Protein AF-0000000068765414 (afdb_homodimer)

pLDDT: mean 88.22, std 16.2, range [23.97, 98.94]

InterPro domains:
  IPR001034 DeoR-type HTH domain [PF08220] (6-59)
  IPR001034 DeoR-type HTH domain [PR00037] (24-38)
  IPR001034 DeoR-type HTH domain [PR00037] (38-56)
  IPR001034 DeoR-type HTH domain [PS51000] (3-58)
  IPR001034 DeoR-type HTH domain [SM00420] (6-58)
  IPR014036 DeoR-like transcriptional repressor, C-terminal sensor domain [PF00455] (89-245)
  IPR018356 Transcription regulator, HTH DeoR-type, conserved site [PS00894] (6-40)
  IPR036388 Winged helix-like DNA-binding domain superfamily [G3DSA:1.10.10.10] (4-58)
  IPR036390 Winged helix DNA-binding domain superfamily [SSF46785] (5-59)
  IPR037171 NagB/RpiA transferase-like [SSF100950] (89-246)
  IPR050313 Carbohydrate Metabolism HTH-type Transcriptional Regulators [PTHR30363] (1-257)

Structure (mmCIF, N/CA/C/O backbone):
data_AF-0000000068765414-model_v1
#
loop_
_entity.id
_entity.type
_entity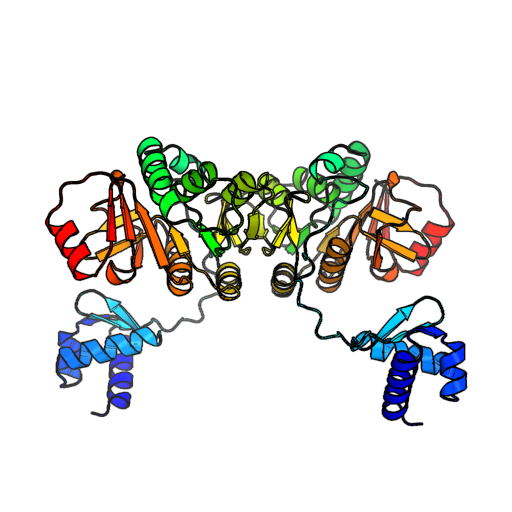.pdbx_description
1 polymer 'L-fucose operon activator'
#
loop_
_atom_site.group_PDB
_atom_site.id
_atom_site.type_symbol
_atom_site.label_atom_id
_atom_site.label_alt_id
_atom_site.label_comp_id
_atom_site.label_asym_id
_atom_site.label_entity_id
_atom_site.label_seq_id
_atom_site.pdbx_PDB_ins_code
_atom_site.Cartn_x
_atom_site.Cartn_y
_atom_site.Cartn_z
_atom_site.occupancy
_atom_site.B_iso_or_equiv
_atom_site.auth_seq_id
_atom_site.auth_comp_id
_atom_site.auth_asym_id
_atom_site.auth_atom_id
_atom_site.pdbx_PDB_model_num
ATOM 1 N N . MET A 1 1 ? -10.656 10.297 49.75 1 66.81 1 MET A N 1
ATOM 2 C CA . MET A 1 1 ? -10.914 9.195 48.812 1 66.81 1 MET A CA 1
ATOM 3 C C . MET A 1 1 ? -9.656 8.836 48.031 1 66.81 1 MET A C 1
ATOM 5 O O . MET A 1 1 ? -8.891 9.719 47.625 1 66.81 1 MET A O 1
ATOM 9 N N . LEU A 1 2 ? -9.227 7.719 48.094 1 75.06 2 LEU A N 1
ATOM 10 C CA . LEU A 1 2 ? -8.055 7.258 47.344 1 75.06 2 LEU A CA 1
ATOM 11 C C . LEU A 1 2 ? -8.281 7.383 45.844 1 75.06 2 LEU A C 1
ATOM 13 O O . LEU A 1 2 ? -9.398 7.211 45.375 1 75.06 2 LEU A O 1
ATOM 17 N N . PRO A 1 3 ? -7.145 7.645 45.062 1 79.62 3 PRO A N 1
ATOM 18 C CA . PRO A 1 3 ? -7.289 7.859 43.625 1 79.62 3 PRO A CA 1
ATOM 19 C C . PRO A 1 3 ? -7.988 6.695 42.938 1 79.62 3 PRO A C 1
ATOM 21 O O . PRO A 1 3 ? -8.836 6.914 42.062 1 79.62 3 PRO A O 1
ATOM 24 N N . LEU A 1 4 ? -7.695 5.609 43.375 1 80.44 4 LEU A N 1
ATOM 25 C CA . LEU A 1 4 ? -8.273 4.441 42.719 1 80.44 4 LEU A CA 1
ATOM 26 C C . LEU A 1 4 ? -9.773 4.355 43 1 80.44 4 LEU A C 1
ATOM 28 O O . LEU A 1 4 ? -10.555 3.996 42.094 1 80.44 4 LEU A O 1
ATOM 32 N N . GLU A 1 5 ? -10.141 4.574 44.156 1 80.81 5 GLU A N 1
ATOM 33 C CA . GLU A 1 5 ? -11.555 4.586 44.531 1 80.81 5 GLU A CA 1
ATOM 34 C C . GLU A 1 5 ? -12.305 5.695 43.781 1 80.81 5 GLU A C 1
ATOM 36 O O . GLU A 1 5 ? -13.438 5.496 43.344 1 80.81 5 GLU A O 1
ATOM 41 N N . ARG A 1 6 ? -11.633 6.809 43.688 1 84.5 6 ARG A N 1
ATOM 42 C CA . ARG A 1 6 ? -12.211 7.957 43 1 84.5 6 ARG A CA 1
ATOM 43 C C . ARG A 1 6 ? -12.422 7.652 41.5 1 84.5 6 ARG A C 1
ATOM 45 O O . ARG A 1 6 ? -13.461 7.988 40.938 1 84.5 6 ARG A O 1
ATOM 52 N N . HIS A 1 7 ? -11.531 6.992 40.906 1 84.88 7 HIS A N 1
ATOM 53 C CA . HIS A 1 7 ? -11.633 6.602 39.5 1 84.88 7 HIS A CA 1
ATOM 54 C C . HIS A 1 7 ? -12.836 5.691 39.281 1 84.88 7 HIS A C 1
ATOM 56 O O . HIS A 1 7 ? -13.57 5.859 38.312 1 84.88 7 HIS A O 1
ATOM 62 N N . ARG A 1 8 ? -12.961 4.801 40.125 1 81.62 8 ARG A N 1
ATOM 63 C CA . ARG A 1 8 ? -14.102 3.893 40.031 1 81.62 8 ARG A CA 1
ATOM 64 C C . ARG A 1 8 ? -15.422 4.652 40.156 1 81.62 8 ARG A C 1
ATOM 66 O O . ARG A 1 8 ? -16.359 4.379 39.406 1 81.62 8 ARG A O 1
ATOM 73 N N . LEU A 1 9 ? -15.461 5.52 41.031 1 83.56 9 LEU A N 1
ATOM 74 C CA . LEU A 1 9 ? -16.656 6.32 41.25 1 83.56 9 LEU A CA 1
ATOM 75 C C . LEU A 1 9 ? -16.938 7.191 40.031 1 83.56 9 LEU A C 1
ATOM 77 O O . LEU A 1 9 ? -18.094 7.324 39.594 1 83.56 9 LEU A O 1
ATOM 81 N N . ILE A 1 10 ? -15.922 7.809 39.469 1 84.12 10 ILE A N 1
ATOM 82 C CA . ILE A 1 10 ? -16.062 8.641 38.281 1 84.12 10 ILE A CA 1
ATOM 83 C C . ILE A 1 10 ? -16.656 7.809 37.125 1 84.12 10 ILE A C 1
ATOM 85 O O . ILE A 1 10 ? -17.594 8.25 36.469 1 84.12 10 ILE A O 1
ATOM 89 N N . VAL A 1 11 ? -16.156 6.641 37 1 81.31 11 VAL A N 1
ATOM 90 C CA . VAL A 1 11 ? -16.609 5.754 35.938 1 81.31 11 VAL A CA 1
ATOM 91 C C . VAL A 1 11 ? -18.047 5.336 36.188 1 81.31 11 VAL A C 1
ATOM 93 O O . VAL A 1 11 ? -18.859 5.289 35.25 1 81.31 11 VAL A O 1
ATOM 96 N N . GLU A 1 12 ? -18.375 5.039 37.344 1 80.62 12 GLU A N 1
ATOM 97 C CA . GLU A 1 12 ? -19.734 4.672 37.719 1 80.62 12 GLU A CA 1
ATOM 98 C C . GLU A 1 12 ? -20.703 5.82 37.438 1 80.62 12 GLU A C 1
ATOM 100 O O . GLU A 1 12 ? -21.797 5.617 36.906 1 80.62 12 GLU A O 1
ATOM 105 N N . LEU A 1 13 ? -20.328 6.992 37.812 1 80.12 13 LEU A N 1
ATOM 106 C CA . LEU A 1 13 ? -21.156 8.172 37.625 1 80.12 13 LEU A CA 1
ATOM 107 C C . LEU A 1 13 ? -21.375 8.453 36.156 1 80.12 13 LEU A C 1
ATOM 109 O O . LEU A 1 13 ? -22.5 8.75 35.719 1 80.12 13 LEU A O 1
ATOM 113 N N . LEU A 1 14 ? -20.359 8.305 35.406 1 79 14 LEU A N 1
ATOM 114 C CA . LEU A 1 14 ? -20.453 8.555 33.969 1 79 14 LEU A CA 1
ATOM 115 C C . LEU A 1 14 ? -21.266 7.469 33.281 1 79 14 LEU A C 1
ATOM 117 O O . LEU A 1 14 ? -21.969 7.742 32.312 1 79 14 LEU A O 1
ATOM 121 N N . GLY A 1 15 ? -21.125 6.371 33.719 1 75.31 15 GLY A N 1
ATOM 122 C CA . GLY A 1 15 ? -21.969 5.281 33.25 1 75.31 15 GLY A CA 1
ATOM 123 C C . GLY A 1 15 ? -23.438 5.516 33.5 1 75.31 15 GLY A C 1
ATOM 124 O O . GLY A 1 15 ? -24.281 5.141 32.688 1 75.31 15 GLY A O 1
ATOM 125 N N . GLN A 1 16 ? -23.75 6.086 34.531 1 74.88 16 GLN A N 1
ATOM 126 C CA . GLN A 1 16 ? -25.125 6.332 34.969 1 74.88 16 GLN A CA 1
ATOM 127 C C . GLN A 1 16 ? -25.703 7.566 34.25 1 74.88 16 GLN A C 1
ATOM 129 O O . GLN A 1 16 ? -26.875 7.59 33.875 1 74.88 16 GLN A O 1
ATOM 134 N N . HIS A 1 17 ? -24.844 8.539 34.094 1 75.25 17 HIS A N 1
ATOM 135 C CA . HIS A 1 17 ? -25.344 9.828 33.625 1 75.25 17 HIS A CA 1
ATOM 136 C C . HIS A 1 17 ? -24.969 10.078 32.156 1 75.25 17 HIS A C 1
ATOM 138 O O . HIS A 1 17 ? -25.469 11.016 31.531 1 75.25 17 HIS A O 1
ATOM 144 N N . GLY A 1 18 ? -24.078 9.195 31.672 1 70.38 18 GLY A N 1
ATOM 145 C CA . GLY A 1 18 ? -23.578 9.344 30.312 1 70.38 18 GLY A CA 1
ATOM 146 C C . GLY A 1 18 ? -22.531 10.422 30.172 1 70.38 18 GLY A C 1
ATOM 147 O O . GLY A 1 18 ? -21.422 10.156 29.688 1 70.38 18 GLY A O 1
ATOM 148 N N . VAL A 1 19 ? -22.906 11.734 30.562 1 74 19 VAL A N 1
ATOM 149 C CA . VAL A 1 19 ? -22.031 12.891 30.5 1 74 19 VAL A CA 1
ATOM 150 C C . VAL A 1 19 ? -22.141 13.703 31.781 1 74 19 VAL A C 1
ATOM 152 O O . VAL A 1 19 ? -23.234 13.867 32.312 1 74 19 VAL A O 1
ATOM 155 N N . MET A 1 20 ? -20.859 14.062 32.188 1 81.5 20 MET A N 1
ATOM 156 C CA . MET A 1 20 ? -20.875 14.914 33.375 1 81.5 20 MET A CA 1
ATOM 157 C C . MET A 1 20 ? -19.828 16.016 33.281 1 81.5 20 MET A C 1
ATOM 159 O O . MET A 1 20 ? -18.75 15.812 32.719 1 81.5 20 MET A O 1
ATOM 163 N N . ARG A 1 21 ? -20.172 17.156 33.812 1 81 21 ARG A N 1
ATOM 164 C CA . ARG A 1 21 ? -19.234 18.281 33.875 1 81 21 ARG A CA 1
ATOM 165 C C . ARG A 1 21 ? -18.25 18.109 35.031 1 81 21 ARG A C 1
ATOM 167 O O . ARG A 1 21 ? -18.578 17.484 36.031 1 81 21 ARG A O 1
ATOM 174 N N . VAL A 1 22 ? -17.109 18.766 34.844 1 84.19 22 VAL A N 1
ATOM 175 C CA . VAL A 1 22 ? -16.031 18.703 35.844 1 84.19 22 VAL A CA 1
ATOM 176 C C . VAL A 1 22 ? -16.547 19.188 37.188 1 84.19 22 VAL A C 1
ATOM 178 O O . VAL A 1 22 ? -16.266 18.578 38.219 1 84.19 22 VAL A O 1
ATOM 181 N N . ASN A 1 23 ? -17.344 20.188 37.125 1 82.62 23 ASN A N 1
ATOM 182 C CA . ASN A 1 23 ? -17.891 20.766 38.344 1 82.62 23 ASN A CA 1
ATOM 183 C C . ASN A 1 23 ? -18.828 19.797 39.062 1 82.62 23 ASN A C 1
ATOM 185 O O . ASN A 1 23 ? -18.812 19.703 40.281 1 82.62 23 ASN A O 1
ATOM 189 N N . GLU A 1 24 ? -19.562 19.047 38.312 1 85 24 GLU A N 1
ATOM 190 C CA . GLU A 1 24 ? -20.516 18.078 38.844 1 85 24 GLU A CA 1
ATOM 191 C C . GLU A 1 24 ? -19.797 16.875 39.469 1 85 24 GLU A C 1
ATOM 193 O O . GLU A 1 24 ? -20.172 16.406 40.531 1 85 24 GLU A O 1
ATOM 198 N N . ILE A 1 25 ? -18.75 16.5 38.844 1 87.25 25 ILE A N 1
ATOM 199 C CA . ILE A 1 25 ? -17.984 15.367 39.312 1 87.25 25 ILE A CA 1
ATOM 200 C C . ILE A 1 25 ? -17.234 15.758 40.594 1 87.25 25 ILE A C 1
ATOM 202 O O . ILE A 1 25 ? -17.172 14.977 41.531 1 87.25 25 ILE A O 1
ATOM 206 N N . ALA A 1 26 ? -16.812 16.906 40.594 1 87.56 26 ALA A N 1
ATOM 207 C CA . ALA A 1 26 ? -16.109 17.422 41.75 1 87.56 26 ALA A CA 1
ATOM 208 C C . ALA A 1 26 ? -17.031 17.484 42.969 1 87.56 26 ALA A C 1
ATOM 210 O O . ALA A 1 26 ? -16.625 17.109 44.062 1 87.56 26 ALA A O 1
ATOM 211 N N . GLN A 1 27 ? -18.234 17.922 42.719 1 86.06 27 GLN A N 1
ATOM 212 C CA . GLN A 1 27 ? -19.219 18 43.781 1 86.06 27 GLN A CA 1
ATOM 213 C C . GLN A 1 27 ? -19.594 16.609 44.281 1 86.06 27 GLN A C 1
ATOM 215 O O . GLN A 1 27 ? -19.734 16.406 45.5 1 86.06 27 GLN A O 1
ATOM 220 N N . ALA A 1 28 ? -19.641 15.695 43.344 1 83.56 28 ALA A N 1
ATOM 221 C CA . ALA A 1 28 ? -20.062 14.344 43.688 1 83.56 28 ALA A CA 1
ATOM 222 C C . ALA A 1 28 ? -18.969 13.586 44.438 1 83.56 28 ALA A C 1
ATOM 224 O O . ALA A 1 28 ? -19.25 12.727 45.281 1 83.56 28 ALA A O 1
ATOM 225 N N . THR A 1 29 ? -17.719 13.898 44.062 1 84.31 29 THR A N 1
ATOM 226 C CA . THR A 1 29 ? -16.594 13.156 44.625 1 84.31 29 THR A CA 1
ATOM 227 C C . THR A 1 29 ? -15.945 13.938 45.781 1 84.31 29 THR A C 1
ATOM 229 O O . THR A 1 29 ? -15.039 13.438 46.438 1 84.31 29 THR A O 1
ATOM 232 N N . ARG A 1 30 ? -16.344 15.242 46 1 87.12 30 ARG A N 1
ATOM 233 C CA . ARG A 1 30 ? -15.875 16.109 47.062 1 87.12 30 ARG A CA 1
ATOM 234 C C . ARG A 1 30 ? -14.367 16.344 46.969 1 87.12 30 ARG A C 1
ATOM 236 O O . ARG A 1 30 ? -13.664 16.297 47.969 1 87.12 30 ARG A O 1
ATOM 243 N N . VAL A 1 31 ? -13.922 16.438 45.75 1 86.12 31 VAL A N 1
ATOM 244 C CA . VAL A 1 31 ?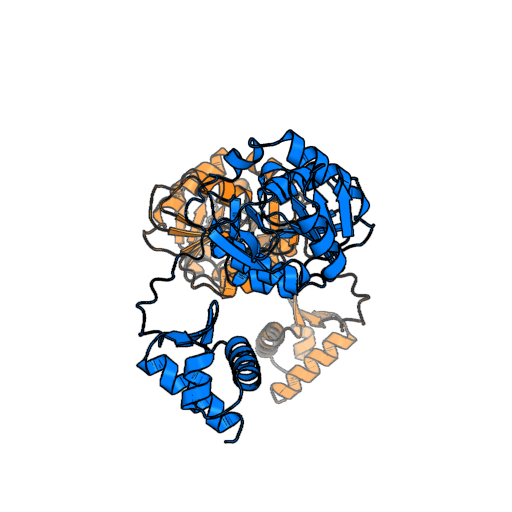 -12.539 16.828 45.531 1 86.12 31 VAL A CA 1
ATOM 245 C C . VAL A 1 31 ? -12.5 18.062 44.625 1 86.12 31 VAL A C 1
ATOM 247 O O . VAL A 1 31 ? -13.523 18.469 44.094 1 86.12 31 VAL A O 1
ATOM 250 N N . SER A 1 32 ? -11.367 18.703 44.594 1 82.44 32 SER A N 1
ATOM 251 C CA . SER A 1 32 ? -11.219 19.922 43.812 1 82.44 32 SER A CA 1
ATOM 252 C C . SER A 1 32 ? -11.406 19.656 42.312 1 82.44 32 SER A C 1
ATOM 254 O O . SER A 1 32 ? -11.211 18.516 41.844 1 82.44 32 SER A O 1
ATOM 256 N N . ARG A 1 33 ? -11.82 20.719 41.562 1 82.19 33 ARG A N 1
ATOM 257 C CA . ARG A 1 33 ? -11.914 20.625 40.094 1 82.19 33 ARG A CA 1
ATOM 258 C C . ARG A 1 33 ? -10.578 20.234 39.5 1 82.19 33 ARG A C 1
ATOM 260 O O . ARG A 1 33 ? -10.531 19.484 38.5 1 82.19 33 ARG A O 1
ATOM 267 N N . GLU A 1 34 ? -9.578 20.703 40.125 1 82.25 34 GLU A N 1
ATOM 268 C CA . GLU A 1 34 ? -8.234 20.406 39.625 1 82.25 34 GLU A CA 1
ATOM 269 C C . GLU A 1 34 ? -7.91 18.922 39.781 1 82.25 34 GLU A C 1
ATOM 271 O O . GLU A 1 34 ? -7.324 18.312 38.875 1 82.25 34 GLU A O 1
ATOM 276 N N . THR A 1 35 ? -8.281 18.312 40.781 1 83.94 35 THR A N 1
ATOM 277 C CA . THR A 1 35 ? -8.078 16.891 41.031 1 83.94 35 THR A CA 1
ATOM 278 C C . THR A 1 35 ? -8.891 16.047 40.062 1 83.94 35 THR A C 1
ATOM 280 O O . THR A 1 35 ? -8.391 15.055 39.5 1 83.94 35 THR A O 1
ATOM 283 N N . ILE A 1 36 ? -10.125 16.547 39.844 1 83.19 36 ILE A N 1
ATOM 284 C CA . ILE A 1 36 ? -10.977 15.82 38.906 1 83.19 36 ILE A CA 1
ATOM 285 C C . ILE A 1 36 ? -10.391 15.93 37.5 1 83.19 36 ILE A C 1
ATOM 287 O O . ILE A 1 36 ? -10.359 14.945 36.75 1 83.19 36 ILE A O 1
ATOM 291 N N . ARG A 1 37 ? -9.898 17.078 37.188 1 81.12 37 ARG A N 1
ATOM 292 C CA . ARG A 1 37 ? -9.289 17.25 35.875 1 81.12 37 ARG A CA 1
ATOM 293 C C . ARG A 1 37 ? -8.102 16.312 35.688 1 81.12 37 ARG A C 1
ATOM 295 O O . ARG A 1 37 ? -7.926 15.719 34.625 1 81.12 37 ARG A O 1
ATOM 302 N N . ARG A 1 38 ? -7.387 16.109 36.719 1 81.81 38 ARG A N 1
ATOM 303 C CA . ARG A 1 38 ? -6.25 15.195 36.688 1 81.81 38 ARG A CA 1
ATOM 304 C C . ARG A 1 38 ? -6.715 13.742 36.562 1 81.81 38 ARG A C 1
ATOM 306 O O . ARG A 1 38 ? -6.152 12.961 35.781 1 81.81 38 ARG A O 1
ATOM 313 N N . ASP A 1 39 ? -7.688 13.406 37.281 1 82.38 39 ASP A N 1
ATOM 314 C CA . ASP A 1 39 ? -8.234 12.055 37.25 1 82.38 39 ASP A CA 1
ATOM 315 C C . ASP A 1 39 ? -8.836 11.734 35.875 1 82.38 39 ASP A C 1
ATOM 317 O O . ASP A 1 39 ? -8.625 10.641 35.344 1 82.38 39 ASP A O 1
ATOM 321 N N . LEU A 1 40 ? -9.547 12.727 35.375 1 80.75 40 LEU A N 1
ATOM 322 C CA . LEU A 1 40 ? -10.172 12.523 34.062 1 80.75 40 LEU A CA 1
ATOM 323 C C . LEU A 1 40 ? -9.117 12.367 32.969 1 80.75 40 LEU A C 1
ATOM 325 O O . LEU A 1 40 ? -9.273 11.547 32.062 1 80.75 40 LEU A O 1
ATOM 329 N N . SER A 1 41 ? -8.07 13.07 33.188 1 78.75 41 SER A N 1
ATOM 330 C CA . SER A 1 41 ? -6.957 12.945 32.25 1 78.75 41 SER A CA 1
ATOM 331 C C . SER A 1 41 ? -6.316 11.562 32.344 1 78.75 41 SER A C 1
ATOM 333 O O . SER A 1 41 ? -5.98 10.961 31.312 1 78.75 41 SER A O 1
ATOM 335 N N . GLU A 1 42 ? -6.219 11.078 33.469 1 80.44 42 GLU A N 1
ATOM 336 C CA . GLU A 1 42 ? -5.648 9.75 33.688 1 80.44 42 GLU A CA 1
ATOM 337 C C . GLU A 1 42 ? -6.57 8.664 33.125 1 80.44 42 GLU A C 1
ATOM 339 O O . GLU A 1 42 ? -6.109 7.707 32.5 1 80.44 42 GLU A O 1
ATOM 344 N N . LEU A 1 43 ? -7.766 8.781 33.375 1 78.81 43 LEU A N 1
ATOM 345 C CA . LEU A 1 43 ? -8.75 7.805 32.938 1 78.81 43 LEU A CA 1
ATOM 346 C C . LEU A 1 43 ? -8.906 7.855 31.406 1 78.81 43 LEU A C 1
ATOM 348 O O . LEU A 1 43 ? -9.133 6.828 30.766 1 78.81 43 LEU A O 1
ATOM 352 N N . GLU A 1 44 ? -8.781 9.023 30.922 1 75.5 44 GLU A N 1
ATOM 353 C CA . GLU A 1 44 ? -8.797 9.172 29.469 1 75.5 44 GLU A CA 1
ATOM 354 C C . GLU A 1 44 ? -7.582 8.516 28.828 1 75.5 44 GLU A C 1
ATOM 356 O O . GLU A 1 44 ? -7.699 7.832 27.812 1 75.5 44 GLU A O 1
ATOM 361 N N . ARG A 1 45 ? -6.555 8.617 29.5 1 74.56 45 ARG A N 1
ATOM 362 C CA . ARG A 1 45 ? -5.312 7.988 29.062 1 74.56 45 ARG A CA 1
ATOM 363 C C . ARG A 1 45 ? -5.445 6.469 29.062 1 74.56 45 ARG A C 1
ATOM 365 O O . ARG A 1 45 ? -4.898 5.793 28.172 1 74.56 45 ARG A O 1
ATOM 372 N N . LYS A 1 46 ? -6.297 6.035 29.891 1 69.62 46 LYS A N 1
ATOM 373 C CA . LYS A 1 46 ? -6.52 4.598 30.016 1 69.62 46 LYS A CA 1
ATOM 374 C C . LYS A 1 46 ? -7.652 4.129 29.109 1 69.62 46 LYS A C 1
ATOM 376 O O . LYS A 1 46 ? -8.016 2.953 29.125 1 69.62 46 LYS A O 1
ATOM 381 N N . GLY A 1 47 ? -8.195 5.035 28.438 1 69.31 47 GLY A N 1
ATOM 382 C CA . GLY A 1 47 ? -9.258 4.727 27.5 1 69.31 47 GLY A CA 1
ATOM 383 C C . GLY A 1 47 ? -10.594 4.488 28.172 1 69.31 47 GLY A C 1
ATOM 384 O O . GLY A 1 47 ? -11.516 3.941 27.562 1 69.31 47 GLY A O 1
ATOM 385 N N . ILE A 1 48 ? -10.766 4.84 29.266 1 72 48 ILE A N 1
ATOM 386 C CA . ILE A 1 48 ? -11.945 4.516 30.062 1 72 48 ILE A CA 1
ATOM 387 C C . ILE A 1 48 ? -13.023 5.57 29.844 1 72 48 ILE A C 1
ATOM 389 O O . ILE A 1 48 ? -14.219 5.266 29.875 1 72 48 ILE A O 1
ATOM 393 N N . LEU A 1 49 ? -12.594 6.816 29.609 1 71.5 49 LEU A N 1
ATOM 394 C CA . LEU A 1 49 ? -13.555 7.883 29.375 1 71.5 49 LEU A CA 1
ATOM 395 C C . LEU A 1 49 ? -13 8.906 28.391 1 71.5 49 LEU A C 1
ATOM 397 O O . LEU A 1 49 ? -11.797 8.906 28.109 1 71.5 49 LEU A O 1
ATOM 401 N N . THR A 1 50 ? -13.906 9.594 27.75 1 72.62 50 THR A N 1
ATOM 402 C CA . THR A 1 50 ? -13.516 10.695 26.875 1 72.62 50 THR A CA 1
ATOM 403 C C . THR A 1 50 ? -13.883 12.039 27.484 1 72.62 50 THR A C 1
ATOM 405 O O . THR A 1 50 ? -14.992 12.211 28 1 72.62 50 THR A O 1
ATOM 408 N N . ARG A 1 51 ? -12.898 12.914 27.438 1 71 51 ARG A N 1
ATOM 409 C CA . ARG A 1 51 ? -13.125 14.234 28.016 1 71 51 ARG A CA 1
ATOM 410 C C . ARG A 1 51 ? -13.711 15.188 26.969 1 71 51 ARG A C 1
ATOM 412 O O . ARG A 1 51 ? -13.391 15.094 25.781 1 71 51 ARG A O 1
ATOM 419 N N . SER A 1 52 ? -14.75 15.945 27.312 1 59.34 52 SER A N 1
ATOM 420 C CA . SER A 1 52 ? -15.328 17.047 26.547 1 59.34 52 SER A CA 1
ATOM 421 C C . SER A 1 52 ? -15.156 18.375 27.266 1 59.34 52 SER A C 1
ATOM 423 O O . SER A 1 52 ? -14.766 18.406 28.438 1 59.34 52 SER A O 1
ATOM 425 N N . HIS A 1 53 ? -15.516 19.578 26.609 1 57.69 53 HIS A N 1
ATOM 426 C CA . HIS A 1 53 ? -15.453 20.891 27.219 1 57.69 53 HIS A CA 1
ATOM 427 C C . HIS A 1 53 ? -16.25 20.938 28.516 1 57.69 53 HIS A C 1
ATOM 429 O O . HIS A 1 53 ? -17.469 20.719 28.516 1 57.69 53 HIS A O 1
ATOM 435 N N . GLY A 1 54 ? -15.539 21 29.594 1 62.38 54 GLY A N 1
ATOM 436 C CA . GLY A 1 54 ? -16.062 21.266 30.922 1 62.38 54 GLY A CA 1
ATOM 437 C C . GLY A 1 54 ? -16.547 20.016 31.641 1 62.38 54 GLY A C 1
ATOM 438 O O . GLY A 1 54 ? -17.062 20.094 32.75 1 62.38 54 GLY A O 1
ATOM 439 N N . GLY A 1 55 ? -16.594 18.75 30.859 1 64.38 55 GLY A N 1
ATOM 440 C CA . GLY A 1 55 ? -17.078 17.562 31.531 1 64.38 55 GLY A CA 1
ATOM 441 C C . GLY A 1 55 ? -16.5 16.281 30.969 1 64.38 55 GLY A C 1
ATOM 442 O O . GLY A 1 55 ? -15.453 16.297 30.312 1 64.38 55 GLY A O 1
ATOM 443 N N . ALA A 1 56 ? -16.922 15 31.578 1 66.62 56 ALA A N 1
ATOM 444 C CA . ALA A 1 56 ? -16.484 13.68 31.125 1 66.62 56 ALA A CA 1
ATOM 445 C C . ALA A 1 56 ? -17.672 12.82 30.703 1 66.62 56 ALA A C 1
ATOM 447 O O . ALA A 1 56 ? -18.766 12.977 31.234 1 66.62 56 ALA A O 1
ATOM 448 N N . LEU A 1 57 ? -17.703 12.148 29.594 1 60.88 57 LEU A N 1
ATOM 449 C CA . LEU A 1 57 ? -18.672 11.164 29.125 1 60.88 57 LEU A CA 1
ATOM 450 C C . LEU A 1 57 ? -18.203 9.75 29.422 1 60.88 57 LEU A C 1
ATOM 452 O O . LEU A 1 57 ? -17.016 9.453 29.328 1 60.88 57 LEU A O 1
ATOM 456 N N . ALA A 1 58 ? -19.156 8.977 30 1 56.69 58 ALA A N 1
ATOM 457 C CA . ALA A 1 58 ? -18.844 7.559 30.203 1 56.69 58 ALA A CA 1
ATOM 458 C C . ALA A 1 58 ? -18.484 6.887 28.891 1 56.69 58 ALA A C 1
ATOM 460 O O . ALA A 1 58 ? -19.094 7.16 27.844 1 56.69 58 ALA A O 1
ATOM 461 N N . ALA A 1 59 ? -17.422 6.184 28.922 1 47.25 59 ALA A N 1
ATOM 462 C CA . ALA A 1 59 ? -17.172 5.387 27.719 1 47.25 59 ALA A CA 1
ATOM 463 C C . ALA A 1 59 ? -18.281 4.379 27.484 1 47.25 59 ALA A C 1
ATOM 465 O O . ALA A 1 59 ? -18.703 3.672 28.406 1 47.25 59 ALA A O 1
ATOM 466 N N . GLU A 1 60 ? -19.375 4.676 26.781 1 37.09 60 GLU A N 1
ATOM 467 C CA . GLU A 1 60 ? -20.438 3.707 26.531 1 37.09 60 GLU A CA 1
ATOM 468 C C . GLU A 1 60 ? -19.906 2.277 26.594 1 37.09 60 GLU A C 1
ATOM 470 O O . GLU A 1 60 ? -18.781 2.016 26.188 1 37.09 60 GLU A O 1
ATOM 475 N N . ASN A 1 61 ? -20.391 1.552 27.547 1 32.34 61 ASN A N 1
ATOM 476 C CA . ASN A 1 61 ? -20.219 0.104 27.453 1 32.34 61 ASN A CA 1
ATOM 477 C C . ASN A 1 61 ? -20.344 -0.39 26.016 1 32.34 61 ASN A C 1
ATOM 479 O O . ASN A 1 61 ? -21.344 -0.118 25.359 1 32.34 61 ASN A O 1
ATOM 483 N N . PRO A 1 62 ? -19.266 -0.834 25.406 1 30.02 62 PRO A N 1
ATOM 484 C CA . PRO A 1 62 ? -19.578 -1.332 24.078 1 30.02 62 PRO A CA 1
ATOM 485 C C . PRO A 1 62 ? -20.75 -2.299 24.062 1 30.02 62 PRO A C 1
ATOM 487 O O . PRO A 1 62 ? -20.75 -3.295 24.797 1 30.02 62 PRO A O 1
ATOM 490 N N . LEU A 1 63 ? -21.953 -1.936 24.375 1 27.8 63 LEU A N 1
ATOM 491 C CA . LEU A 1 63 ? -22.875 -2.979 23.953 1 27.8 63 LEU A CA 1
ATOM 492 C C . LEU A 1 63 ? -22.25 -3.867 22.891 1 27.8 63 LEU A C 1
ATOM 494 O O . LEU A 1 63 ? -21.359 -3.428 22.156 1 27.8 63 LEU A O 1
ATOM 498 N N . PRO A 1 64 ? -22.516 -5.324 23.062 1 27.05 64 PRO A N 1
ATOM 499 C CA . PRO A 1 64 ? -21.906 -6.188 22.062 1 27.05 64 PRO A CA 1
ATOM 500 C C . PRO A 1 64 ? -22.062 -5.656 20.641 1 27.05 64 PRO A C 1
ATOM 502 O O . PRO A 1 64 ? -23.172 -5.66 20.109 1 27.05 64 PRO A O 1
ATOM 505 N N . ALA A 1 65 ? -21.891 -4.578 20.438 1 27.59 65 ALA A N 1
ATOM 506 C CA . ALA A 1 65 ? -22.125 -3.936 19.156 1 27.59 65 ALA A CA 1
ATOM 507 C C . ALA A 1 65 ? -21.906 -4.914 18 1 27.59 65 ALA A C 1
ATOM 509 O O . ALA A 1 65 ? -20.922 -5.664 18.016 1 27.59 65 ALA A O 1
ATOM 510 N N . THR A 1 66 ? -22.922 -5.535 17.531 1 23.97 66 THR A N 1
ATOM 511 C CA . THR A 1 66 ? -22.719 -6.234 16.266 1 23.97 66 THR A CA 1
ATOM 512 C C . THR A 1 66 ? -21.578 -5.605 15.477 1 23.97 66 THR A C 1
ATOM 514 O O . THR A 1 66 ? -21.594 -4.398 15.227 1 23.97 66 THR A O 1
ATOM 517 N N . ARG A 1 67 ? -20.531 -6.082 15.773 1 29.08 67 ARG A N 1
ATOM 518 C CA . ARG A 1 67 ? -19.25 -5.715 15.156 1 29.08 67 ARG A CA 1
ATOM 519 C C . ARG A 1 67 ? -19.453 -5.219 13.734 1 29.08 67 ARG A C 1
ATOM 521 O O . ARG A 1 67 ? -19.406 -6 12.781 1 29.08 67 ARG A O 1
ATOM 528 N N . ALA A 1 68 ? -20.594 -4.531 13.625 1 27.73 68 ALA A N 1
ATOM 529 C CA . ALA A 1 68 ? -20.438 -3.99 12.281 1 27.73 68 ALA A CA 1
ATOM 530 C C . ALA A 1 68 ? -19.062 -3.346 12.094 1 27.73 68 ALA A C 1
ATOM 532 O O . ALA A 1 68 ? -18.688 -2.451 12.852 1 27.73 68 ALA A O 1
ATOM 533 N N . ALA A 1 69 ? -18.141 -3.963 11.898 1 33.16 69 ALA A N 1
ATOM 534 C CA . ALA A 1 69 ? -16.812 -3.457 11.539 1 33.16 69 ALA A CA 1
ATOM 535 C C . ALA A 1 69 ? -16.906 -2.035 10.992 1 33.16 69 ALA A C 1
ATOM 537 O O . ALA A 1 69 ? -17.5 -1.807 9.938 1 33.16 69 ALA A O 1
ATOM 538 N N . ALA A 1 70 ? -17.438 -0.937 11.734 1 36.88 70 ALA A N 1
ATOM 539 C CA . ALA A 1 70 ? -17.312 0.455 11.305 1 36.88 70 ALA A CA 1
ATOM 540 C C . ALA A 1 70 ? -16.234 0.61 10.234 1 36.88 70 ALA A C 1
ATOM 542 O O . ALA A 1 70 ? -15.086 0.232 10.445 1 36.88 70 ALA A O 1
ATOM 543 N N . SER A 1 71 ? -16.578 0.641 9.086 1 47.47 71 SER A N 1
ATOM 544 C CA . SER A 1 71 ? -15.656 0.718 7.957 1 47.47 71 SER A CA 1
ATOM 545 C C . SER A 1 71 ? -14.586 1.788 8.18 1 47.47 71 SER A C 1
ATOM 547 O O . SER A 1 71 ? -14.914 2.949 8.43 1 47.47 71 SER A O 1
ATOM 549 N N . ALA A 1 72 ? -13.523 1.424 8.883 1 60.22 72 ALA A N 1
ATOM 550 C CA . ALA A 1 72 ? -12.242 2.102 9.07 1 60.22 72 ALA A CA 1
ATOM 551 C C . ALA A 1 72 ? -11.938 3.027 7.895 1 60.22 72 ALA A C 1
ATOM 553 O O . ALA A 1 72 ? -10.93 3.738 7.902 1 60.22 72 ALA A O 1
ATOM 554 N N . LEU A 1 73 ? -12.727 2.959 7.043 1 68.94 73 LEU A N 1
ATOM 555 C CA . LEU A 1 73 ? -12.422 3.756 5.859 1 68.94 73 LEU A CA 1
ATOM 556 C C . LEU A 1 73 ? -13.164 5.086 5.895 1 68.94 73 LEU A C 1
ATOM 558 O O . LEU A 1 73 ? -14.273 5.168 6.426 1 68.94 73 LEU A O 1
ATOM 562 N N . PRO A 1 74 ? -12.508 6.168 5.488 1 74.56 74 PRO A N 1
ATOM 563 C CA . PRO A 1 74 ? -13.133 7.492 5.461 1 74.56 74 PRO A CA 1
ATOM 564 C C . PRO A 1 74 ? -14.375 7.539 4.57 1 74.56 74 PRO A C 1
ATOM 566 O O . PRO A 1 74 ? -14.406 6.906 3.514 1 74.56 74 PRO A O 1
ATOM 569 N N . VAL A 1 75 ? -15.477 7.98 5.176 1 59.41 75 VAL A N 1
ATOM 570 C CA . VAL A 1 75 ? -16.625 8.336 4.355 1 59.41 75 VAL A CA 1
ATOM 571 C C . VAL A 1 75 ? -16.359 9.641 3.609 1 59.41 75 VAL A C 1
ATOM 573 O O . VAL A 1 75 ? -15.477 10.414 4.008 1 59.41 75 VAL A O 1
ATOM 576 N N . GLU A 1 76 ? -16.922 9.859 2.418 1 58.81 76 GLU A N 1
ATOM 577 C CA . GLU A 1 76 ? -16.656 11.031 1.577 1 58.81 76 GLU A CA 1
ATOM 578 C C . GLU A 1 76 ? -16.578 12.305 2.412 1 58.81 76 GLU A C 1
ATOM 580 O O . GLU A 1 76 ? -17.438 12.562 3.256 1 58.81 76 GLU A O 1
ATOM 585 N N . ASP A 1 77 ? -15.367 12.875 2.475 1 57.81 77 ASP A N 1
ATOM 586 C CA . ASP A 1 77 ? -15.023 14.148 3.104 1 57.81 77 ASP A CA 1
ATOM 587 C C . ASP A 1 77 ? -15.719 15.312 2.398 1 57.81 77 ASP A C 1
ATOM 589 O O . ASP A 1 77 ? -16.031 15.219 1.21 1 57.81 77 ASP A O 1
ATOM 593 N N . SER A 1 78 ? -16.125 16.328 3.107 1 62.25 78 SER A N 1
ATOM 594 C CA . SER A 1 78 ? -16.734 17.547 2.561 1 62.25 78 SER A CA 1
ATOM 595 C C . SER A 1 78 ? -15.859 18.172 1.48 1 62.25 78 SER A C 1
ATOM 597 O O . SER A 1 78 ? -16.359 18.891 0.619 1 62.25 78 SER A O 1
ATOM 599 N N . GLN A 1 79 ? -14.594 17.844 1.542 1 70.38 79 GLN A N 1
ATOM 600 C CA . GLN A 1 79 ? -13.719 18.469 0.562 1 70.38 79 GLN A CA 1
ATOM 601 C C . GLN A 1 79 ? -13.523 17.562 -0.655 1 70.38 79 GLN A C 1
ATOM 603 O O . GLN A 1 79 ? -12.781 17.906 -1.576 1 70.38 79 GLN A O 1
ATOM 608 N N . GLY A 1 80 ? -14.156 16.516 -0.646 1 85.5 80 GLY A N 1
ATOM 609 C CA . GLY A 1 80 ? -14.133 15.664 -1.829 1 85.5 80 GLY A CA 1
ATOM 610 C C . GLY A 1 80 ? -13.031 14.625 -1.797 1 85.5 80 GLY A C 1
ATOM 611 O O . GLY A 1 80 ? -12.391 14.422 -0.762 1 85.5 80 GLY A O 1
ATOM 612 N N . SER A 1 81 ? -12.766 14.031 -2.943 1 92 81 SER A N 1
ATOM 613 C CA . SER A 1 81 ? -11.773 12.977 -3.1 1 92 81 SER A CA 1
ATOM 614 C C . SER A 1 81 ? -10.359 13.539 -3.111 1 92 81 SER A C 1
ATOM 616 O O . SER A 1 81 ? -10.172 14.758 -3.227 1 92 81 SER A O 1
ATOM 618 N N . PHE A 1 82 ? -9.438 12.695 -2.945 1 96.12 82 PHE A N 1
ATOM 619 C CA . PHE A 1 82 ? -8.039 13.094 -3.072 1 96.12 82 PHE A CA 1
ATOM 620 C C . PHE A 1 82 ? -7.809 13.828 -4.387 1 96.12 82 PHE A C 1
ATOM 622 O O . PHE A 1 82 ? -7.203 14.906 -4.402 1 96.12 82 PHE A O 1
ATOM 629 N N . GLN A 1 83 ? -8.297 13.289 -5.434 1 92.88 83 GLN A N 1
ATOM 630 C CA . GLN A 1 83 ? -8.102 13.867 -6.754 1 92.88 83 GLN A CA 1
ATOM 631 C C . GLN A 1 83 ? -8.664 15.289 -6.82 1 92.88 83 GLN A C 1
ATOM 633 O O . GLN A 1 83 ? -8.008 16.188 -7.344 1 92.88 83 GLN A O 1
ATOM 638 N N . HIS A 1 84 ? -9.797 15.461 -6.27 1 93.69 84 HIS A N 1
ATOM 639 C CA . HIS A 1 84 ? -10.414 16.781 -6.254 1 93.69 84 HIS A CA 1
ATOM 640 C C . HIS A 1 84 ? -9.578 17.766 -5.438 1 93.69 84 HIS A C 1
ATOM 642 O O . HIS A 1 84 ? -9.352 18.906 -5.863 1 93.69 84 HIS A O 1
ATOM 648 N N . ARG A 1 85 ? -9.055 17.297 -4.379 1 95.56 85 ARG A N 1
ATOM 649 C CA . ARG A 1 85 ? -8.305 18.172 -3.473 1 95.56 85 ARG A CA 1
ATOM 650 C C . ARG A 1 85 ? -6.965 18.562 -4.078 1 95.56 85 ARG A C 1
ATOM 652 O O . ARG A 1 85 ? -6.391 19.594 -3.719 1 95.56 85 ARG A O 1
ATOM 659 N N . THR A 1 86 ? -6.395 17.75 -4.949 1 95.19 86 THR A N 1
ATOM 660 C CA . THR A 1 86 ? -5.148 18.125 -5.609 1 95.19 86 THR A CA 1
ATOM 661 C C . THR A 1 86 ? -5.34 19.359 -6.477 1 95.19 86 THR A C 1
ATOM 663 O O . THR A 1 86 ? -4.383 20.094 -6.746 1 95.19 86 THR A O 1
ATOM 666 N N . LEU A 1 87 ? -6.574 19.625 -6.836 1 93.5 87 LEU A N 1
ATOM 667 C CA . LEU A 1 87 ? -6.879 20.734 -7.73 1 93.5 87 LEU A CA 1
ATOM 668 C C . LEU A 1 87 ? -7.258 21.984 -6.941 1 93.5 87 LEU A C 1
ATOM 670 O O . LEU A 1 87 ? -7.16 23.094 -7.457 1 93.5 87 LEU A O 1
ATOM 674 N N . LEU A 1 88 ? -7.633 21.812 -5.738 1 94.5 88 LEU A N 1
ATOM 675 C CA . LEU A 1 88 ? -8.047 22.922 -4.895 1 94.5 88 LEU A CA 1
ATOM 676 C C . LEU A 1 88 ? -6.832 23.609 -4.266 1 94.5 88 LEU A C 1
ATOM 678 O O . LEU A 1 88 ? -5.988 22.938 -3.662 1 94.5 88 LEU A O 1
ATOM 682 N N . HIS A 1 89 ? -6.723 24.922 -4.488 1 96.19 89 HIS A N 1
ATOM 683 C CA . HIS A 1 89 ? -5.684 25.734 -3.863 1 96.19 89 HIS A CA 1
ATOM 684 C C . HIS A 1 89 ? -4.297 25.188 -4.188 1 96.19 89 HIS A C 1
ATOM 686 O O . HIS A 1 89 ? -3.422 25.141 -3.316 1 96.19 89 HIS A O 1
ATOM 692 N N . SER A 1 90 ? -4.145 24.734 -5.402 1 97.19 90 SER A N 1
ATOM 693 C CA . SER A 1 90 ? -2.938 24.047 -5.828 1 97.19 90 SER A CA 1
ATOM 694 C C . SER A 1 90 ? -1.708 24.938 -5.699 1 97.19 90 SER A C 1
ATOM 696 O O . SER A 1 90 ? -0.641 24.469 -5.289 1 97.19 90 SER A O 1
ATOM 698 N N . GLU A 1 91 ? -1.859 26.234 -5.98 1 97.06 91 GLU A N 1
ATOM 699 C CA . GLU A 1 91 ? -0.724 27.141 -5.898 1 97.06 91 GLU A CA 1
ATOM 700 C C . GLU A 1 91 ? -0.25 27.297 -4.457 1 97.06 91 GLU A C 1
ATOM 702 O O . GLU A 1 91 ? 0.952 27.266 -4.184 1 97.06 91 GLU A O 1
ATOM 707 N N . GLY A 1 92 ? -1.209 27.469 -3.574 1 98.25 92 GLY A N 1
ATOM 708 C CA . GLY A 1 92 ? -0.864 27.562 -2.164 1 98.25 92 GLY A CA 1
ATOM 709 C C . GLY A 1 92 ? -0.19 26.312 -1.634 1 98.25 92 GLY A C 1
ATOM 710 O O . GLY A 1 92 ? 0.811 26.391 -0.919 1 98.25 92 GLY A O 1
ATOM 711 N N . LYS A 1 93 ? -0.734 25.156 -2.012 1 98.38 93 LYS A N 1
ATOM 712 C CA . LYS A 1 93 ? -0.146 23.875 -1.599 1 98.38 93 LYS A CA 1
ATOM 713 C C . LYS A 1 93 ? 1.273 23.734 -2.137 1 98.38 93 LYS A C 1
ATOM 715 O O . LYS A 1 93 ? 2.166 23.266 -1.427 1 98.38 93 LYS A O 1
ATOM 720 N N . MET A 1 94 ? 1.478 24.172 -3.34 1 98.19 94 MET A N 1
ATOM 721 C CA . MET A 1 94 ? 2.791 24.078 -3.969 1 98.19 94 MET A CA 1
ATOM 722 C C . MET A 1 94 ? 3.807 24.953 -3.24 1 98.19 94 MET A C 1
ATOM 724 O O . MET A 1 94 ? 4.945 24.531 -3.018 1 98.19 94 MET A O 1
ATOM 728 N N . ARG A 1 95 ? 3.41 26.156 -2.908 1 98.25 95 ARG A N 1
ATOM 729 C CA . ARG A 1 95 ? 4.293 27.094 -2.215 1 98.25 95 ARG A CA 1
ATOM 730 C C . ARG A 1 95 ? 4.68 26.562 -0.838 1 98.25 95 ARG A C 1
ATOM 732 O O . ARG A 1 95 ? 5.852 26.578 -0.463 1 98.25 95 ARG A O 1
ATOM 739 N N . VAL A 1 96 ? 3.67 26.094 -0.169 1 98.69 96 VAL A N 1
ATOM 740 C CA . VAL A 1 96 ? 3.887 25.562 1.172 1 98.69 96 VAL A CA 1
ATOM 741 C C . VAL A 1 96 ? 4.793 24.328 1.102 1 98.69 96 VAL A C 1
ATOM 743 O O . VAL A 1 96 ? 5.715 24.188 1.909 1 98.69 96 VAL A O 1
ATOM 746 N N . ALA A 1 97 ? 4.57 23.469 0.172 1 98.81 97 ALA A N 1
ATOM 747 C CA . ALA A 1 97 ? 5.387 22.281 -0.042 1 98.81 97 ALA A CA 1
ATOM 748 C C . ALA A 1 97 ? 6.836 22.656 -0.348 1 98.81 97 ALA A C 1
ATOM 750 O O . ALA A 1 97 ? 7.766 22.062 0.204 1 98.81 97 ALA A O 1
ATOM 751 N N . ARG A 1 98 ? 7.012 23.625 -1.207 1 98.44 98 ARG A N 1
ATOM 752 C CA . ARG A 1 98 ? 8.352 24.078 -1.579 1 98.44 98 ARG A CA 1
ATOM 753 C C . ARG A 1 98 ? 9.117 24.562 -0.36 1 98.44 98 ARG A C 1
ATOM 755 O O . ARG A 1 98 ? 10.297 24.234 -0.186 1 98.44 98 ARG A O 1
ATOM 762 N N . LYS A 1 99 ? 8.484 25.328 0.432 1 98.69 99 LYS A N 1
ATOM 763 C CA . LYS A 1 99 ? 9.109 25.875 1.635 1 98.69 99 LYS A CA 1
ATOM 764 C C . LYS A 1 99 ? 9.5 24.75 2.598 1 98.69 99 LYS A C 1
ATOM 766 O O . LYS A 1 99 ? 10.516 24.859 3.291 1 98.69 99 LYS A O 1
ATOM 771 N N . ALA A 1 100 ? 8.797 23.703 2.625 1 98.75 100 ALA A N 1
ATOM 772 C CA . ALA A 1 100 ? 9 22.594 3.557 1 98.75 100 ALA A CA 1
ATOM 773 C C . ALA A 1 100 ? 10.227 21.781 3.17 1 98.75 100 ALA A C 1
ATOM 775 O O . ALA A 1 100 ? 10.742 21 3.979 1 98.75 100 ALA A O 1
ATOM 776 N N . LEU A 1 101 ? 10.711 21.938 1.942 1 98.38 101 LEU A N 1
ATOM 777 C CA . LEU A 1 101 ? 11.852 21.156 1.461 1 98.38 101 LEU A CA 1
ATOM 778 C C . LEU A 1 101 ? 13.086 21.406 2.322 1 98.38 101 LEU A C 1
ATOM 780 O O . LEU A 1 101 ? 13.961 20.547 2.43 1 98.38 101 LEU A O 1
ATOM 784 N N . GLN A 1 102 ? 13.156 22.531 2.988 1 97.88 102 GLN A N 1
ATOM 785 C CA . GLN A 1 102 ? 14.305 22.922 3.803 1 97.88 102 GLN A CA 1
ATOM 786 C C . GLN A 1 102 ? 14.461 22 5.008 1 97.88 102 GLN A C 1
ATOM 788 O O . GLN A 1 102 ? 15.539 21.922 5.602 1 97.88 102 GLN A O 1
ATOM 793 N N . PHE A 1 103 ? 13.438 21.281 5.359 1 98.19 103 PHE A N 1
ATOM 794 C CA . PHE A 1 103 ? 13.461 20.453 6.555 1 98.19 103 PHE A CA 1
ATOM 795 C C . PHE A 1 103 ? 13.977 19.047 6.23 1 98.19 103 PHE A C 1
ATOM 797 O O . PHE A 1 103 ? 14.172 18.234 7.133 1 98.19 103 PHE A O 1
ATOM 804 N N . LEU A 1 104 ? 14.188 18.75 4.988 1 98.06 104 LEU A N 1
ATOM 805 C CA . LEU A 1 104 ? 14.695 17.438 4.582 1 98.06 104 LEU A CA 1
ATOM 806 C C . LEU A 1 104 ? 16.219 17.375 4.738 1 98.06 104 LEU A C 1
ATOM 808 O O . LEU A 1 104 ? 16.922 18.312 4.375 1 98.06 104 LEU A O 1
ATOM 812 N N . GLN A 1 105 ? 16.641 16.25 5.285 1 96.94 105 GLN A N 1
ATOM 813 C CA . GLN A 1 105 ? 18.062 15.953 5.398 1 96.94 105 GLN A CA 1
ATOM 814 C C . GLN A 1 105 ? 18.359 14.539 4.91 1 96.94 105 GLN A C 1
ATOM 816 O O . GLN A 1 105 ? 17.594 13.617 5.152 1 96.94 105 GLN A O 1
ATOM 821 N N . PRO A 1 106 ? 19.531 14.43 4.273 1 96.62 106 PRO A N 1
ATOM 822 C CA . PRO A 1 106 ? 19.875 13.086 3.793 1 96.62 106 PRO A CA 1
ATOM 823 C C . PRO A 1 106 ? 19.922 12.047 4.91 1 96.62 106 PRO A C 1
ATOM 825 O O . PRO A 1 106 ? 20.375 12.344 6.016 1 96.62 106 PRO A O 1
ATOM 828 N N . GLY A 1 107 ? 19.344 10.906 4.645 1 97.31 107 GLY A N 1
ATOM 829 C CA . GLY A 1 107 ? 19.422 9.789 5.57 1 97.31 107 GLY A CA 1
ATOM 830 C C . GLY A 1 107 ? 18.25 9.742 6.539 1 97.31 107 GLY A C 1
ATOM 831 O O . GLY A 1 107 ? 18.094 8.773 7.289 1 97.31 107 GLY A O 1
ATOM 832 N N . GLN A 1 108 ? 17.406 10.719 6.422 1 98.06 108 GLN A N 1
ATOM 833 C CA . GLN A 1 108 ? 16.281 10.797 7.352 1 98.06 108 GLN A CA 1
ATOM 834 C C . GLN A 1 108 ? 15.188 9.805 6.977 1 98.06 108 GLN A C 1
ATOM 836 O O . GLN A 1 108 ? 15.062 9.414 5.816 1 98.06 108 GLN A O 1
ATOM 841 N N . THR A 1 109 ? 14.484 9.383 7.973 1 98.69 109 THR A N 1
ATOM 842 C CA . THR A 1 109 ? 13.203 8.719 7.793 1 98.69 109 THR A CA 1
ATOM 843 C C . THR A 1 109 ? 12.047 9.695 7.988 1 98.69 109 THR A C 1
ATOM 845 O O . THR A 1 109 ? 11.875 10.242 9.078 1 98.69 109 THR A O 1
ATOM 848 N N . ILE A 1 110 ? 11.281 9.844 6.938 1 98.81 110 ILE A N 1
ATOM 849 C CA . ILE A 1 110 ? 10.188 10.805 7.035 1 98.81 110 ILE A CA 1
ATOM 850 C C . ILE A 1 110 ? 8.859 10.109 6.734 1 98.81 110 ILE A C 1
ATOM 852 O O . ILE A 1 110 ? 8.836 9.07 6.082 1 98.81 110 ILE A O 1
ATOM 856 N N . VAL A 1 111 ? 7.836 10.711 7.281 1 98.88 111 VAL A N 1
ATOM 857 C CA . VAL A 1 111 ? 6.473 10.312 6.938 1 98.88 111 VAL A CA 1
ATOM 858 C C . VAL A 1 111 ? 5.789 11.43 6.156 1 98.88 111 VAL A C 1
ATOM 860 O O . VAL A 1 111 ? 5.836 12.594 6.559 1 98.88 111 VAL A O 1
ATOM 863 N N . LEU A 1 112 ? 5.223 11.086 5.004 1 98.88 112 LEU A N 1
ATOM 864 C CA . LEU A 1 112 ? 4.266 11.922 4.289 1 98.88 112 LEU A CA 1
ATOM 865 C C . LEU A 1 112 ? 2.844 11.398 4.469 1 98.88 112 LEU A C 1
ATOM 867 O O . LEU A 1 112 ? 2.551 10.258 4.105 1 98.88 112 LEU A O 1
ATOM 871 N N . ASP A 1 113 ? 1.986 12.242 5.027 1 98.75 113 ASP A N 1
ATOM 872 C CA . ASP A 1 113 ? 0.615 11.766 5.168 1 98.75 113 ASP A CA 1
ATOM 873 C C . ASP A 1 113 ? -0.076 11.664 3.811 1 98.75 113 ASP A C 1
ATOM 875 O O . ASP A 1 113 ? 0.534 11.945 2.775 1 98.75 113 ASP A O 1
ATOM 879 N N . GLY A 1 114 ? -1.319 11.266 3.797 1 98.12 114 GLY A N 1
ATOM 880 C CA . GLY A 1 114 ? -2.025 11.008 2.551 1 98.12 114 GLY A CA 1
ATOM 881 C C . GLY A 1 114 ? -2.709 12.242 1.988 1 98.12 114 GLY A C 1
ATOM 882 O O . GLY A 1 114 ? -3.635 12.133 1.183 1 98.12 114 GLY A O 1
ATOM 883 N N . SER A 1 115 ? -2.229 13.445 2.371 1 98.06 115 SER A N 1
ATOM 884 C CA . SER A 1 115 ? -2.879 14.672 1.929 1 98.06 115 SER A CA 1
ATOM 885 C C . SER A 1 115 ? -2.391 15.094 0.546 1 98.06 115 SER A C 1
ATOM 887 O O . SER A 1 115 ? -1.3 14.703 0.123 1 98.06 115 SER A O 1
ATOM 889 N N . SER A 1 116 ? -3.227 15.867 -0.118 1 98.06 116 SER A N 1
ATOM 890 C CA . SER A 1 116 ? -2.826 16.453 -1.397 1 98.06 116 SER A CA 1
ATOM 891 C C . SER A 1 116 ? -1.645 17.391 -1.231 1 98.06 116 SER A C 1
ATOM 893 O O . SER A 1 116 ? -0.79 17.5 -2.113 1 98.06 116 SER A O 1
ATOM 895 N N . THR A 1 117 ? -1.526 18.062 -0.111 1 98.56 117 THR A N 1
ATOM 896 C CA . THR A 1 117 ? -0.404 18.969 0.124 1 98.56 117 THR A CA 1
ATOM 897 C C . THR A 1 117 ? 0.901 18.188 0.241 1 98.56 117 THR A C 1
ATOM 899 O O . THR A 1 117 ? 1.92 18.578 -0.33 1 98.56 117 THR A O 1
ATOM 902 N N . SER A 1 118 ? 0.862 17.109 0.958 1 98.75 118 SER A N 1
ATOM 903 C CA . SER A 1 118 ? 2.041 16.25 1.051 1 98.75 118 SER A CA 1
ATOM 904 C C . SER A 1 118 ? 2.42 15.68 -0.313 1 98.75 118 SER A C 1
ATOM 906 O O . SER A 1 118 ? 3.6 15.445 -0.587 1 98.75 118 SER A O 1
ATOM 908 N N . TRP A 1 119 ? 1.42 15.414 -1.135 1 98.75 119 TRP A N 1
ATOM 909 C CA . TRP A 1 119 ? 1.696 14.953 -2.49 1 98.75 119 TRP A CA 1
ATOM 910 C C . TRP A 1 119 ? 2.479 16 -3.275 1 98.75 119 TRP A C 1
ATOM 912 O O . TRP A 1 119 ? 3.408 15.664 -4.016 1 98.75 119 TRP A O 1
ATOM 922 N N . PHE A 1 120 ? 2.162 17.25 -3.131 1 98.62 120 PHE A N 1
ATOM 923 C CA . PHE A 1 120 ? 2.91 18.328 -3.785 1 98.62 120 PHE A CA 1
ATOM 924 C C . PHE A 1 120 ? 4.344 18.375 -3.266 1 98.62 120 PHE A C 1
ATOM 926 O O . PHE A 1 120 ? 5.266 18.703 -4.012 1 98.62 120 PHE A O 1
ATOM 933 N N . LEU A 1 121 ? 4.477 18.094 -1.976 1 98.81 121 LEU A N 1
ATOM 934 C CA . LEU A 1 121 ? 5.828 18 -1.436 1 98.81 121 LEU A CA 1
ATOM 935 C C . LEU A 1 121 ? 6.602 16.859 -2.098 1 98.81 121 LEU A C 1
ATOM 937 O O . LEU A 1 121 ? 7.742 17.047 -2.527 1 98.81 121 LEU A O 1
ATOM 941 N N . ALA A 1 122 ? 6.004 15.742 -2.223 1 98.69 122 ALA A N 1
ATOM 942 C CA . ALA A 1 122 ? 6.629 14.586 -2.859 1 98.69 122 ALA A CA 1
ATOM 943 C C . ALA A 1 122 ? 7.078 14.922 -4.281 1 98.69 122 ALA A C 1
ATOM 945 O O . ALA A 1 122 ? 8.172 14.539 -4.695 1 98.69 122 ALA A O 1
ATOM 946 N N . ARG A 1 123 ? 6.27 15.617 -4.973 1 97.88 123 ARG A N 1
ATOM 947 C CA . ARG A 1 123 ? 6.531 15.961 -6.367 1 97.88 123 ARG A CA 1
ATOM 948 C C . ARG A 1 123 ? 7.77 16.844 -6.492 1 97.88 123 ARG A C 1
ATOM 950 O O . ARG A 1 123 ? 8.414 16.875 -7.539 1 97.88 123 ARG A O 1
ATOM 957 N N . GLN A 1 124 ? 8.078 17.547 -5.465 1 97.81 124 GLN A N 1
ATOM 958 C CA . GLN A 1 124 ? 9.133 18.547 -5.535 1 97.81 124 GLN A CA 1
ATOM 959 C C . GLN A 1 124 ? 10.398 18.062 -4.836 1 97.81 124 GLN A C 1
ATOM 961 O O . GLN A 1 124 ? 11.414 18.75 -4.816 1 97.81 124 GLN A O 1
ATOM 966 N N . MET A 1 125 ? 10.328 16.875 -4.316 1 97.06 125 MET A N 1
ATOM 967 C CA . MET A 1 125 ? 11.445 16.359 -3.523 1 97.06 125 MET A CA 1
ATOM 968 C C . MET A 1 125 ? 12.703 16.234 -4.379 1 97.06 125 MET A C 1
ATOM 970 O O . MET A 1 125 ? 12.641 15.727 -5.5 1 97.06 125 MET A O 1
ATOM 974 N N . PRO A 1 126 ? 13.836 16.656 -3.82 1 91.94 126 PRO A N 1
ATOM 975 C CA . PRO A 1 126 ? 15.094 16.484 -4.551 1 91.94 126 PRO A CA 1
ATOM 976 C C . PRO A 1 126 ? 15.625 15.055 -4.484 1 91.94 126 PRO A C 1
ATOM 978 O O . PRO A 1 126 ? 15.109 14.234 -3.715 1 91.94 126 PRO A O 1
ATOM 981 N N . GLU A 1 127 ? 16.594 14.781 -5.395 1 91.56 127 GLU A N 1
ATOM 982 C CA . GLU A 1 127 ? 17.297 13.508 -5.297 1 91.56 127 GLU A CA 1
ATOM 983 C C . GLU A 1 127 ? 18.188 13.461 -4.051 1 91.56 127 GLU A C 1
ATOM 985 O O . GLU A 1 127 ? 19.203 14.148 -3.977 1 91.56 127 GLU A O 1
ATOM 990 N N . MET A 1 128 ? 17.766 12.703 -3.121 1 94.56 128 MET A N 1
ATOM 991 C CA . MET A 1 128 ? 18.469 12.555 -1.849 1 94.56 128 MET A CA 1
ATOM 992 C C . MET A 1 128 ? 18.078 11.25 -1.165 1 94.56 128 MET A C 1
ATOM 994 O O . MET A 1 128 ? 16.953 10.773 -1.314 1 94.56 128 MET A O 1
ATOM 998 N N . ALA A 1 129 ? 19.047 10.766 -0.418 1 96.56 129 ALA A N 1
ATOM 999 C CA . ALA A 1 129 ? 18.781 9.516 0.289 1 96.56 129 ALA A CA 1
ATOM 1000 C C . ALA A 1 129 ? 17.844 9.734 1.462 1 96.56 129 ALA A C 1
ATOM 1002 O O . ALA A 1 129 ? 18.203 10.383 2.447 1 96.56 129 ALA A O 1
ATOM 1003 N N . LEU A 1 130 ? 16.625 9.172 1.301 1 97.81 130 LEU A N 1
ATOM 1004 C CA . LEU A 1 130 ? 15.609 9.234 2.346 1 97.81 130 LEU A CA 1
ATOM 1005 C C . LEU A 1 130 ? 14.836 7.922 2.428 1 97.81 130 LEU A C 1
ATOM 1007 O O . LEU A 1 130 ? 14.758 7.18 1.446 1 97.81 130 LEU A O 1
ATOM 1011 N N . THR A 1 131 ? 14.43 7.641 3.588 1 98.25 131 THR A N 1
ATOM 1012 C CA . THR A 1 131 ? 13.344 6.68 3.746 1 98.25 131 THR A CA 1
ATOM 1013 C C . THR A 1 131 ? 12 7.398 3.865 1 98.25 131 THR A C 1
ATOM 1015 O O . THR A 1 131 ? 11.812 8.234 4.754 1 98.25 131 THR A O 1
ATOM 1018 N N . VAL A 1 132 ? 11.109 7.078 2.922 1 98.69 132 VAL A N 1
ATOM 1019 C CA . VAL A 1 132 ? 9.805 7.727 2.916 1 98.69 132 VAL A CA 1
ATOM 1020 C C . VAL A 1 132 ? 8.719 6.703 3.252 1 98.69 132 VAL A C 1
ATOM 1022 O O . VAL A 1 132 ? 8.562 5.699 2.553 1 98.69 132 VAL A O 1
ATOM 1025 N N . ILE A 1 133 ? 7.992 6.984 4.297 1 98.81 133 ILE A N 1
ATOM 1026 C CA . ILE A 1 133 ? 6.852 6.176 4.727 1 98.81 133 ILE A CA 1
ATOM 1027 C C . ILE A 1 133 ? 5.551 6.922 4.438 1 98.81 133 ILE A C 1
ATOM 1029 O O . ILE A 1 133 ? 5.438 8.117 4.727 1 98.81 133 ILE A O 1
ATOM 1033 N N . THR A 1 134 ? 4.547 6.238 3.883 1 98.88 134 THR A N 1
ATOM 1034 C CA . THR A 1 134 ? 3.309 6.93 3.541 1 98.88 134 THR A CA 1
ATOM 1035 C C . THR A 1 134 ? 2.148 5.945 3.441 1 98.88 134 THR A C 1
ATOM 1037 O O . THR A 1 134 ? 2.348 4.773 3.111 1 98.88 134 THR A O 1
ATOM 1040 N N . PRO A 1 135 ? 0.972 6.406 3.777 1 98.69 135 PRO A N 1
ATOM 1041 C CA . PRO A 1 135 ? -0.219 5.602 3.492 1 98.69 135 PRO A CA 1
ATOM 1042 C C . PRO A 1 135 ? -0.723 5.781 2.061 1 98.69 135 PRO A C 1
ATOM 1044 O O . PRO A 1 135 ? -1.647 5.082 1.638 1 98.69 135 PRO A O 1
ATOM 1047 N N . SER A 1 136 ? -0.204 6.633 1.256 1 98.75 136 SER A N 1
ATOM 1048 C CA . SER A 1 136 ? -0.756 7.055 -0.027 1 98.75 136 SER A CA 1
ATOM 1049 C C . SER A 1 136 ? -0.121 6.289 -1.182 1 98.75 136 SER A C 1
ATOM 1051 O O . SER A 1 136 ? 1.092 6.359 -1.39 1 98.75 136 SER A O 1
ATOM 1053 N N . ILE A 1 137 ? -0.956 5.715 -1.968 1 98.25 137 ILE A N 1
ATOM 1054 C CA . ILE A 1 137 ? -0.4 5.027 -3.129 1 98.25 137 ILE A CA 1
ATOM 1055 C C . ILE A 1 137 ? 0.002 6.051 -4.188 1 98.25 137 ILE A C 1
ATOM 1057 O O . ILE A 1 137 ? 0.906 5.805 -4.988 1 98.25 137 ILE A O 1
ATOM 1061 N N . ARG A 1 138 ? -0.581 7.203 -4.18 1 97.75 138 ARG A N 1
ATOM 1062 C CA . ARG A 1 138 ? -0.226 8.258 -5.125 1 97.75 138 ARG A CA 1
ATOM 1063 C C . ARG A 1 138 ? 1.171 8.797 -4.84 1 97.75 138 ARG A C 1
ATOM 1065 O O . ARG A 1 138 ? 1.936 9.07 -5.77 1 97.75 138 ARG A O 1
ATOM 1072 N N . ILE A 1 139 ? 1.434 8.93 -3.604 1 98.75 139 ILE A N 1
ATOM 1073 C CA . ILE A 1 139 ? 2.764 9.398 -3.234 1 98.75 139 ILE A CA 1
ATOM 1074 C C . ILE A 1 139 ? 3.805 8.344 -3.598 1 98.75 139 ILE A C 1
ATOM 1076 O O . ILE A 1 139 ? 4.871 8.672 -4.125 1 98.75 139 ILE A O 1
ATOM 1080 N N . LEU A 1 140 ? 3.504 7.086 -3.373 1 98.62 140 LEU A N 1
ATOM 1081 C CA . LEU A 1 140 ? 4.41 6.016 -3.787 1 98.62 140 LEU A CA 1
ATOM 1082 C C . LEU A 1 140 ? 4.656 6.062 -5.289 1 98.62 140 LEU A C 1
ATOM 1084 O O . LEU A 1 140 ? 5.801 5.984 -5.742 1 98.62 140 LEU A O 1
ATOM 1088 N N . GLN A 1 141 ? 3.631 6.254 -6.004 1 97.06 141 GLN A N 1
ATOM 1089 C CA . GLN A 1 141 ? 3.727 6.301 -7.461 1 97.06 141 GLN A CA 1
ATOM 1090 C C . GLN A 1 141 ? 4.559 7.496 -7.918 1 97.06 141 GLN A C 1
ATOM 1092 O O . GLN A 1 141 ? 5.344 7.387 -8.859 1 97.06 141 GLN A O 1
ATOM 1097 N N . THR A 1 142 ? 4.383 8.555 -7.262 1 97.38 142 THR A N 1
ATOM 1098 C CA . THR A 1 142 ? 5.09 9.789 -7.598 1 97.38 142 THR A CA 1
ATOM 1099 C C . THR A 1 142 ? 6.59 9.625 -7.359 1 97.38 142 THR A C 1
ATOM 1101 O O . THR A 1 142 ? 7.402 10.164 -8.117 1 97.38 142 THR A O 1
ATOM 1104 N N . LEU A 1 143 ? 6.914 8.82 -6.387 1 97.94 143 LEU A N 1
ATOM 1105 C CA . LEU A 1 143 ? 8.297 8.789 -5.926 1 97.94 143 LEU A CA 1
ATOM 1106 C C . LEU A 1 143 ? 9.023 7.562 -6.469 1 97.94 143 LEU A C 1
ATOM 1108 O O . LEU A 1 143 ? 10.25 7.465 -6.359 1 97.94 143 LEU A O 1
ATOM 1112 N N . MET A 1 144 ? 8.297 6.637 -7.086 1 94.5 144 MET A N 1
ATOM 1113 C CA . MET A 1 144 ? 8.844 5.305 -7.348 1 94.5 144 MET A CA 1
ATOM 1114 C C . MET A 1 144 ? 9.953 5.367 -8.391 1 94.5 144 MET A C 1
ATOM 1116 O O . MET A 1 144 ? 10.781 4.457 -8.477 1 94.5 144 MET A O 1
ATOM 1120 N N . SER A 1 145 ? 10.102 6.434 -9.18 1 92.75 145 SER A N 1
ATOM 1121 C CA . SER A 1 145 ? 11.156 6.551 -10.172 1 92.75 145 SER A CA 1
ATOM 1122 C C . SER A 1 145 ? 12.453 7.059 -9.539 1 92.75 145 SER A C 1
ATOM 1124 O O . SER A 1 145 ? 13.516 7.016 -10.172 1 92.75 145 SER A O 1
ATOM 1126 N N . ARG A 1 146 ? 12.359 7.508 -8.297 1 93.12 146 ARG A N 1
ATOM 1127 C CA . ARG A 1 146 ? 13.531 8.039 -7.602 1 93.12 146 ARG A CA 1
ATOM 1128 C C . ARG A 1 146 ? 14.32 6.926 -6.926 1 93.12 146 ARG A C 1
ATOM 1130 O O . ARG A 1 146 ? 13.938 6.438 -5.863 1 93.12 146 ARG A O 1
ATOM 1137 N N . ARG A 1 147 ? 15.5 6.676 -7.367 1 87.88 147 ARG A N 1
ATOM 1138 C CA . ARG A 1 147 ? 16.266 5.508 -6.953 1 87.88 147 ARG A CA 1
ATOM 1139 C C . ARG A 1 147 ? 16.953 5.75 -5.613 1 87.88 147 ARG A C 1
ATOM 1141 O O . ARG A 1 147 ? 17.375 4.805 -4.941 1 87.88 147 ARG A O 1
ATOM 1148 N N . SER A 1 148 ? 17.094 6.977 -5.23 1 92.69 148 SER A N 1
ATOM 1149 C CA . SER A 1 148 ? 17.781 7.324 -3.992 1 92.69 148 SER A CA 1
ATOM 1150 C C . SER A 1 148 ? 16.891 7.102 -2.777 1 92.69 148 SER A C 1
ATOM 1152 O O . SER A 1 148 ? 17.359 7.137 -1.639 1 92.69 148 SER A O 1
ATOM 1154 N N . LEU A 1 149 ? 15.617 6.777 -3.035 1 96.5 149 LEU A N 1
ATOM 1155 C CA . LEU A 1 149 ? 14.648 6.699 -1.945 1 96.5 149 LEU A CA 1
ATOM 1156 C C . LEU A 1 149 ? 14.383 5.246 -1.562 1 96.5 149 LEU A C 1
ATOM 1158 O O . LEU A 1 149 ? 14.312 4.371 -2.428 1 96.5 149 LEU A O 1
ATOM 1162 N N . HIS A 1 150 ? 14.32 5.008 -0.31 1 97.25 150 HIS A N 1
ATOM 1163 C CA . HIS A 1 150 ? 13.68 3.811 0.22 1 97.25 150 HIS A CA 1
ATOM 1164 C C . HIS A 1 150 ? 12.211 4.074 0.559 1 97.25 150 HIS A C 1
ATOM 1166 O O . HIS A 1 150 ? 11.914 4.887 1.438 1 97.25 150 HIS A O 1
ATOM 1172 N N . LEU A 1 151 ? 11.289 3.395 -0.116 1 98.25 151 LEU A N 1
ATOM 1173 C CA . LEU A 1 151 ? 9.859 3.67 0.017 1 98.25 151 LEU A CA 1
ATOM 1174 C C . LEU A 1 151 ? 9.172 2.582 0.832 1 98.25 151 LEU A C 1
ATOM 1176 O O . LEU A 1 151 ? 9.414 1.393 0.621 1 98.25 151 LEU A O 1
ATOM 1180 N N . VAL A 1 152 ? 8.328 3.021 1.758 1 98.44 152 VAL A N 1
ATOM 1181 C CA . VAL A 1 152 ? 7.555 2.125 2.611 1 98.44 152 VAL A CA 1
ATOM 1182 C C . VAL A 1 152 ? 6.082 2.523 2.574 1 98.44 152 VAL A C 1
ATOM 1184 O O . VAL A 1 152 ? 5.742 3.693 2.768 1 98.44 152 VAL A O 1
ATOM 1187 N N . GLY A 1 153 ? 5.227 1.568 2.295 1 98.69 153 GLY A N 1
ATOM 1188 C CA . GLY A 1 153 ? 3.791 1.764 2.42 1 98.69 153 GLY A CA 1
ATOM 1189 C C . GLY A 1 153 ? 3.225 1.21 3.715 1 98.69 153 GLY A C 1
ATOM 1190 O O . GLY A 1 153 ? 3.641 0.146 4.176 1 98.69 153 GLY A O 1
ATOM 1191 N N . LEU A 1 154 ? 2.26 1.872 4.203 1 98.38 154 LEU A N 1
ATOM 1192 C CA . LEU A 1 154 ? 1.743 1.484 5.512 1 98.38 154 LEU A CA 1
ATOM 1193 C C . LEU A 1 154 ? 0.85 0.253 5.402 1 98.38 154 LEU A C 1
ATOM 1195 O O . LEU A 1 154 ? 0.788 -0.56 6.324 1 98.38 154 LEU A O 1
ATOM 1199 N N . GLY A 1 155 ? 0.148 0.135 4.297 1 98.12 155 GLY A N 1
ATOM 1200 C CA . GLY A 1 155 ? -0.776 -0.976 4.125 1 98.12 155 GLY A CA 1
ATOM 1201 C C . GLY A 1 155 ? -2.037 -0.834 4.957 1 98.12 155 GLY A C 1
ATOM 1202 O O . GLY A 1 155 ? -2.262 0.203 5.586 1 98.12 155 GLY A O 1
ATOM 1203 N N . GLY A 1 156 ? -2.924 -1.914 4.859 1 97.62 156 GLY A N 1
ATOM 1204 C CA . GLY A 1 156 ? -4.199 -1.921 5.559 1 97.62 156 GLY A CA 1
ATOM 1205 C C . GLY A 1 156 ? -5.387 -1.724 4.641 1 97.62 156 GLY A C 1
ATOM 1206 O O . GLY A 1 156 ? -5.336 -2.096 3.465 1 97.62 156 GLY A O 1
ATOM 1207 N N . ASP A 1 157 ? -6.461 -1.206 5.281 1 97.62 157 ASP A N 1
ATOM 1208 C CA . ASP A 1 157 ? -7.672 -0.95 4.508 1 97.62 157 ASP A CA 1
ATOM 1209 C C . ASP A 1 157 ? -7.461 0.196 3.521 1 97.62 157 ASP A C 1
ATOM 1211 O O . ASP A 1 157 ? -7.004 1.275 3.904 1 97.62 157 ASP A O 1
ATOM 1215 N N . PHE A 1 158 ? -7.836 -0.13 2.283 1 97.94 158 PHE A N 1
ATOM 1216 C CA . PHE A 1 158 ? -7.586 0.858 1.24 1 97.94 158 PHE A CA 1
ATOM 1217 C C . PHE A 1 158 ? -8.844 1.661 0.941 1 97.94 158 PHE A C 1
ATOM 1219 O O . PHE A 1 158 ? -9.914 1.089 0.693 1 97.94 158 PHE A O 1
ATOM 1226 N N . SER A 1 159 ? -8.688 2.977 0.996 1 97.19 159 SER A N 1
ATOM 1227 C CA . SER A 1 159 ? -9.766 3.871 0.586 1 97.19 159 SER A CA 1
ATOM 1228 C C . SER A 1 159 ? -9.57 4.355 -0.847 1 97.19 159 SER A C 1
ATOM 1230 O O . SER A 1 159 ? -8.664 5.152 -1.12 1 97.19 159 SER A O 1
ATOM 1232 N N . PRO A 1 160 ? -10.461 3.949 -1.705 1 95.5 160 PRO A N 1
ATOM 1233 C CA . PRO A 1 160 ? -10.344 4.422 -3.086 1 95.5 160 PRO A CA 1
ATOM 1234 C C . PRO A 1 160 ? -10.508 5.938 -3.205 1 95.5 160 PRO A C 1
ATOM 1236 O O . PRO A 1 160 ? -9.812 6.574 -4.004 1 95.5 160 PRO A O 1
ATOM 1239 N N . THR A 1 161 ? -11.312 6.512 -2.412 1 94.44 161 THR A N 1
ATOM 1240 C CA . THR A 1 161 ? -11.578 7.945 -2.482 1 94.44 161 THR A CA 1
ATOM 1241 C C . THR A 1 161 ? -10.367 8.742 -2.023 1 94.44 161 THR A C 1
ATOM 1243 O O . THR A 1 161 ? -10.062 9.805 -2.582 1 94.44 161 THR A O 1
ATOM 1246 N N . GLU A 1 162 ? -9.648 8.18 -1.057 1 96.56 162 GLU A N 1
ATOM 1247 C CA . GLU A 1 162 ? -8.5 8.883 -0.496 1 96.56 162 GLU A CA 1
ATOM 1248 C C . GLU A 1 162 ? -7.195 8.383 -1.12 1 96.56 162 GLU A C 1
ATOM 1250 O O . GLU A 1 162 ? -6.137 8.984 -0.921 1 96.56 162 GLU A O 1
ATOM 1255 N N . GLU A 1 163 ? -7.316 7.266 -1.837 1 97.31 163 GLU A N 1
ATOM 1256 C CA . GLU A 1 163 ? -6.156 6.602 -2.424 1 97.31 163 GLU A CA 1
ATOM 1257 C C . GLU A 1 163 ? -5.059 6.391 -1.387 1 97.31 163 GLU A C 1
ATOM 1259 O O . GLU A 1 163 ? -3.889 6.676 -1.648 1 97.31 163 GLU A O 1
ATOM 1264 N N . SER A 1 164 ? -5.535 5.93 -0.226 1 98.19 164 SER A N 1
ATOM 1265 C CA . SER A 1 164 ? -4.656 5.773 0.928 1 98.19 164 SER A CA 1
ATOM 1266 C C . SER A 1 164 ? -5.121 4.637 1.83 1 98.19 164 SER A C 1
ATOM 1268 O O . SER A 1 164 ? -6.277 4.207 1.752 1 98.19 164 SER A O 1
ATOM 1270 N N . PHE A 1 165 ? -4.195 4.246 2.629 1 98.25 165 PHE A N 1
ATOM 1271 C CA . PHE A 1 165 ? -4.461 3.172 3.578 1 98.25 165 PHE A CA 1
ATOM 1272 C C . PHE A 1 165 ? -4.863 3.736 4.938 1 98.25 165 PHE A C 1
ATOM 1274 O O . PHE A 1 165 ? -4.375 4.793 5.344 1 98.25 165 PHE A O 1
ATOM 1281 N N . PHE A 1 166 ? -5.707 2.982 5.605 1 97.56 166 PHE A N 1
ATOM 1282 C CA . PHE A 1 166 ? -6.199 3.338 6.93 1 97.56 166 PHE A CA 1
ATOM 1283 C C . PHE A 1 166 ? -6.301 2.104 7.82 1 97.56 166 PHE A C 1
ATOM 1285 O O . PHE A 1 166 ? -5.988 0.994 7.387 1 97.56 166 PHE A O 1
ATOM 1292 N N . GLY A 1 167 ? -6.582 2.387 9.109 1 95.25 167 GLY A N 1
ATOM 1293 C CA . GLY A 1 167 ? -6.918 1.293 10.008 1 95.25 167 GLY A CA 1
ATOM 1294 C C . GLY A 1 167 ? -5.766 0.889 10.906 1 95.25 167 GLY A C 1
ATOM 1295 O O . GLY A 1 167 ? -4.699 1.509 10.875 1 95.25 167 GLY A O 1
ATOM 1296 N N . GLU A 1 168 ? -6.027 -0.148 11.625 1 93.88 168 GLU A N 1
ATOM 1297 C CA . GLU A 1 168 ? -5.094 -0.602 12.648 1 93.88 168 GLU A CA 1
ATOM 1298 C C . GLU A 1 168 ? -3.791 -1.1 12.031 1 93.88 168 GLU A C 1
ATOM 1300 O O . GLU A 1 168 ? -2.711 -0.875 12.586 1 93.88 168 GLU A O 1
ATOM 1305 N N . THR A 1 169 ? -3.924 -1.749 10.969 1 95.06 169 THR A N 1
ATOM 1306 C CA . THR A 1 169 ? -2.732 -2.256 10.297 1 95.06 169 THR A CA 1
ATOM 1307 C C . THR A 1 169 ? -1.787 -1.112 9.938 1 95.06 169 THR A C 1
ATOM 1309 O O . THR A 1 169 ? -0.581 -1.198 10.172 1 95.06 169 THR A O 1
ATOM 1312 N N . ALA A 1 170 ? -2.311 -0.086 9.375 1 96.62 170 ALA A N 1
ATOM 1313 C CA . ALA A 1 170 ? -1.508 1.084 9.031 1 96.62 170 ALA A CA 1
ATOM 1314 C C . ALA A 1 170 ? -0.814 1.656 10.266 1 96.62 170 ALA A C 1
ATOM 1316 O O . ALA A 1 170 ? 0.38 1.962 10.227 1 96.62 170 ALA A O 1
ATOM 1317 N N . SER A 1 171 ? -1.555 1.718 11.32 1 95.19 171 SER A N 1
ATOM 1318 C CA . SER A 1 171 ? -1.025 2.254 12.57 1 95.19 171 SER A CA 1
ATOM 1319 C C . SER A 1 171 ? 0.089 1.372 13.125 1 95.19 171 SER A C 1
ATOM 1321 O O . SER A 1 171 ? 1.111 1.875 13.594 1 95.19 171 SER A O 1
ATOM 1323 N N . ARG A 1 172 ? -0.114 0.164 13.055 1 94.44 172 ARG A N 1
ATOM 1324 C CA . ARG A 1 172 ? 0.875 -0.786 13.547 1 94.44 172 ARG A CA 1
ATOM 1325 C C . ARG A 1 172 ? 2.172 -0.693 12.75 1 94.44 172 ARG A C 1
ATOM 1327 O O . ARG A 1 172 ? 3.264 -0.714 13.328 1 94.44 172 ARG A O 1
ATOM 1334 N N . THR A 1 173 ? 2.049 -0.639 11.461 1 95.19 173 THR A N 1
ATOM 1335 C CA . THR A 1 173 ? 3.223 -0.52 10.609 1 95.19 173 THR A CA 1
ATOM 1336 C C . THR A 1 173 ? 4.02 0.734 10.953 1 95.19 173 THR A C 1
ATOM 1338 O O . THR A 1 173 ? 5.25 0.697 11.008 1 95.19 173 THR A O 1
ATOM 1341 N N . LEU A 1 174 ? 3.352 1.731 11.211 1 95.75 174 LEU A N 1
ATOM 1342 C CA . LEU A 1 174 ? 3.971 3.008 11.547 1 95.75 174 LEU A CA 1
ATOM 1343 C C . LEU A 1 174 ? 4.848 2.873 12.789 1 95.75 174 LEU A C 1
ATOM 1345 O O . LEU A 1 174 ? 5.941 3.445 12.844 1 95.75 174 LEU A O 1
ATOM 1349 N N . ARG A 1 175 ? 4.496 2.133 13.727 1 93.75 175 ARG A N 1
ATOM 1350 C CA . ARG A 1 175 ? 5.164 2.006 15.016 1 93.75 175 ARG A CA 1
ATOM 1351 C C . ARG A 1 175 ? 6.449 1.191 14.891 1 93.75 175 ARG A C 1
ATOM 1353 O O . ARG A 1 175 ? 7.27 1.169 15.812 1 93.75 175 ARG A O 1
ATOM 1360 N N . GLU A 1 176 ? 6.641 0.604 13.812 1 93.31 176 GLU A N 1
ATOM 1361 C CA . GLU A 1 176 ? 7.82 -0.229 13.594 1 93.31 176 GLU A CA 1
ATOM 1362 C C . GLU A 1 176 ? 9.023 0.614 13.172 1 93.31 176 GLU A C 1
ATOM 1364 O O . GLU A 1 176 ? 10.141 0.104 13.07 1 93.31 176 GLU A O 1
ATOM 1369 N N . TYR A 1 177 ? 8.82 1.896 13.016 1 95.19 177 TYR A N 1
ATOM 1370 C CA . TYR A 1 177 ? 9.875 2.738 12.477 1 95.19 177 TYR A CA 1
ATOM 13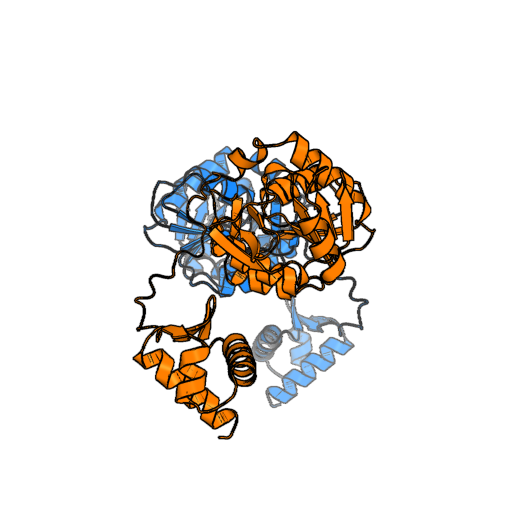71 C C . TYR A 1 177 ? 10.188 3.9 13.414 1 95.19 177 TYR A C 1
ATOM 1373 O O . TYR A 1 177 ? 9.289 4.422 14.078 1 95.19 177 TYR A O 1
ATOM 1381 N N . ALA A 1 178 ? 11.461 4.191 13.453 1 96.19 178 ALA A N 1
ATOM 1382 C CA . ALA A 1 178 ? 11.859 5.461 14.055 1 96.19 178 ALA A CA 1
ATOM 1383 C C . ALA A 1 178 ? 11.734 6.605 13.055 1 96.19 178 ALA A C 1
ATOM 1385 O O . ALA A 1 178 ? 12.492 6.676 12.078 1 96.19 178 ALA A O 1
ATOM 1386 N N . ILE A 1 179 ? 10.883 7.52 13.344 1 98.19 179 ILE A N 1
ATOM 1387 C CA . ILE A 1 179 ? 10.547 8.562 12.375 1 98.19 179 ILE A CA 1
ATOM 1388 C C . ILE A 1 179 ? 11.188 9.883 12.805 1 98.19 179 ILE A C 1
ATOM 1390 O O . ILE A 1 179 ? 10.984 10.344 13.93 1 98.19 179 ILE A O 1
ATOM 1394 N N . ASP A 1 180 ? 11.945 10.477 11.906 1 98.69 180 ASP A N 1
ATOM 1395 C CA . ASP A 1 180 ? 12.578 11.758 12.188 1 98.69 180 ASP A CA 1
ATOM 1396 C C . ASP A 1 180 ? 11.586 12.914 12.055 1 98.69 180 ASP A C 1
ATOM 1398 O O . ASP A 1 180 ? 11.445 13.727 12.969 1 98.69 180 ASP A O 1
ATOM 1402 N N . THR A 1 181 ? 10.906 12.938 10.898 1 98.81 181 THR A N 1
ATOM 1403 C CA . THR A 1 181 ? 10.031 14.078 10.641 1 98.81 181 THR A CA 1
ATOM 1404 C C . THR A 1 181 ? 8.719 13.617 10.016 1 98.81 181 THR A C 1
ATOM 1406 O O . THR A 1 181 ? 8.719 12.766 9.125 1 98.81 181 THR A O 1
ATOM 1409 N N . LEU A 1 182 ? 7.648 14.109 10.516 1 98.88 182 LEU A N 1
ATOM 1410 C CA . LEU A 1 182 ? 6.336 13.984 9.898 1 98.88 182 LEU A CA 1
ATOM 1411 C C . LEU A 1 182 ? 5.953 15.266 9.164 1 98.88 182 LEU A C 1
ATOM 1413 O O . LEU A 1 182 ? 5.961 16.344 9.75 1 98.88 182 LEU A O 1
ATOM 1417 N N . PHE A 1 183 ? 5.629 15.133 7.859 1 98.94 183 PHE A N 1
ATOM 1418 C CA . PHE A 1 183 ? 4.965 16.188 7.094 1 98.94 183 PHE A CA 1
ATOM 1419 C C . PHE A 1 183 ? 3.492 15.852 6.879 1 98.94 183 PHE A C 1
ATOM 1421 O O . PHE A 1 183 ? 3.162 14.766 6.395 1 98.94 183 PHE A O 1
ATOM 1428 N N . PHE A 1 184 ? 2.656 16.766 7.266 1 98.81 184 PHE A N 1
ATOM 1429 C CA . PHE A 1 184 ? 1.232 16.469 7.156 1 98.81 184 PHE A CA 1
ATOM 1430 C C . PHE A 1 184 ? 0.423 17.75 6.969 1 98.81 184 PHE A C 1
ATOM 1432 O O . PHE A 1 184 ? 0.945 18.844 7.145 1 98.81 184 PHE A O 1
ATOM 1439 N N . SER A 1 185 ? -0.767 17.562 6.484 1 98.44 185 SER A N 1
ATOM 1440 C CA . SER A 1 185 ? -1.727 18.656 6.402 1 98.44 185 SER A CA 1
ATOM 1441 C C . SER A 1 185 ? -3.01 18.328 7.156 1 98.44 185 SER A C 1
ATOM 1443 O O . SER A 1 185 ? -3.072 17.328 7.879 1 98.44 185 SER A O 1
ATOM 1445 N N . CYS A 1 186 ? -3.92 19.281 7.121 1 97 186 CYS A N 1
ATOM 1446 C CA . CYS A 1 186 ? -5.172 19.172 7.859 1 97 186 CYS A CA 1
ATOM 1447 C C . CYS A 1 186 ? -6.32 19.828 7.094 1 97 186 CYS A C 1
ATOM 1449 O O . CYS A 1 186 ? -6.109 20.406 6.031 1 97 186 CYS A O 1
ATOM 1451 N N . GLN A 1 187 ? -7.465 19.609 7.613 1 95.62 187 GLN A N 1
ATOM 1452 C CA . GLN A 1 187 ? -8.641 20.234 7.031 1 95.62 187 GLN A CA 1
ATOM 1453 C C . GLN A 1 187 ? -8.758 21.688 7.484 1 95.62 187 GLN A C 1
ATOM 1455 O O . GLN A 1 187 ? -9.242 22.547 6.734 1 95.62 187 GLN A O 1
ATOM 1460 N N . GLY A 1 188 ? -8.383 21.859 8.711 1 96.94 188 GLY A N 1
ATOM 1461 C CA . GLY A 1 188 ? -8.438 23.203 9.266 1 96.94 188 GLY A CA 1
ATOM 1462 C C . GLY A 1 188 ? -7.535 23.391 10.477 1 96.94 188 GLY A C 1
ATOM 1463 O O . GLY A 1 188 ? -7.199 22.422 11.156 1 96.94 188 GLY A O 1
ATOM 1464 N N . LEU A 1 189 ? -7.18 24.625 10.641 1 97.62 189 LEU A N 1
ATOM 1465 C CA . LEU A 1 189 ? -6.41 25.047 11.805 1 97.62 189 LEU A CA 1
ATOM 1466 C C . LEU A 1 189 ? -7.066 26.234 12.492 1 97.62 189 LEU A C 1
ATOM 1468 O O . LEU A 1 189 ? -7.105 27.344 11.938 1 97.62 189 LEU A O 1
ATOM 1472 N N . GLU A 1 190 ? -7.496 26 13.641 1 95.44 190 GLU A N 1
ATOM 1473 C CA . GLU A 1 190 ? -8.117 27.031 14.469 1 95.44 190 GLU A CA 1
ATOM 1474 C C . GLU A 1 190 ? -7.262 27.359 15.688 1 95.44 190 GLU A C 1
ATOM 1476 O O . GLU A 1 190 ? -6.746 26.453 16.344 1 95.44 190 GLU A O 1
ATOM 1481 N N . ARG A 1 191 ? -7.137 28.609 15.961 1 92.25 191 ARG A N 1
ATOM 1482 C CA . ARG A 1 191 ? -6.145 29.125 16.906 1 92.25 191 ARG A CA 1
ATOM 1483 C C . ARG A 1 191 ? -6.344 28.516 18.281 1 92.25 191 ARG A C 1
ATOM 1485 O O . ARG A 1 191 ? -5.371 28.172 18.969 1 92.25 191 ARG A O 1
ATOM 1492 N N . ASP A 1 192 ? -7.523 28.281 18.766 1 91.44 192 ASP A N 1
ATOM 1493 C CA . ASP A 1 192 ? -7.785 27.844 20.141 1 91.44 192 ASP A CA 1
ATOM 1494 C C . ASP A 1 192 ? -7.926 26.328 20.203 1 91.44 192 ASP A C 1
ATOM 1496 O O . ASP A 1 192 ? -7.445 25.703 21.156 1 91.44 192 ASP A O 1
ATOM 1500 N N . SER A 1 193 ? -8.477 25.812 19.156 1 93.88 193 SER A N 1
ATOM 1501 C CA . SER A 1 193 ? -8.852 24.406 19.234 1 93.88 193 SER A CA 1
ATOM 1502 C C . SER A 1 193 ? -7.859 23.531 18.484 1 93.88 193 SER A C 1
ATOM 1504 O O . SER A 1 193 ? -7.844 22.312 18.656 1 93.88 193 SER A O 1
ATOM 1506 N N . GLY A 1 194 ? -7.121 24.141 17.641 1 96.19 194 GLY A N 1
ATOM 1507 C CA . GLY A 1 194 ? -6.016 23.391 17.062 1 96.19 194 GLY A CA 1
ATOM 1508 C C . GLY A 1 194 ? -6.309 22.875 15.672 1 96.19 194 GLY A C 1
ATOM 1509 O O . GLY A 1 194 ? -6.852 23.594 14.828 1 96.19 194 GLY A O 1
ATOM 1510 N N . LEU A 1 195 ? -5.859 21.625 15.414 1 97.69 195 LEU A N 1
ATOM 1511 C CA . LEU A 1 195 ? -5.883 21.062 14.07 1 97.69 195 LEU A CA 1
ATOM 1512 C C . LEU A 1 195 ? -7.051 20.094 13.906 1 97.69 195 LEU A C 1
ATOM 1514 O O . LEU A 1 195 ? -7.367 19.328 14.82 1 97.69 195 LEU A O 1
ATOM 1518 N N . TYR A 1 196 ? -7.602 20.031 12.617 1 96.94 196 TYR A N 1
ATOM 1519 C CA . TYR A 1 196 ? -8.75 19.188 12.328 1 96.94 196 TYR A CA 1
ATOM 1520 C C . TYR A 1 196 ? -8.539 18.406 11.039 1 96.94 196 TYR A C 1
ATOM 1522 O O . TYR A 1 196 ? -7.895 18.891 10.109 1 96.94 196 TYR A O 1
ATOM 1530 N N . ALA A 1 197 ? -9.141 17.219 11.047 1 96.31 197 ALA A N 1
ATOM 1531 C CA . ALA A 1 197 ? -9.148 16.375 9.852 1 96.31 197 ALA A CA 1
ATOM 1532 C C . ALA A 1 197 ? -10.547 16.297 9.25 1 96.31 197 ALA A C 1
ATOM 1534 O O . ALA A 1 197 ? -11.531 16.703 9.883 1 96.31 197 ALA A O 1
ATOM 1535 N N . GLY A 1 198 ? -10.602 15.836 8.055 1 93.44 198 GLY A N 1
ATOM 1536 C CA . GLY A 1 198 ? -11.859 15.75 7.332 1 93.44 198 GLY A CA 1
ATOM 1537 C C . GLY A 1 198 ? -12.695 14.547 7.738 1 93.44 198 GLY A C 1
ATOM 1538 O O . GLY A 1 198 ? -13.898 14.508 7.469 1 93.44 198 GLY A O 1
ATOM 1539 N N . THR A 1 199 ? -12.102 13.555 8.32 1 93.62 199 THR A N 1
ATOM 1540 C CA . THR A 1 199 ? -12.805 12.383 8.82 1 93.62 199 THR A CA 1
ATOM 1541 C C . THR A 1 199 ? -12.164 11.867 10.109 1 93.62 199 THR A C 1
ATOM 1543 O O . THR A 1 199 ? -11.023 12.227 10.422 1 93.62 199 THR A O 1
ATOM 1546 N N . GLN A 1 200 ? -12.922 11.031 10.766 1 94.56 200 GLN A N 1
ATOM 1547 C CA . GLN A 1 200 ? -12.398 10.406 11.969 1 94.56 200 GLN A CA 1
ATOM 1548 C C . GLN A 1 200 ? -11.219 9.484 11.648 1 94.56 200 GLN A C 1
ATOM 1550 O O . GLN A 1 200 ? -10.258 9.414 12.406 1 94.56 200 GLN A O 1
ATOM 1555 N N . ALA A 1 201 ? -11.289 8.852 10.547 1 94.94 201 ALA A N 1
ATOM 1556 C CA . ALA A 1 201 ? -10.227 7.941 10.141 1 94.94 201 ALA A CA 1
ATOM 1557 C C . ALA A 1 201 ? -8.922 8.703 9.875 1 94.94 201 ALA A C 1
ATOM 1559 O O . ALA A 1 201 ? -7.848 8.258 10.289 1 94.94 201 ALA A O 1
ATOM 1560 N N . HIS A 1 202 ? -9.078 9.812 9.258 1 96.38 202 HIS A N 1
ATOM 1561 C CA . HIS A 1 202 ? -7.906 10.648 9.047 1 96.38 202 HIS A CA 1
ATOM 1562 C C . HIS A 1 202 ? -7.309 11.109 10.367 1 96.38 202 HIS A C 1
ATOM 1564 O O . HIS A 1 202 ? -6.094 11.039 10.57 1 96.38 202 HIS A O 1
ATOM 1570 N N . ALA A 1 203 ? -8.172 11.547 11.188 1 97 203 ALA A N 1
ATOM 1571 C CA . ALA A 1 203 ? -7.711 12.062 12.469 1 97 203 ALA A CA 1
ATOM 1572 C C . ALA A 1 203 ? -6.984 10.977 13.258 1 97 203 ALA A C 1
ATOM 1574 O O . ALA A 1 203 ? -5.918 11.227 13.836 1 97 203 ALA A O 1
ATOM 1575 N N . ALA A 1 204 ? -7.578 9.82 13.273 1 96.69 204 ALA A N 1
ATOM 1576 C CA . ALA A 1 204 ? -6.992 8.711 14.016 1 96.69 204 ALA A CA 1
ATOM 1577 C C . ALA A 1 204 ? -5.594 8.383 13.492 1 96.69 204 ALA A C 1
ATOM 1579 O O . ALA A 1 204 ? -4.66 8.211 14.281 1 96.69 204 ALA A O 1
ATOM 1580 N N . LEU A 1 205 ? -5.422 8.32 12.234 1 97.56 205 LEU A N 1
ATOM 1581 C CA . LEU A 1 205 ? -4.129 7.988 11.648 1 97.56 205 LEU A CA 1
ATOM 1582 C C . LEU A 1 205 ? -3.123 9.109 11.883 1 97.56 205 LEU A C 1
ATOM 1584 O O . LEU A 1 205 ? -1.967 8.852 12.227 1 97.56 205 LEU A O 1
ATOM 1588 N N . LEU A 1 206 ? -3.539 10.312 11.727 1 97.94 206 LEU A N 1
ATOM 1589 C CA . LEU A 1 206 ? -2.654 11.453 11.93 1 97.94 206 LEU A CA 1
ATOM 1590 C C . LEU A 1 206 ? -2.178 11.523 13.375 1 97.94 206 LEU A C 1
ATOM 1592 O O . LEU A 1 206 ? -1.017 11.844 13.633 1 97.94 206 LEU A O 1
ATOM 1596 N N . LYS A 1 207 ? -3.061 11.242 14.289 1 97.44 207 LYS A N 1
ATOM 1597 C CA . LYS A 1 207 ? -2.67 11.227 15.695 1 97.44 207 LYS A CA 1
ATOM 1598 C C . LYS A 1 207 ? -1.551 10.219 15.945 1 97.44 207 LYS A C 1
ATOM 1600 O O . LYS A 1 207 ? -0.606 10.508 16.688 1 97.44 207 LYS A O 1
ATOM 1605 N N . GLN A 1 208 ? -1.662 9.086 15.305 1 97.25 208 GLN A N 1
ATOM 1606 C CA . GLN A 1 208 ? -0.615 8.078 15.438 1 97.25 208 GLN A CA 1
ATOM 1607 C C . GLN A 1 208 ? 0.69 8.555 14.805 1 97.25 208 GLN A C 1
ATOM 1609 O O . GLN A 1 208 ? 1.772 8.305 15.344 1 97.25 208 GLN A O 1
ATOM 1614 N N . MET A 1 209 ? 0.619 9.234 13.727 1 98.25 209 MET A N 1
ATOM 1615 C CA . MET A 1 209 ? 1.808 9.766 13.07 1 98.25 209 MET A CA 1
ATOM 1616 C C . MET A 1 209 ? 2.488 10.812 13.938 1 98.25 209 MET A C 1
ATOM 1618 O O . MET A 1 209 ? 3.715 10.828 14.055 1 98.25 209 MET A O 1
ATOM 1622 N N . LEU A 1 210 ? 1.669 11.641 14.523 1 97.5 210 LEU A N 1
ATOM 1623 C CA . LEU A 1 210 ? 2.184 12.695 15.398 1 97.5 210 LEU A CA 1
ATOM 1624 C C . LEU A 1 210 ? 2.943 12.102 16.578 1 97.5 210 LEU A C 1
ATOM 1626 O O . LEU A 1 210 ? 4.016 12.586 16.938 1 97.5 210 LEU A O 1
ATOM 1630 N N . LEU A 1 211 ? 2.432 11.023 17.062 1 95 211 LEU A N 1
ATOM 1631 C CA . LEU A 1 211 ? 3.029 10.367 18.219 1 95 211 LEU A CA 1
ATOM 1632 C C . LEU A 1 211 ? 4.332 9.672 17.844 1 95 211 LEU A C 1
ATOM 1634 O O . LEU A 1 211 ? 5.25 9.578 18.656 1 95 211 LEU A O 1
ATOM 1638 N N . ALA A 1 212 ? 4.473 9.312 16.656 1 96.25 212 ALA A N 1
ATOM 1639 C CA . ALA A 1 212 ? 5.586 8.469 16.234 1 96.25 212 ALA A CA 1
ATOM 1640 C C . ALA A 1 212 ? 6.762 9.32 15.75 1 96.25 212 ALA A C 1
ATOM 1642 O O . ALA A 1 212 ? 7.895 8.836 15.68 1 96.25 212 ALA A O 1
ATOM 1643 N N . ALA A 1 213 ? 6.574 10.547 15.469 1 97.81 213 ALA A N 1
ATOM 1644 C CA . ALA A 1 213 ? 7.598 11.359 14.82 1 97.81 213 ALA A CA 1
ATOM 1645 C C . ALA A 1 213 ? 8.352 12.211 15.844 1 97.81 213 ALA A C 1
ATOM 1647 O O . ALA A 1 213 ? 7.75 12.734 16.781 1 97.81 213 ALA A O 1
ATOM 1648 N N . ARG A 1 214 ? 9.609 12.383 15.633 1 97.81 214 ARG A N 1
ATOM 1649 C CA . ARG A 1 214 ? 10.422 13.242 16.484 1 97.81 214 ARG A CA 1
ATOM 1650 C C . ARG A 1 214 ? 10.109 14.719 16.234 1 97.81 214 ARG A C 1
ATOM 1652 O O . ARG A 1 214 ? 10.133 15.531 17.156 1 97.81 214 ARG A O 1
ATOM 1659 N N . GLN A 1 215 ? 9.906 15.023 15.008 1 98.38 215 GLN A N 1
ATOM 1660 C CA . GLN A 1 215 ? 9.547 16.375 14.602 1 98.38 215 GLN A CA 1
ATOM 1661 C C . GLN A 1 215 ? 8.273 16.375 13.75 1 98.38 215 GLN A C 1
ATOM 1663 O O . GLN A 1 215 ? 8.094 15.5 12.898 1 98.38 215 GLN A O 1
ATOM 1668 N N . THR A 1 216 ? 7.441 17.359 14.008 1 98.69 216 THR A N 1
ATOM 1669 C CA . THR A 1 216 ? 6.18 17.453 13.281 1 98.69 216 THR A CA 1
ATOM 1670 C C . THR A 1 216 ? 6.086 18.781 12.531 1 98.69 216 THR A C 1
ATOM 1672 O O . THR A 1 216 ? 6.254 19.844 13.117 1 98.69 216 THR A O 1
ATOM 1675 N N . VAL A 1 217 ? 5.816 18.703 11.203 1 98.88 217 VAL A N 1
ATOM 1676 C CA . VAL A 1 217 ? 5.719 19.875 10.336 1 98.88 217 VAL A CA 1
ATOM 1677 C C . VAL A 1 217 ? 4.363 19.891 9.633 1 98.88 217 VAL A C 1
ATOM 1679 O O . VAL A 1 217 ? 4.098 19.047 8.773 1 98.88 217 VAL A O 1
ATOM 1682 N N . ALA A 1 218 ? 3.547 20.844 9.961 1 98.81 218 ALA A N 1
ATOM 1683 C CA . ALA A 1 218 ? 2.244 21 9.32 1 98.81 218 ALA A CA 1
ATOM 1684 C C . ALA A 1 218 ? 2.334 21.891 8.086 1 98.81 218 ALA A C 1
ATOM 1686 O O . ALA A 1 218 ? 2.902 22.984 8.148 1 98.81 218 ALA A O 1
ATOM 1687 N N . LEU A 1 219 ? 1.802 21.375 7.008 1 98.81 219 LEU A N 1
ATOM 1688 C CA . LEU A 1 219 ? 1.71 22.125 5.75 1 98.81 219 LEU A CA 1
ATOM 1689 C C . LEU A 1 219 ? 0.289 22.609 5.516 1 98.81 219 LEU A C 1
ATOM 1691 O O . LEU A 1 219 ? -0.588 21.844 5.125 1 98.81 219 LEU A O 1
ATOM 1695 N N . VAL A 1 220 ? 0.109 23.906 5.668 1 98.31 220 VAL A N 1
ATOM 1696 C CA . VAL A 1 220 ? -1.253 24.438 5.691 1 98.31 220 VAL A CA 1
ATOM 1697 C C . VAL A 1 220 ? -1.352 25.641 4.773 1 98.31 220 VAL A C 1
ATOM 1699 O O . VAL A 1 220 ? -0.77 26.703 5.059 1 98.31 220 VAL A O 1
ATOM 1702 N N . ASP A 1 221 ? -2.072 25.469 3.668 1 97.5 221 ASP A N 1
ATOM 1703 C CA . ASP A 1 221 ? -2.297 26.641 2.832 1 97.5 221 ASP A CA 1
ATOM 1704 C C . ASP A 1 221 ? -3.281 27.609 3.49 1 97.5 221 ASP A C 1
ATOM 1706 O O . ASP A 1 221 ? -4.031 27.219 4.391 1 97.5 221 ASP A O 1
ATOM 1710 N N . GLY A 1 222 ? -3.328 28.812 3.014 1 96.5 222 GLY A N 1
ATOM 1711 C CA . GLY A 1 222 ? -4.059 29.891 3.654 1 96.5 222 GLY A CA 1
ATOM 1712 C C . GLY A 1 222 ? -5.539 29.609 3.803 1 96.5 222 GLY A C 1
ATOM 1713 O O . GLY A 1 222 ? -6.188 30.109 4.719 1 96.5 222 GLY A O 1
ATOM 1714 N N . SER A 1 223 ? -6.117 28.766 3.002 1 95.56 223 SER A N 1
ATOM 1715 C CA . SER A 1 223 ? -7.551 28.5 2.988 1 95.56 223 SER A CA 1
ATOM 1716 C C . SER A 1 223 ? -7.98 27.703 4.219 1 95.56 223 SER A C 1
ATOM 1718 O O . SER A 1 223 ? -9.172 27.625 4.531 1 95.56 223 SER A O 1
ATOM 1720 N N . LYS A 1 224 ? -7.02 27.172 4.949 1 96.31 224 LYS A N 1
ATOM 1721 C CA . LYS A 1 224 ? -7.336 26.281 6.059 1 96.31 224 LYS A CA 1
ATOM 1722 C C . LYS A 1 224 ? -7.234 27 7.398 1 96.31 224 LYS A C 1
ATOM 1724 O O . LYS A 1 224 ? -7.656 26.484 8.43 1 96.31 224 LYS A O 1
ATOM 1729 N N . LEU A 1 225 ? -6.656 28.219 7.371 1 96.81 225 LEU A N 1
ATOM 1730 C CA . LEU A 1 225 ? -6.477 28.984 8.609 1 96.81 225 LEU A CA 1
ATOM 1731 C C . LEU A 1 225 ? -7.809 29.516 9.117 1 96.81 225 LEU A C 1
ATOM 1733 O O . LEU A 1 225 ? -8.617 30.016 8.336 1 96.81 225 LEU A O 1
ATOM 1737 N N . GLY A 1 226 ? -8.031 29.328 10.352 1 95.5 226 GLY A N 1
ATOM 1738 C CA . GLY A 1 226 ? -9.242 29.812 10.977 1 95.5 226 GLY A CA 1
ATOM 1739 C C . GLY A 1 226 ? -10.43 28.891 10.781 1 95.5 226 GLY A C 1
ATOM 1740 O O . GLY A 1 226 ? -11.578 29.281 11.039 1 95.5 226 GLY A O 1
ATOM 1741 N N . ARG A 1 227 ? -10.141 27.719 10.328 1 94.56 227 ARG A N 1
ATOM 1742 C CA . ARG A 1 227 ? -11.203 26.75 10.047 1 94.56 227 ARG A CA 1
ATOM 1743 C C . ARG A 1 227 ? -11.094 25.531 10.961 1 94.56 227 ARG A C 1
ATOM 1745 O O . ARG A 1 227 ? -10.008 25.219 11.445 1 94.56 227 ARG A O 1
ATOM 1752 N N . THR A 1 228 ? -12.234 24.969 11.125 1 94.56 228 THR A N 1
ATOM 1753 C CA . THR A 1 228 ? -12.273 23.688 11.828 1 94.56 228 THR A CA 1
ATOM 1754 C C . THR A 1 228 ? -12.461 22.547 10.836 1 94.56 228 THR A C 1
ATOM 1756 O O . THR A 1 228 ? -12.109 22.656 9.664 1 94.56 228 THR A O 1
ATOM 1759 N N . GLY A 1 229 ? -12.828 21.422 11.328 1 93.06 229 GLY A N 1
ATOM 1760 C CA . GLY A 1 229 ? -13.094 20.234 10.523 1 93.06 229 GLY A CA 1
ATOM 1761 C C . GLY A 1 229 ? -14 19.234 11.219 1 93.06 229 GLY A C 1
ATOM 1762 O O . GLY A 1 229 ? -14.797 19.609 12.078 1 93.06 229 GLY A O 1
ATOM 1763 N N . VAL A 1 230 ? -13.906 18.078 10.75 1 91.81 230 VAL A N 1
ATOM 1764 C CA . VAL A 1 230 ? -14.82 17.062 11.227 1 91.81 230 VAL A CA 1
ATOM 1765 C C . VAL A 1 230 ? -14.289 16.438 12.516 1 91.81 230 VAL A C 1
ATOM 1767 O O . VAL A 1 230 ? -15.039 16.25 13.477 1 91.81 230 VAL A O 1
ATOM 1770 N N . ALA A 1 231 ? -13.023 16.156 12.523 1 95.75 231 ALA A N 1
ATOM 1771 C CA . ALA A 1 231 ? -12.438 15.477 13.68 1 95.75 231 ALA A CA 1
ATOM 1772 C C . ALA A 1 231 ? -11.148 16.172 14.117 1 95.75 231 ALA A C 1
ATOM 1774 O O . ALA A 1 231 ? -10.289 16.484 13.289 1 95.75 231 ALA A O 1
ATOM 1775 N N . ARG A 1 232 ? -11.016 16.266 15.398 1 96.06 232 ARG A N 1
ATOM 1776 C CA . ARG A 1 232 ? -9.844 16.953 15.922 1 96.06 232 ARG A CA 1
ATOM 1777 C C . ARG A 1 232 ? -8.625 16.031 15.906 1 96.06 232 ARG A C 1
ATOM 1779 O O . ARG A 1 232 ? -8.719 14.859 16.25 1 96.06 232 ARG A O 1
ATOM 1786 N N . ILE A 1 233 ? -7.469 16.609 15.516 1 96.62 233 ILE A N 1
ATOM 1787 C CA . ILE A 1 233 ? -6.203 15.898 15.453 1 96.62 233 ILE A CA 1
ATOM 1788 C 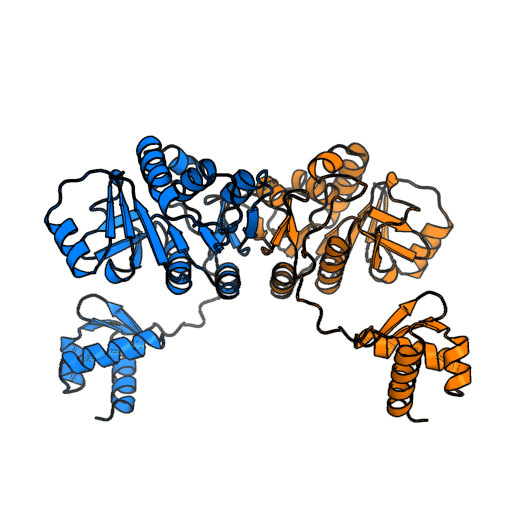C . ILE A 1 233 ? -5.391 16.172 16.719 1 96.62 233 ILE A C 1
ATOM 1790 O O . ILE A 1 233 ? -4.777 15.266 17.281 1 96.62 233 ILE A O 1
ATOM 1794 N N . GLY A 1 234 ? -5.328 17.406 17.078 1 95.25 234 GLY A N 1
ATOM 1795 C CA . GLY A 1 234 ? -4.5 17.875 18.188 1 95.25 234 GLY A CA 1
ATOM 1796 C C . GLY A 1 234 ? -4.438 19.391 18.281 1 95.25 234 GLY A C 1
ATOM 1797 O O . GLY A 1 234 ? -5.023 20.094 17.469 1 95.25 234 GLY A O 1
ATOM 1798 N N . GLY A 1 235 ? -3.715 19.766 19.359 1 94.81 235 GLY A N 1
ATOM 1799 C CA . GLY A 1 235 ? -3.52 21.188 19.562 1 94.81 235 GLY A CA 1
ATOM 1800 C C . GLY A 1 235 ? -2.209 21.703 18.984 1 94.81 235 GLY A C 1
ATOM 1801 O O . GLY A 1 235 ? -1.432 20.922 18.422 1 94.81 235 GLY A O 1
ATOM 1802 N N . LEU A 1 236 ? -2.014 23.016 19.125 1 95.25 236 LEU A N 1
ATOM 1803 C CA . LEU A 1 236 ? -0.787 23.641 18.625 1 95.25 236 LEU A CA 1
ATOM 1804 C C . LEU A 1 236 ? 0.43 23.094 19.375 1 95.25 236 LEU A C 1
ATOM 1806 O O . LEU A 1 236 ? 1.542 23.109 18.844 1 95.25 236 LEU A O 1
ATOM 1810 N N . GLY A 1 237 ? 0.211 22.609 20.547 1 93.69 237 GLY A N 1
ATOM 1811 C CA . GLY A 1 237 ? 1.293 22.062 21.359 1 93.69 237 GLY A CA 1
ATOM 1812 C C . GLY A 1 237 ? 1.897 20.797 20.766 1 93.69 237 GLY A C 1
ATOM 1813 O O . GLY A 1 237 ? 2.998 20.406 21.156 1 93.69 237 GLY A O 1
ATOM 1814 N N . GLU A 1 238 ? 1.232 20.172 19.875 1 93.88 238 GLU A N 1
ATOM 1815 C CA . GLU A 1 238 ? 1.71 18.953 19.25 1 93.88 238 GLU A CA 1
ATOM 1816 C C . GLU A 1 238 ? 2.512 19.266 17.984 1 93.88 238 GLU A C 1
ATOM 1818 O O . GLU A 1 238 ? 3.045 18.344 17.344 1 93.88 238 GLU A O 1
ATOM 1823 N N . LEU A 1 239 ? 2.637 20.531 17.703 1 96.44 239 LEU A N 1
ATOM 1824 C CA . LEU A 1 239 ? 3.26 20.953 16.453 1 96.44 239 LEU A CA 1
ATOM 1825 C C . LEU A 1 239 ? 4.625 21.578 16.719 1 96.44 239 LEU A C 1
ATOM 1827 O O . LEU A 1 239 ? 4.766 22.438 17.578 1 96.44 239 LEU A O 1
ATOM 1831 N N . ASP A 1 240 ? 5.605 21.125 15.992 1 98.06 240 ASP A N 1
ATOM 1832 C CA . ASP A 1 240 ? 6.914 21.766 16.062 1 98.06 240 ASP A CA 1
ATOM 1833 C C . ASP A 1 240 ? 7.012 22.938 15.102 1 98.06 240 ASP A C 1
ATOM 1835 O O . ASP A 1 240 ? 7.613 23.969 15.422 1 98.06 240 ASP A O 1
ATOM 1839 N N . CYS A 1 241 ? 6.402 22.75 13.914 1 98.44 241 CYS A N 1
ATOM 1840 C CA . CYS A 1 241 ? 6.535 23.781 12.883 1 98.44 241 CYS A CA 1
ATOM 1841 C C . CYS A 1 241 ? 5.258 23.875 12.055 1 98.44 241 CYS A C 1
ATOM 1843 O O . CYS A 1 241 ? 4.645 22.875 11.727 1 98.44 241 CYS A O 1
ATOM 1845 N N . LEU A 1 242 ? 4.895 25.062 11.789 1 98.44 242 LEU A N 1
ATOM 1846 C CA . LEU A 1 242 ? 3.83 25.359 10.836 1 98.44 242 LEU A CA 1
ATOM 1847 C C . LEU A 1 242 ? 4.383 26.062 9.602 1 98.44 242 LEU A C 1
ATOM 1849 O O . LEU A 1 242 ? 5.012 27.125 9.711 1 98.44 242 LEU A O 1
ATOM 1853 N N . VAL A 1 243 ? 4.199 25.453 8.469 1 98.81 243 VAL A N 1
ATOM 1854 C CA . VAL A 1 243 ? 4.492 26.094 7.191 1 98.81 243 VAL A CA 1
ATOM 1855 C C . VAL A 1 243 ? 3.189 26.562 6.539 1 98.81 243 VAL A C 1
ATOM 1857 O O . VAL A 1 243 ? 2.291 25.766 6.289 1 98.81 243 VAL A O 1
ATOM 1860 N N . THR A 1 244 ? 3.078 27.812 6.32 1 98.56 244 THR A N 1
ATOM 1861 C CA . THR A 1 244 ? 1.836 28.359 5.785 1 98.56 244 THR A CA 1
ATOM 1862 C C . THR A 1 244 ? 2.109 29.609 4.961 1 98.56 244 THR A C 1
ATOM 1864 O O . THR A 1 244 ? 3.26 30.031 4.816 1 98.56 244 THR A O 1
ATOM 1867 N N . GLU A 1 245 ? 1.028 30.094 4.281 1 97.38 245 GLU A N 1
ATOM 1868 C CA . GLU A 1 245 ? 1.105 31.344 3.535 1 97.38 245 GLU A CA 1
ATOM 1869 C C . GLU A 1 245 ? 0.962 32.562 4.461 1 97.38 245 GLU A C 1
ATOM 1871 O O . GLU A 1 245 ? 0.588 32.406 5.625 1 97.38 245 GLU A O 1
ATOM 1876 N N . ARG A 1 246 ? 1.327 33.688 3.855 1 95.31 246 ARG A N 1
ATOM 1877 C CA . ARG A 1 246 ? 1.212 34.906 4.633 1 95.31 246 ARG A CA 1
ATOM 1878 C C . ARG A 1 246 ? -0.223 35.125 5.098 1 95.31 246 ARG A C 1
ATOM 1880 O O . ARG A 1 246 ? -1.168 34.938 4.336 1 95.31 246 ARG A O 1
ATOM 1887 N N . PHE A 1 247 ? -0.268 35.438 6.379 1 93.94 247 PHE A N 1
ATOM 1888 C CA . PHE A 1 247 ? -1.574 35.75 6.961 1 93.94 247 PHE A CA 1
ATOM 1889 C C . PHE A 1 247 ? -1.473 36.844 8.008 1 93.94 247 PHE A C 1
ATOM 1891 O O . PHE A 1 247 ? -0.373 37.188 8.445 1 93.94 247 PHE A O 1
ATOM 1898 N N . VAL A 1 248 ? -2.639 37.406 8.297 1 93.25 248 VAL A N 1
ATOM 1899 C CA . VAL A 1 248 ? -2.697 38.438 9.352 1 93.25 248 VAL A CA 1
ATOM 1900 C C . VAL A 1 248 ? -3.637 37.969 10.461 1 93.25 248 VAL A C 1
ATOM 1902 O O . VAL A 1 248 ? -4.859 38.062 10.336 1 93.25 248 VAL A O 1
ATOM 1905 N N . ASP A 1 249 ? -3.082 37.469 11.484 1 93.88 249 ASP A N 1
ATOM 1906 C CA . ASP A 1 249 ? -3.766 37.031 12.695 1 93.88 249 ASP A CA 1
ATOM 1907 C C . ASP A 1 249 ? -2.83 37.062 13.898 1 93.88 249 ASP A C 1
ATOM 1909 O O . ASP A 1 249 ? -2.25 36.062 14.281 1 93.88 249 ASP A O 1
ATOM 1913 N N . PRO A 1 250 ? -2.797 38.219 14.484 1 94.44 250 PRO A N 1
ATOM 1914 C CA . PRO A 1 250 ? -1.864 38.406 15.602 1 94.44 250 PRO A CA 1
ATOM 1915 C C . PRO A 1 250 ? -2.115 37.406 16.75 1 94.44 250 PRO A C 1
ATOM 1917 O O . PRO A 1 250 ? -1.179 37.031 17.438 1 94.44 250 PRO A O 1
ATOM 1920 N N . LEU A 1 251 ? -3.311 37.062 16.891 1 94.81 251 LEU A N 1
ATOM 1921 C CA . LEU A 1 251 ? -3.641 36.156 17.969 1 94.81 251 LEU A CA 1
ATOM 1922 C C . LEU A 1 251 ? -3.09 34.75 17.672 1 94.81 251 LEU A C 1
ATOM 1924 O O . LEU A 1 251 ? -2.58 34.062 18.562 1 94.81 251 LEU A O 1
ATOM 1928 N N . LEU A 1 252 ? -3.199 34.344 16.484 1 94.69 252 LEU A N 1
ATOM 1929 C CA . LEU A 1 252 ? -2.635 33.031 16.094 1 94.69 252 LEU A CA 1
ATOM 1930 C C . LEU A 1 252 ? -1.118 33.062 16.25 1 94.69 252 LEU A C 1
ATOM 1932 O O . LEU A 1 252 ? -0.54 32.062 16.734 1 94.69 252 LEU A O 1
ATOM 1936 N N . GLU A 1 253 ? -0.509 34.094 15.844 1 94.44 253 GLU A N 1
ATOM 1937 C CA . GLU A 1 253 ? 0.939 34.219 15.992 1 94.44 253 GLU A CA 1
ATOM 1938 C C . GLU A 1 253 ? 1.359 34.094 17.453 1 94.44 253 GLU A C 1
ATOM 1940 O O . GLU A 1 253 ? 2.355 33.469 17.781 1 94.44 253 GLU A O 1
ATOM 1945 N N . LYS A 1 254 ? 0.633 34.781 18.281 1 94.5 254 LYS A N 1
ATOM 1946 C CA . LYS A 1 254 ? 0.906 34.719 19.719 1 94.5 254 LYS A CA 1
ATOM 1947 C C . LYS A 1 254 ? 0.773 33.312 20.25 1 94.5 254 LYS A C 1
ATOM 1949 O O . LYS A 1 254 ? 1.604 32.875 21.047 1 94.5 254 LYS A O 1
ATOM 1954 N N . GLU A 1 255 ? -0.281 32.688 19.859 1 94.06 255 GLU A N 1
ATOM 1955 C CA . GLU A 1 255 ? -0.494 31.297 20.281 1 94.06 255 GLU A CA 1
ATOM 1956 C C . GLU A 1 255 ? 0.647 30.391 19.828 1 94.06 255 GLU A C 1
ATOM 1958 O O . GLU A 1 255 ? 1.084 29.516 20.578 1 94.06 255 GLU A O 1
ATOM 1963 N N . MET A 1 256 ? 1.093 30.562 18.672 1 95.06 256 MET A N 1
ATOM 1964 C CA . MET A 1 256 ? 2.205 29.781 18.141 1 95.06 256 MET A CA 1
ATOM 1965 C C . MET A 1 256 ? 3.463 29.984 18.984 1 95.06 256 MET A C 1
ATOM 1967 O O . MET A 1 256 ? 4.172 29.016 19.297 1 95.06 256 MET A O 1
ATOM 1971 N N . THR A 1 257 ? 3.68 31.234 19.281 1 94.38 257 THR A N 1
ATOM 1972 C CA . THR A 1 257 ? 4.824 31.562 20.125 1 94.38 257 THR A CA 1
ATOM 1973 C C . THR A 1 257 ? 4.699 30.906 21.484 1 94.38 257 THR A C 1
ATOM 1975 O O . THR A 1 257 ? 5.66 30.312 22 1 94.38 257 THR A O 1
ATOM 1978 N N . TRP A 1 258 ? 3.555 30.969 22.031 1 94.12 258 TRP A N 1
ATOM 1979 C CA . TRP A 1 258 ? 3.289 30.406 23.359 1 94.12 258 TRP A CA 1
ATOM 1980 C C . TRP A 1 258 ? 3.547 28.906 23.375 1 94.12 258 TRP A C 1
ATOM 1982 O O . TRP A 1 258 ? 4.035 28.359 24.375 1 94.12 258 TRP A O 1
ATOM 1992 N N . HIS A 1 259 ? 3.26 28.219 22.344 1 94.12 259 HIS A N 1
ATOM 1993 C CA . HIS A 1 259 ? 3.387 26.781 22.266 1 94.12 259 HIS A CA 1
ATOM 1994 C C . HIS A 1 259 ? 4.719 26.359 21.641 1 94.12 259 HIS A C 1
ATOM 1996 O O . HIS A 1 259 ? 4.949 25.188 21.391 1 94.12 259 HIS A O 1
ATOM 2002 N N . ASN A 1 260 ? 5.531 27.359 21.375 1 95.44 260 ASN A N 1
ATOM 2003 C CA . ASN A 1 260 ? 6.859 27.141 20.812 1 95.44 260 ASN A CA 1
ATOM 2004 C C . ASN A 1 260 ? 6.789 26.484 19.438 1 95.44 260 ASN A C 1
ATOM 2006 O O . ASN A 1 260 ? 7.547 25.562 19.141 1 95.44 260 ASN A O 1
ATOM 2010 N N . VAL A 1 261 ? 5.789 26.875 18.656 1 97.5 261 VAL A N 1
ATOM 2011 C CA . VAL A 1 261 ? 5.656 26.422 17.281 1 97.5 261 VAL A CA 1
ATOM 2012 C C . VAL A 1 261 ? 6.434 27.359 16.344 1 97.5 261 VAL A C 1
ATOM 2014 O O . VAL A 1 261 ? 6.18 28.562 16.312 1 97.5 261 VAL A O 1
ATOM 2017 N N . SER A 1 262 ? 7.355 26.828 15.633 1 97.62 262 SER A N 1
ATOM 2018 C CA . SER A 1 262 ? 8.07 27.625 14.641 1 97.62 262 SER A CA 1
ATOM 2019 C C . SER A 1 262 ? 7.184 27.922 13.438 1 97.62 262 SER A C 1
ATOM 2021 O O . SER A 1 262 ? 6.523 27.031 12.898 1 97.62 262 SER A O 1
ATOM 2023 N N . LEU A 1 263 ? 7.152 29.125 13.07 1 97.19 263 LEU A N 1
ATOM 2024 C CA . LEU A 1 263 ? 6.34 29.562 11.938 1 97.19 263 LEU A CA 1
ATOM 2025 C C . LEU A 1 263 ? 7.211 29.828 10.711 1 97.19 263 LEU A C 1
ATOM 2027 O O . LEU A 1 263 ? 8.164 30.609 10.781 1 97.19 263 LEU A O 1
ATOM 2031 N N . GLN A 1 264 ? 6.914 29.156 9.602 1 97.88 264 GLN A N 1
ATOM 2032 C CA . GLN A 1 264 ? 7.566 29.375 8.32 1 97.88 264 GLN A CA 1
ATOM 2033 C C . GLN A 1 264 ? 6.574 29.891 7.281 1 97.88 264 GLN A C 1
ATOM 2035 O O . GLN A 1 264 ? 5.617 29.188 6.93 1 97.88 264 GLN A O 1
ATOM 2040 N N . ILE A 1 265 ? 6.875 31.078 6.766 1 97.81 265 ILE A N 1
ATOM 2041 C CA . ILE A 1 265 ? 5.988 31.672 5.773 1 97.81 265 ILE A CA 1
ATOM 2042 C C . ILE A 1 265 ? 6.488 31.344 4.367 1 97.81 265 ILE A C 1
ATOM 2044 O O . ILE A 1 265 ? 7.656 31.578 4.047 1 97.81 265 ILE A O 1
ATOM 2048 N N . ALA A 1 266 ? 5.582 30.797 3.637 1 96.81 266 ALA A N 1
ATOM 2049 C CA . ALA A 1 266 ? 5.883 30.406 2.264 1 96.81 266 ALA A CA 1
ATOM 2050 C C . ALA A 1 266 ? 5.594 31.547 1.288 1 96.81 266 ALA A C 1
ATOM 2052 O O . ALA A 1 266 ? 4.742 32.406 1.553 1 96.81 266 ALA A O 1
ATOM 2053 N N . MET B 1 1 ? 20.406 -44.312 19.156 1 66.62 1 MET B N 1
ATOM 2054 C CA . MET B 1 1 ? 20.562 -42.875 19.406 1 66.62 1 MET B CA 1
ATOM 2055 C C . MET B 1 1 ? 19.203 -42.188 19.484 1 66.62 1 MET B C 1
ATOM 2057 O O . MET B 1 1 ? 18.297 -42.5 18.703 1 66.62 1 MET B O 1
ATOM 2061 N N . LEU B 1 2 ? 18.906 -41.594 20.469 1 74.81 2 LEU B N 1
ATOM 2062 C CA . LEU B 1 2 ? 17.641 -40.875 20.625 1 74.81 2 LEU B CA 1
ATOM 2063 C C . LEU B 1 2 ? 17.531 -39.75 19.578 1 74.81 2 LEU B C 1
ATOM 2065 O O . LEU B 1 2 ? 18.531 -39.156 19.188 1 74.81 2 LEU B O 1
ATOM 2069 N N . PRO B 1 3 ? 16.234 -39.438 19.141 1 79.5 3 PRO B N 1
ATOM 2070 C CA . PRO B 1 3 ? 16.047 -38.438 18.078 1 79.5 3 PRO B CA 1
ATOM 2071 C C . PRO B 1 3 ? 16.688 -37.094 18.422 1 79.5 3 PRO B C 1
ATOM 2073 O O . PRO B 1 3 ? 17.312 -36.469 17.562 1 79.5 3 PRO B O 1
ATOM 2076 N N . LEU B 1 4 ? 16.594 -36.812 19.594 1 80.31 4 LEU B N 1
ATOM 2077 C CA . LEU B 1 4 ? 17.125 -35.5 19.984 1 80.31 4 LEU B CA 1
ATOM 2078 C C . LEU B 1 4 ? 18.641 -35.5 19.906 1 80.31 4 LEU B C 1
ATOM 2080 O O . LEU B 1 4 ? 19.25 -34.5 19.5 1 80.31 4 LEU B O 1
ATOM 2084 N N . GLU B 1 5 ? 19.234 -36.5 20.375 1 80.56 5 GLU B N 1
ATOM 2085 C CA . GLU B 1 5 ? 20.688 -36.625 20.297 1 80.56 5 GLU B CA 1
ATOM 2086 C C . GLU B 1 5 ? 21.156 -36.656 18.844 1 80.56 5 GLU B C 1
ATOM 2088 O O . GLU B 1 5 ? 22.188 -36.062 18.516 1 80.56 5 GLU B O 1
ATOM 2093 N N . ARG B 1 6 ? 20.391 -37.344 18.047 1 84.25 6 ARG B N 1
ATOM 2094 C CA . ARG B 1 6 ? 20.703 -37.469 16.625 1 84.25 6 ARG B CA 1
ATOM 2095 C C . ARG B 1 6 ? 20.609 -36.094 15.938 1 84.25 6 ARG B C 1
ATOM 2097 O O . ARG B 1 6 ? 21.469 -35.75 15.125 1 84.25 6 ARG B O 1
ATOM 2104 N N . HIS B 1 7 ? 19.688 -35.312 16.281 1 84.81 7 HIS B N 1
ATOM 2105 C CA . HIS B 1 7 ? 19.516 -34 15.719 1 84.81 7 HIS B CA 1
ATOM 2106 C C . HIS B 1 7 ? 20.719 -33.094 16.047 1 84.81 7 HIS B C 1
ATOM 2108 O O . HIS B 1 7 ? 21.203 -32.375 15.18 1 84.81 7 HIS B O 1
ATOM 2114 N N . ARG B 1 8 ? 21.094 -33.219 17.219 1 81.44 8 ARG B N 1
ATOM 2115 C CA . ARG B 1 8 ? 22.266 -32.438 17.641 1 81.44 8 ARG B CA 1
ATOM 2116 C C . ARG B 1 8 ? 23.5 -32.844 16.844 1 81.44 8 ARG B C 1
ATOM 2118 O O . ARG B 1 8 ? 24.281 -31.984 16.438 1 81.44 8 ARG B O 1
ATOM 2125 N N . LEU B 1 9 ? 23.656 -34.062 16.688 1 83.38 9 LEU B N 1
ATOM 2126 C CA . LEU B 1 9 ? 24.797 -34.594 15.953 1 83.38 9 LEU B CA 1
ATOM 2127 C C . LEU B 1 9 ? 24.734 -34.156 14.492 1 83.38 9 LEU B C 1
ATOM 2129 O O . LEU B 1 9 ? 25.75 -33.781 13.906 1 83.38 9 LEU B O 1
ATOM 2133 N N . ILE B 1 10 ? 23.547 -34.219 13.875 1 84.06 10 ILE B N 1
ATOM 2134 C CA . ILE B 1 10 ? 23.359 -33.781 12.492 1 84.06 10 ILE B CA 1
ATOM 2135 C C . ILE B 1 10 ? 23.781 -32.344 12.336 1 84.06 10 ILE B C 1
ATOM 2137 O O . ILE B 1 10 ? 24.5 -31.984 11.406 1 84.06 10 ILE B O 1
ATOM 2141 N N . VAL B 1 11 ? 23.375 -31.562 13.281 1 81.25 11 VAL B N 1
ATOM 2142 C CA . VAL B 1 11 ? 23.656 -30.141 13.234 1 81.25 11 VAL B CA 1
ATOM 2143 C C . VAL B 1 11 ? 25.156 -29.891 13.406 1 81.25 11 VAL B C 1
ATOM 2145 O O . VAL B 1 11 ? 25.734 -29.047 12.727 1 81.25 11 VAL B O 1
ATOM 2148 N N . GLU B 1 12 ? 25.734 -30.578 14.266 1 80.62 12 GLU B N 1
ATOM 2149 C CA . GLU B 1 12 ? 27.172 -30.484 14.492 1 80.62 12 GLU B CA 1
ATOM 2150 C C . GLU B 1 12 ? 27.969 -30.891 13.25 1 80.62 12 GLU B C 1
ATOM 2152 O O . GLU B 1 12 ? 28.922 -30.203 12.859 1 80.62 12 GLU B O 1
ATOM 2157 N N . LEU B 1 13 ? 27.562 -31.938 12.648 1 80.12 13 LEU B N 1
ATOM 2158 C CA . LEU B 1 13 ? 28.234 -32.438 11.445 1 80.12 13 LEU B CA 1
ATOM 2159 C C . LEU B 1 13 ? 28.109 -31.438 10.297 1 80.12 13 LEU B C 1
ATOM 2161 O O . LEU B 1 13 ? 29.078 -31.172 9.594 1 80.12 13 LEU B O 1
ATOM 2165 N N . LEU B 1 14 ? 26.953 -30.891 10.188 1 78.81 14 LEU B N 1
ATOM 2166 C CA . LEU B 1 14 ? 26.719 -29.922 9.125 1 78.81 14 LEU B CA 1
ATOM 2167 C C . LEU B 1 14 ? 27.469 -28.625 9.391 1 78.81 14 LEU B C 1
ATOM 2169 O O . LEU B 1 14 ? 27.906 -27.953 8.453 1 78.81 14 LEU B O 1
ATOM 2173 N N . GLY B 1 15 ? 27.516 -28.281 10.531 1 75.25 15 GLY B N 1
ATOM 2174 C CA . GLY B 1 15 ? 28.328 -27.141 10.922 1 75.25 15 GLY B CA 1
ATOM 2175 C C . GLY B 1 15 ? 29.797 -27.312 10.594 1 75.25 15 GLY B C 1
ATOM 2176 O O . GLY B 1 15 ? 30.484 -26.359 10.242 1 75.25 15 GLY B O 1
ATOM 2177 N N . GLN B 1 16 ? 30.266 -28.438 10.703 1 75.19 16 GLN B N 1
ATOM 2178 C CA . GLN B 1 16 ? 31.672 -28.75 10.477 1 75.19 16 GLN B CA 1
ATOM 2179 C C . GLN B 1 16 ? 31.969 -28.922 8.992 1 75.19 16 GLN B C 1
ATOM 2181 O O . GLN B 1 16 ? 33.031 -28.5 8.508 1 75.19 16 GLN B O 1
ATOM 2186 N N . HIS B 1 17 ? 31.016 -29.5 8.305 1 75.25 17 HIS B N 1
ATOM 2187 C CA . HIS B 1 17 ? 31.297 -29.875 6.93 1 75.25 17 HIS B CA 1
ATOM 2188 C C . HIS B 1 17 ? 30.578 -28.953 5.941 1 75.25 17 HIS B C 1
ATOM 2190 O O . HIS B 1 17 ? 30.859 -29 4.742 1 75.25 17 HIS B O 1
ATOM 2196 N N . GLY B 1 18 ? 29.688 -28.125 6.508 1 70.5 18 GLY B N 1
ATOM 2197 C CA . GLY B 1 18 ? 28.906 -27.219 5.68 1 70.5 18 GLY B CA 1
ATOM 2198 C C . GLY B 1 18 ? 27.75 -27.906 4.977 1 70.5 18 GLY B C 1
ATOM 2199 O O . GLY B 1 18 ? 26.594 -27.5 5.125 1 70.5 18 GLY B O 1
ATOM 2200 N N . VAL B 1 19 ? 28.078 -28.984 4.102 1 74.25 19 VAL B N 1
ATOM 2201 C CA . VAL B 1 19 ? 27.109 -29.766 3.352 1 74.25 19 VAL B CA 1
ATOM 2202 C C . VAL B 1 19 ? 27.422 -31.25 3.467 1 74.25 19 VAL B C 1
ATOM 2204 O O . VAL B 1 19 ? 28.594 -31.656 3.434 1 74.25 19 VAL B O 1
ATOM 2207 N N . MET B 1 20 ? 26.25 -31.953 3.695 1 81.44 20 MET B N 1
ATOM 2208 C CA . MET B 1 20 ? 26.438 -33.406 3.734 1 81.44 20 MET B CA 1
ATOM 2209 C C . MET B 1 20 ? 25.297 -34.125 3.023 1 81.44 20 MET B C 1
ATOM 2211 O O . MET B 1 20 ? 24.156 -33.688 3.072 1 81.44 20 MET B O 1
ATOM 2215 N N . ARG B 1 21 ? 25.641 -35.219 2.404 1 81.12 21 ARG B N 1
ATOM 2216 C CA . ARG B 1 21 ? 24.641 -36.062 1.76 1 81.12 21 ARG B CA 1
ATOM 2217 C C . ARG B 1 21 ? 23.953 -36.969 2.775 1 81.12 21 ARG B C 1
ATOM 2219 O O . ARG B 1 21 ? 24.547 -37.312 3.803 1 81.12 21 ARG B O 1
ATOM 2226 N N . VAL B 1 22 ? 22.734 -37.375 2.391 1 84.12 22 VAL B N 1
ATOM 2227 C CA . VAL B 1 22 ? 21.922 -38.219 3.258 1 84.12 22 VAL B CA 1
ATOM 2228 C C . VAL B 1 22 ? 22.672 -39.5 3.572 1 84.12 22 VAL B C 1
ATOM 2230 O O . VAL B 1 22 ? 22.688 -39.969 4.719 1 84.12 22 VAL B O 1
ATOM 2233 N N . ASN B 1 23 ? 23.344 -39.969 2.582 1 82.38 23 ASN B N 1
ATOM 2234 C CA . ASN B 1 23 ? 24.078 -41.219 2.752 1 82.38 23 ASN B CA 1
ATOM 2235 C C . ASN B 1 23 ? 25.234 -41.062 3.738 1 82.38 23 ASN B C 1
ATOM 2237 O O . ASN B 1 23 ? 25.484 -41.969 4.547 1 82.38 23 ASN B O 1
ATOM 2241 N N . GLU B 1 24 ? 25.859 -39.938 3.719 1 85 24 GLU B N 1
ATOM 2242 C CA . GLU B 1 24 ? 26.984 -39.625 4.602 1 85 24 GLU B CA 1
ATOM 2243 C C . GLU B 1 24 ? 26.516 -39.469 6.047 1 85 24 GLU B C 1
ATOM 2245 O O . GLU B 1 24 ? 27.172 -39.938 6.977 1 85 24 GLU B O 1
ATOM 2250 N N . ILE B 1 25 ? 25.406 -38.844 6.18 1 87.06 25 ILE B N 1
ATOM 2251 C CA . ILE B 1 25 ? 24.859 -38.594 7.508 1 87.06 25 ILE B CA 1
ATOM 2252 C C . ILE B 1 25 ? 24.375 -39.906 8.117 1 87.06 25 ILE B C 1
ATOM 2254 O O . ILE B 1 25 ? 24.594 -40.156 9.305 1 87.06 25 ILE B O 1
ATOM 2258 N N . ALA B 1 26 ? 23.859 -40.656 7.305 1 87.38 26 ALA B N 1
ATOM 2259 C CA . ALA B 1 26 ? 23.375 -41.969 7.742 1 87.38 26 ALA B CA 1
ATOM 2260 C C . ALA B 1 26 ? 24.531 -42.844 8.242 1 87.38 26 ALA B C 1
ATOM 2262 O O . ALA B 1 26 ? 24.406 -43.5 9.273 1 87.38 26 ALA B O 1
ATOM 2263 N N . GLN B 1 27 ? 25.609 -42.781 7.504 1 85.88 27 GLN B N 1
ATOM 2264 C CA . GLN B 1 27 ? 26.781 -43.562 7.879 1 85.88 27 GLN B CA 1
ATOM 2265 C C . GLN B 1 27 ? 27.375 -43.031 9.188 1 85.88 27 GLN B C 1
ATOM 2267 O O . GLN B 1 27 ? 27.797 -43.844 10.039 1 85.88 27 GLN B O 1
ATOM 2272 N N . ALA B 1 28 ? 27.312 -41.75 9.32 1 83.5 28 ALA B N 1
ATOM 2273 C CA . ALA B 1 28 ? 27.922 -41.094 10.492 1 83.5 28 ALA B CA 1
ATOM 2274 C C . ALA B 1 28 ? 27.062 -41.344 11.734 1 83.5 28 ALA B C 1
ATOM 2276 O O . ALA B 1 28 ? 27.594 -41.406 12.852 1 83.5 28 ALA B O 1
ATOM 2277 N N . THR B 1 29 ? 25.75 -41.406 11.547 1 84.06 29 THR B N 1
ATOM 2278 C CA . THR B 1 29 ? 24.844 -41.5 12.68 1 84.06 29 THR B CA 1
ATOM 2279 C C . THR B 1 29 ? 24.391 -42.938 12.898 1 84.06 29 THR B C 1
ATOM 2281 O O . THR B 1 29 ? 23.703 -43.25 13.867 1 84.06 29 THR B O 1
ATOM 2284 N N . ARG B 1 30 ? 24.703 -43.875 11.922 1 87.06 30 ARG B N 1
ATOM 2285 C CA . ARG B 1 30 ? 24.406 -45.312 11.977 1 87.06 30 ARG B CA 1
ATOM 2286 C C . ARG B 1 30 ? 22.906 -45.562 12.047 1 87.06 30 ARG B C 1
ATOM 2288 O O . ARG B 1 30 ? 22.438 -46.375 12.828 1 87.06 30 ARG B O 1
ATOM 2295 N N . VAL B 1 31 ? 22.203 -44.688 11.344 1 85.94 31 VAL B N 1
ATOM 2296 C CA . VAL B 1 31 ? 20.781 -44.906 11.18 1 85.94 31 VAL B CA 1
ATOM 2297 C C . VAL B 1 31 ? 20.438 -45 9.695 1 85.94 31 VAL B C 1
ATOM 2299 O O . VAL B 1 31 ? 21.281 -44.719 8.844 1 85.94 31 VAL B O 1
ATOM 2302 N N . SER B 1 32 ? 19.266 -45.5 9.391 1 82.12 32 SER B N 1
ATOM 2303 C CA . SER B 1 32 ? 18.844 -45.656 8.008 1 82.12 32 SER B CA 1
ATOM 2304 C C . SER B 1 32 ? 18.719 -44.344 7.293 1 82.12 32 SER B C 1
ATOM 2306 O O . SER B 1 32 ? 18.531 -43.281 7.934 1 82.12 32 SER B O 1
ATOM 2308 N N . ARG B 1 33 ? 18.859 -44.344 5.922 1 82.19 33 ARG B N 1
ATOM 2309 C CA . ARG B 1 33 ? 18.641 -43.156 5.117 1 82.19 33 ARG B CA 1
ATOM 2310 C C . ARG B 1 33 ? 17.25 -42.594 5.328 1 82.19 33 ARG B C 1
ATOM 2312 O O . ARG B 1 33 ? 17.047 -41.375 5.324 1 82.19 33 ARG B O 1
ATOM 2319 N N . GLU B 1 34 ? 16.391 -43.5 5.543 1 82.19 34 GLU B N 1
ATOM 2320 C CA . GLU B 1 34 ? 15.008 -43.094 5.754 1 82.19 34 GLU B CA 1
ATOM 2321 C C . GLU B 1 34 ? 14.859 -42.312 7.062 1 82.19 34 GLU B C 1
ATOM 2323 O O . GLU B 1 34 ? 14.148 -41.312 7.117 1 82.19 34 GLU B O 1
ATOM 2328 N N . THR B 1 35 ? 15.484 -42.656 8.055 1 83.31 35 THR B N 1
ATOM 2329 C CA . THR B 1 35 ? 15.469 -42 9.344 1 83.31 35 THR B CA 1
ATOM 2330 C C . THR B 1 35 ? 16.125 -40.594 9.242 1 83.31 35 THR B C 1
ATOM 2332 O O . THR B 1 35 ? 15.609 -39.625 9.797 1 83.31 35 THR B O 1
ATOM 2335 N N . ILE B 1 36 ? 17.234 -40.625 8.5 1 82.62 36 ILE B N 1
ATOM 2336 C CA . ILE B 1 36 ? 17.922 -39.344 8.328 1 82.62 36 ILE B CA 1
ATOM 2337 C C . ILE B 1 36 ? 17.047 -38.406 7.523 1 82.62 36 ILE B C 1
ATOM 2339 O O . ILE B 1 36 ? 16.938 -37.219 7.855 1 82.62 36 ILE B O 1
ATOM 2343 N N . ARG B 1 37 ? 16.391 -38.938 6.547 1 81 37 ARG B N 1
ATOM 2344 C CA . ARG B 1 37 ? 15.5 -38.062 5.762 1 81 37 ARG B CA 1
ATOM 2345 C C . ARG B 1 37 ? 14.391 -37.5 6.629 1 81 37 ARG B C 1
ATOM 2347 O O . ARG B 1 37 ? 14.039 -36.312 6.484 1 81 37 ARG B O 1
ATOM 2354 N N . ARG B 1 38 ? 13.938 -38.219 7.539 1 81.69 38 ARG B N 1
ATOM 2355 C CA . ARG B 1 38 ? 12.906 -37.75 8.461 1 81.69 38 ARG B CA 1
ATOM 2356 C C . ARG B 1 38 ? 13.469 -36.719 9.422 1 81.69 38 ARG B C 1
ATOM 2358 O O . ARG B 1 38 ? 12.82 -35.688 9.68 1 81.69 38 ARG B O 1
ATOM 2365 N N . ASP B 1 39 ? 14.578 -36.938 9.898 1 81.75 39 ASP B N 1
ATOM 2366 C CA . ASP B 1 39 ? 15.227 -36 10.82 1 81.75 39 ASP B CA 1
ATOM 2367 C C . ASP B 1 39 ? 15.547 -34.688 10.125 1 81.75 39 ASP B C 1
ATOM 2369 O O . ASP B 1 39 ? 15.328 -33.625 10.695 1 81.75 39 ASP B O 1
ATOM 2373 N N . LEU B 1 40 ? 16.047 -34.844 8.914 1 80.5 40 LEU B N 1
ATOM 2374 C CA . LEU B 1 40 ? 16.391 -33.625 8.172 1 80.5 40 LEU B CA 1
ATOM 2375 C C . LEU B 1 40 ? 15.148 -32.812 7.852 1 80.5 40 LEU B C 1
ATOM 2377 O O . LEU B 1 40 ? 15.172 -31.578 7.918 1 80.5 40 LEU B O 1
ATOM 2381 N N . SER B 1 41 ? 14.109 -33.531 7.656 1 78.56 41 SER B N 1
ATOM 2382 C CA . SER B 1 41 ? 12.836 -32.875 7.43 1 78.56 41 SER B CA 1
ATOM 2383 C C . SER B 1 41 ? 12.367 -32.125 8.68 1 78.56 41 SER B C 1
ATOM 2385 O O . SER B 1 41 ? 11.867 -31.016 8.609 1 78.56 41 SER B O 1
ATOM 2387 N N . GLU B 1 42 ? 12.555 -32.719 9.742 1 80.12 42 GLU B N 1
ATOM 2388 C CA . GLU B 1 42 ? 12.172 -32.125 11.023 1 80.12 42 GLU B CA 1
ATOM 2389 C C . GLU B 1 42 ? 13.047 -30.906 11.352 1 80.12 42 GLU B C 1
ATOM 2391 O O . GLU B 1 42 ? 12.555 -29.875 11.812 1 80.12 42 GLU B O 1
ATOM 2396 N N . LEU B 1 43 ? 14.25 -31.031 11.156 1 78.62 43 LEU B N 1
ATOM 2397 C CA . LEU B 1 43 ? 15.195 -29.969 11.445 1 78.62 43 LEU B CA 1
ATOM 2398 C C . LEU B 1 43 ? 15.016 -28.812 10.461 1 78.62 43 LEU B C 1
ATOM 2400 O O . LEU B 1 43 ? 15.188 -27.641 10.836 1 78.62 43 LEU B O 1
ATOM 2404 N N . GLU B 1 44 ? 14.68 -29.188 9.305 1 75.44 44 GLU B N 1
ATOM 2405 C CA . GLU B 1 44 ? 14.375 -28.156 8.32 1 75.44 44 GLU B CA 1
ATOM 2406 C C . GLU B 1 44 ? 13.109 -27.375 8.695 1 75.44 44 GLU B C 1
ATOM 2408 O O . GLU B 1 44 ? 13.062 -26.156 8.594 1 75.44 44 GLU B O 1
ATOM 2413 N N . ARG B 1 45 ? 12.25 -28.078 9.234 1 74.44 45 ARG B N 1
ATOM 2414 C CA . ARG B 1 45 ? 11.008 -27.469 9.711 1 74.44 45 ARG B CA 1
ATOM 2415 C C . ARG B 1 45 ? 11.273 -26.516 10.859 1 74.44 45 ARG B C 1
ATOM 2417 O O . ARG B 1 45 ? 10.609 -25.469 10.969 1 74.44 45 ARG B O 1
ATOM 2424 N N . LYS B 1 46 ? 12.336 -26.797 11.508 1 69.38 46 LYS B N 1
ATOM 2425 C CA . LYS B 1 46 ? 12.711 -25.969 12.656 1 69.38 46 LYS B CA 1
ATOM 2426 C C . LYS B 1 46 ? 13.656 -24.844 12.242 1 69.38 46 LYS B C 1
ATOM 2428 O O . LYS B 1 46 ? 14.117 -24.078 13.086 1 69.38 46 LYS B O 1
ATOM 2433 N N . GLY B 1 47 ? 13.945 -24.844 11.031 1 69.31 47 GLY B N 1
ATOM 2434 C CA . GLY B 1 47 ? 14.805 -23.797 10.492 1 69.31 47 GLY B CA 1
ATOM 2435 C C . GLY B 1 47 ? 16.266 -24.016 10.797 1 69.31 47 GLY B C 1
ATOM 2436 O O . GLY B 1 47 ? 17.078 -23.094 10.664 1 69.31 47 GLY B O 1
ATOM 2437 N N . ILE B 1 48 ? 16.641 -25.062 11.148 1 71.75 48 ILE B N 1
ATOM 2438 C CA . ILE B 1 48 ? 17.984 -25.344 11.633 1 71.75 48 ILE B CA 1
ATOM 2439 C C . ILE B 1 48 ? 18.891 -25.703 10.453 1 71.75 48 ILE B C 1
ATOM 2441 O O . ILE B 1 48 ? 20.078 -25.406 10.469 1 71.75 48 ILE B O 1
ATOM 2445 N N . LEU B 1 49 ? 18.312 -26.359 9.453 1 71.25 49 LEU B N 1
ATOM 2446 C CA . LEU B 1 49 ? 19.109 -26.719 8.281 1 71.25 49 LEU B CA 1
ATOM 2447 C C . LEU B 1 49 ? 18.25 -26.656 7.016 1 71.25 49 LEU B C 1
ATOM 2449 O O . LEU B 1 49 ? 17.031 -26.578 7.09 1 71.25 49 LEU B O 1
ATOM 2453 N N . THR B 1 50 ? 18.938 -26.516 5.914 1 72.56 50 THR B N 1
ATOM 2454 C CA . THR B 1 50 ? 18.281 -26.562 4.617 1 72.56 50 THR B CA 1
ATOM 2455 C C . THR B 1 50 ? 18.641 -27.844 3.869 1 72.56 50 THR B C 1
ATOM 2457 O O . THR B 1 50 ? 19.812 -28.234 3.82 1 72.56 50 THR B O 1
ATOM 2460 N N . ARG B 1 51 ? 17.594 -28.453 3.361 1 70.69 51 ARG B N 1
ATOM 2461 C CA . ARG B 1 51 ? 17.812 -29.703 2.631 1 70.69 51 ARG B CA 1
ATOM 2462 C C . ARG B 1 51 ? 18.078 -29.438 1.154 1 70.69 51 ARG B C 1
ATOM 2464 O O . ARG B 1 51 ? 17.516 -28.484 0.583 1 70.69 51 ARG B O 1
ATOM 2471 N N . SER B 1 52 ? 19.094 -30.047 0.54 1 59.12 52 SER B N 1
ATOM 2472 C CA . SER B 1 52 ? 19.391 -30.078 -0.89 1 59.12 52 SER B CA 1
ATOM 2473 C C . SER B 1 52 ? 19.25 -31.484 -1.459 1 59.12 52 SER B C 1
ATOM 2475 O O . SER B 1 52 ? 19.125 -32.438 -0.709 1 59.12 52 SER B O 1
ATOM 2477 N N . HIS B 1 53 ? 19.344 -31.688 -2.857 1 57.78 53 HIS B N 1
ATOM 2478 C CA . HIS B 1 53 ? 19.297 -33 -3.5 1 57.78 53 HIS B CA 1
ATOM 2479 C C . HIS B 1 53 ? 20.344 -33.938 -2.91 1 57.78 53 HIS B C 1
ATOM 2481 O O . HIS B 1 53 ? 21.547 -33.688 -3 1 57.78 53 HIS B O 1
ATOM 2487 N N . GLY B 1 54 ? 19.891 -34.875 -2.166 1 62.09 54 GLY B N 1
ATOM 2488 C CA . GLY B 1 54 ? 20.656 -36 -1.683 1 62.09 54 GLY B CA 1
ATOM 2489 C C . GLY B 1 54 ? 21.391 -35.719 -0.389 1 62.09 54 GLY B C 1
ATOM 2490 O O . GLY B 1 54 ? 22.125 -36.594 0.111 1 62.09 54 GLY B O 1
ATOM 2491 N N . GLY B 1 55 ? 21.391 -34.344 0.12 1 64.06 55 GLY B N 1
ATOM 2492 C CA . GLY B 1 55 ? 22.125 -34.031 1.344 1 64.06 55 GLY B CA 1
ATOM 2493 C C . GLY B 1 55 ? 21.547 -32.875 2.123 1 64.06 55 GLY B C 1
ATOM 2494 O O . GLY B 1 55 ? 20.391 -32.5 1.929 1 64.06 55 GLY B O 1
ATOM 2495 N N . ALA B 1 56 ? 22.203 -32.5 3.404 1 66.31 56 ALA B N 1
ATOM 2496 C CA . ALA B 1 56 ? 21.797 -31.375 4.25 1 66.31 56 ALA B CA 1
ATOM 2497 C C . ALA B 1 56 ? 22.938 -30.375 4.418 1 66.31 56 ALA B C 1
ATOM 2499 O O . ALA B 1 56 ? 24.109 -30.75 4.387 1 66.31 56 ALA B O 1
ATOM 2500 N N . LEU B 1 57 ? 22.781 -29.109 4.285 1 60.59 57 LEU B N 1
ATOM 2501 C CA . LEU B 1 57 ? 23.719 -28.016 4.566 1 60.59 57 LEU B CA 1
ATOM 2502 C C . LEU B 1 57 ? 23.438 -27.406 5.938 1 60.59 57 LEU B C 1
ATOM 2504 O O . LEU B 1 57 ? 22.281 -27.297 6.355 1 60.59 57 LEU B O 1
ATOM 2508 N N . ALA B 1 58 ? 24.562 -27.266 6.695 1 56.47 58 ALA B N 1
ATOM 2509 C CA . ALA B 1 58 ? 24.422 -26.562 7.973 1 56.47 58 ALA B CA 1
ATOM 2510 C C . ALA B 1 58 ? 23.844 -25.172 7.777 1 56.47 58 ALA B C 1
ATOM 2512 O O . ALA B 1 58 ? 24.188 -24.484 6.82 1 56.47 58 ALA B O 1
ATOM 2513 N N . ALA B 1 59 ? 22.891 -24.875 8.555 1 47.03 59 ALA B N 1
ATOM 2514 C CA . ALA B 1 59 ? 22.453 -23.484 8.508 1 47.03 59 ALA B CA 1
ATOM 2515 C C . ALA B 1 59 ? 23.594 -22.547 8.922 1 47.03 59 ALA B C 1
ATOM 2517 O O . ALA B 1 59 ? 24.25 -22.766 9.945 1 47.03 59 ALA B O 1
ATOM 2518 N N . GLU B 1 60 ? 24.453 -22.047 8.055 1 37.22 60 GLU B N 1
ATOM 2519 C CA . GLU B 1 60 ? 25.531 -21.125 8.445 1 37.22 60 GLU B CA 1
ATOM 2520 C C . GLU B 1 60 ? 25.156 -20.344 9.695 1 37.22 60 GLU B C 1
ATOM 2522 O O . GLU B 1 60 ? 23.984 -20 9.891 1 37.22 60 GLU B O 1
ATOM 2527 N N . ASN B 1 61 ? 25.859 -20.578 10.727 1 31.97 61 ASN B N 1
ATOM 2528 C CA . ASN B 1 61 ? 25.828 -19.625 11.828 1 31.97 61 ASN B CA 1
ATOM 2529 C C . ASN B 1 61 ? 25.688 -18.188 11.328 1 31.97 61 ASN B C 1
ATOM 2531 O O . ASN B 1 61 ? 26.5 -17.719 10.523 1 31.97 61 ASN B O 1
ATOM 2535 N N . PRO B 1 62 ? 24.531 -17.547 11.531 1 30.05 62 PRO B N 1
ATOM 2536 C CA . PRO B 1 62 ? 24.578 -16.172 11.055 1 30.05 62 PRO B CA 1
ATOM 2537 C C . PRO B 1 62 ? 25.828 -15.43 11.516 1 30.05 62 PRO B C 1
ATOM 2539 O O . PRO B 1 62 ? 26.109 -15.375 12.719 1 30.05 62 PRO B O 1
ATOM 2542 N N . LEU B 1 63 ? 27 -15.742 11.117 1 27.62 63 LEU B N 1
ATOM 2543 C CA . LEU B 1 63 ? 27.938 -14.688 11.461 1 27.62 63 LEU B CA 1
ATOM 2544 C C . LEU B 1 63 ? 27.219 -13.367 11.703 1 27.62 63 LEU B C 1
ATOM 2546 O O . LEU B 1 63 ? 26.125 -13.148 11.172 1 27.62 63 LEU B O 1
ATOM 2550 N N . PRO B 1 64 ? 27.703 -12.602 12.852 1 27.28 64 PRO B N 1
ATOM 2551 C CA . PRO B 1 64 ? 27.031 -11.328 13.125 1 27.28 64 PRO B CA 1
ATOM 2552 C C . PRO B 1 64 ? 26.781 -10.508 11.859 1 27.28 64 PRO B C 1
ATOM 2554 O O . PRO B 1 64 ? 27.734 -10.055 11.219 1 27.28 64 PRO B O 1
ATOM 2557 N N . ALA B 1 65 ? 26.234 -10.945 10.977 1 26.47 65 ALA B N 1
ATOM 2558 C CA . ALA B 1 65 ? 26.031 -10.352 9.664 1 26.47 65 ALA B CA 1
ATOM 2559 C C . ALA B 1 65 ? 25.875 -8.836 9.766 1 26.47 65 ALA B C 1
ATOM 2561 O O . ALA B 1 65 ? 25.172 -8.336 10.641 1 26.47 65 ALA B O 1
ATOM 2562 N N . THR B 1 66 ? 26.953 -8.133 9.703 1 24.48 66 THR B N 1
ATOM 2563 C CA . THR B 1 66 ? 26.719 -6.707 9.477 1 24.48 66 THR B CA 1
ATOM 2564 C C . THR B 1 66 ? 25.375 -6.488 8.789 1 24.48 66 THR B C 1
ATOM 2566 O O . THR B 1 66 ? 25.094 -7.098 7.754 1 24.48 66 THR B O 1
ATOM 2569 N N . ARG B 1 67 ? 24.484 -6.309 9.578 1 29.05 67 ARG B N 1
ATOM 2570 C CA . ARG B 1 67 ? 23.078 -6.051 9.281 1 29.05 67 ARG B CA 1
ATOM 2571 C C . ARG B 1 67 ? 22.922 -5.344 7.941 1 29.05 67 ARG B C 1
ATOM 2573 O O . ARG B 1 67 ? 22.781 -4.117 7.895 1 29.05 67 ARG B O 1
ATOM 2580 N N . ALA B 1 68 ? 23.828 -5.641 7.047 1 27.03 68 ALA B N 1
ATOM 2581 C CA . ALA B 1 68 ? 23.281 -5.176 5.773 1 27.03 68 ALA B CA 1
ATOM 2582 C C . ALA B 1 68 ? 21.875 -5.727 5.547 1 27.03 68 ALA B C 1
ATOM 2584 O O . ALA B 1 68 ? 21.703 -6.938 5.379 1 27.03 68 ALA B O 1
ATOM 2585 N N . ALA B 1 69 ? 21 -5.508 6.227 1 32.53 69 ALA B N 1
ATOM 2586 C CA . ALA B 1 69 ? 19.594 -5.785 5.918 1 32.53 69 ALA B CA 1
ATOM 2587 C C . ALA B 1 69 ? 19.406 -6.082 4.434 1 32.53 69 ALA B C 1
ATOM 2589 O O . ALA B 1 69 ? 19.703 -5.238 3.584 1 32.53 69 ALA B O 1
ATOM 2590 N N . ALA B 1 70 ? 19.938 -7.297 3.818 1 36.59 70 ALA B N 1
ATOM 2591 C CA . ALA B 1 70 ? 19.531 -7.754 2.49 1 36.59 70 ALA B CA 1
ATOM 2592 C C . ALA B 1 70 ? 18.297 -7.008 2.008 1 36.59 70 ALA B C 1
ATOM 2594 O O . ALA B 1 70 ? 17.266 -6.98 2.693 1 36.59 70 ALA B O 1
ATOM 2595 N N . SER B 1 71 ? 18.469 -6.086 1.278 1 47.03 71 SER B N 1
ATOM 2596 C CA . SER B 1 71 ? 17.344 -5.305 0.765 1 47.03 71 SER B CA 1
ATOM 2597 C C . SER B 1 71 ? 16.188 -6.207 0.359 1 47.03 71 SER B C 1
ATOM 2599 O O . SER B 1 71 ? 16.359 -7.129 -0.438 1 47.03 71 SER B O 1
ATOM 2601 N N . ALA B 1 72 ? 15.352 -6.555 1.31 1 59.81 72 ALA B N 1
ATOM 2602 C CA . ALA B 1 72 ? 14.047 -7.203 1.209 1 59.81 72 ALA B CA 1
ATOM 2603 C C . ALA B 1 72 ? 13.406 -6.938 -0.151 1 59.81 72 ALA B C 1
ATOM 2605 O O . ALA B 1 72 ? 12.344 -7.484 -0.462 1 59.81 72 ALA B O 1
ATOM 2606 N N . LEU B 1 73 ? 14.008 -6.18 -0.814 1 68.62 73 LEU B N 1
ATOM 2607 C CA . LEU B 1 73 ? 13.383 -5.82 -2.08 1 68.62 73 LEU B CA 1
ATOM 2608 C C . LEU B 1 73 ? 13.977 -6.621 -3.232 1 68.62 73 LEU B C 1
ATOM 2610 O O . LEU B 1 73 ? 15.164 -6.965 -3.205 1 68.62 73 LEU B O 1
ATOM 2614 N N . PRO B 1 74 ? 13.141 -7.078 -4.168 1 74.38 74 PRO B N 1
ATOM 2615 C CA . PRO B 1 74 ? 13.617 -7.84 -5.328 1 74.38 74 PRO B CA 1
ATOM 2616 C C . PRO B 1 74 ? 14.625 -7.07 -6.172 1 74.38 74 PRO B C 1
ATOM 2618 O O . PRO B 1 74 ? 14.492 -5.855 -6.34 1 74.38 74 PRO B O 1
ATOM 2621 N N . VAL B 1 75 ? 15.773 -7.699 -6.367 1 59.34 75 VAL B N 1
ATOM 2622 C CA . VAL B 1 75 ? 16.688 -7.188 -7.391 1 59.34 75 VAL B CA 1
ATOM 2623 C C . VAL B 1 75 ? 16.125 -7.48 -8.781 1 59.34 75 VAL B C 1
ATOM 2625 O O . VAL B 1 75 ? 15.266 -8.359 -8.938 1 59.34 75 VAL B O 1
ATOM 2628 N N . GLU B 1 76 ? 16.406 -6.656 -9.805 1 58.66 76 GLU B N 1
ATOM 2629 C CA . GLU B 1 76 ? 15.859 -6.789 -11.156 1 58.66 76 GLU B CA 1
ATOM 2630 C C . GLU B 1 76 ? 15.812 -8.25 -11.586 1 58.66 76 GLU B C 1
ATOM 2632 O O . GLU B 1 76 ? 16.797 -8.977 -11.453 1 58.66 76 GLU B O 1
ATOM 2637 N N . ASP B 1 77 ? 14.586 -8.789 -11.719 1 57.44 77 ASP B N 1
ATOM 2638 C CA . ASP B 1 77 ? 14.258 -10.117 -12.227 1 57.44 77 ASP B CA 1
ATOM 2639 C C . ASP B 1 77 ? 14.672 -10.258 -13.688 1 57.44 77 ASP B C 1
ATOM 2641 O O . ASP B 1 77 ? 14.727 -9.273 -14.422 1 57.44 77 ASP B O 1
ATOM 2645 N N . SER B 1 78 ? 15.125 -11.422 -14.117 1 62.28 78 SER B N 1
ATOM 2646 C CA . SER B 1 78 ? 15.477 -11.711 -15.5 1 62.28 78 SER B CA 1
ATOM 2647 C C . SER B 1 78 ? 14.328 -11.391 -16.453 1 62.28 78 SER B C 1
ATOM 2649 O O . SER B 1 78 ? 14.547 -11.156 -17.641 1 62.28 78 SER B O 1
ATOM 2651 N N . GLN B 1 79 ? 13.148 -11.367 -15.906 1 70.5 79 GLN B N 1
ATOM 2652 C CA . GLN B 1 79 ? 12.023 -11.117 -16.797 1 70.5 79 GLN B CA 1
ATOM 2653 C C . GLN B 1 79 ? 11.648 -9.641 -16.812 1 70.5 79 GLN B C 1
ATOM 2655 O O . GLN B 1 79 ? 10.695 -9.242 -17.484 1 70.5 79 GLN B O 1
ATOM 2660 N N . GLY B 1 80 ? 12.367 -8.898 -16.156 1 85.44 80 GLY B N 1
ATOM 2661 C CA . GLY B 1 80 ? 12.172 -7.457 -16.234 1 85.44 80 GLY B CA 1
ATOM 2662 C C . GLY B 1 80 ? 11.219 -6.926 -15.188 1 85.44 80 GLY B C 1
ATOM 2663 O O . GLY B 1 80 ? 10.852 -7.641 -14.25 1 85.44 80 GLY B O 1
ATOM 2664 N N . SER B 1 81 ? 10.773 -5.703 -15.375 1 91.94 81 SER B N 1
ATOM 2665 C CA . SER B 1 81 ? 9.883 -5.004 -14.453 1 91.94 81 SER B CA 1
ATOM 2666 C C . SER B 1 81 ? 8.453 -5.508 -14.586 1 91.94 81 SER B C 1
ATOM 2668 O 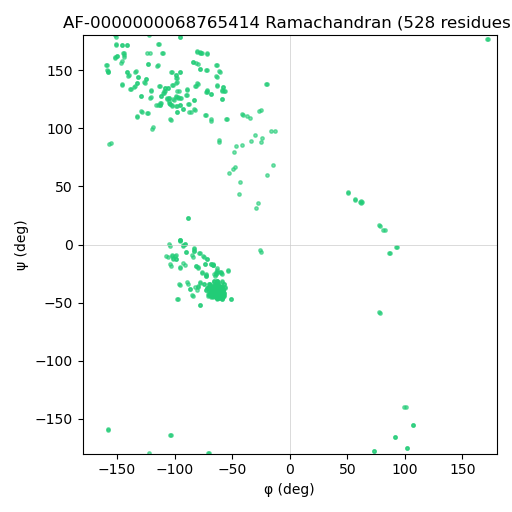O . SER B 1 81 ? 8.125 -6.219 -15.539 1 91.94 81 SER B O 1
ATOM 2670 N N . PHE B 1 82 ? 7.688 -5.188 -13.633 1 96.06 82 PHE B N 1
ATOM 2671 C CA . PHE B 1 82 ? 6.262 -5.492 -13.711 1 96.06 82 PHE B CA 1
ATOM 2672 C C . PHE B 1 82 ? 5.672 -4.988 -15.023 1 96.06 82 PHE B C 1
ATOM 2674 O O . PHE B 1 82 ? 4.973 -5.727 -15.719 1 96.06 82 PHE B O 1
ATOM 2681 N N . GLN B 1 83 ? 5.977 -3.793 -15.367 1 92.81 83 GLN B N 1
ATOM 2682 C CA . GLN B 1 83 ? 5.438 -3.184 -16.578 1 92.81 83 GLN B CA 1
ATOM 2683 C C . GLN B 1 83 ? 5.824 -3.986 -17.812 1 92.81 83 GLN B C 1
ATOM 2685 O O . GLN B 1 83 ? 4.988 -4.242 -18.688 1 92.81 83 GLN B O 1
ATOM 2690 N N . HIS B 1 84 ? 7.031 -4.402 -17.844 1 93.69 84 HIS B N 1
ATOM 2691 C CA . HIS B 1 84 ? 7.496 -5.199 -18.984 1 93.69 84 HIS B CA 1
ATOM 2692 C C . HIS B 1 84 ? 6.77 -6.539 -19.047 1 93.69 84 HIS B C 1
ATOM 2694 O O . HIS B 1 84 ? 6.344 -6.965 -20.125 1 93.69 84 HIS B O 1
ATOM 2700 N N . ARG B 1 85 ? 6.539 -7.102 -17.922 1 95.56 85 ARG B N 1
ATOM 2701 C CA . ARG B 1 85 ? 5.922 -8.422 -17.875 1 95.56 85 ARG B CA 1
ATOM 2702 C C . ARG B 1 85 ? 4.445 -8.352 -18.25 1 95.56 85 ARG B C 1
ATOM 2704 O O . ARG B 1 85 ? 3.867 -9.344 -18.703 1 95.56 85 ARG B O 1
ATOM 2711 N N . THR B 1 86 ? 3.789 -7.234 -18.047 1 95.06 86 THR B N 1
ATOM 2712 C CA . THR B 1 86 ? 2.398 -7.094 -18.469 1 95.06 86 THR B CA 1
ATOM 2713 C C . THR B 1 86 ? 2.275 -7.215 -19.984 1 95.06 86 THR B C 1
ATOM 2715 O O . THR B 1 86 ? 1.216 -7.578 -20.5 1 95.06 86 THR B O 1
ATOM 2718 N N . LEU B 1 87 ? 3.367 -6.98 -20.672 1 93.38 87 LEU B N 1
ATOM 2719 C CA . LEU B 1 87 ? 3.354 -6.98 -22.125 1 93.38 87 LEU B CA 1
ATOM 2720 C C . LEU B 1 87 ? 3.77 -8.344 -22.672 1 93.38 87 LEU B C 1
ATOM 2722 O O . LEU B 1 87 ? 3.471 -8.672 -23.828 1 93.38 87 LEU B O 1
ATOM 2726 N N . LEU B 1 88 ? 4.414 -9.117 -21.875 1 94.38 88 LEU B N 1
ATOM 2727 C CA . LEU B 1 88 ? 4.883 -10.438 -22.297 1 94.38 88 LEU B CA 1
ATOM 2728 C C . LEU B 1 88 ? 3.773 -11.477 -22.172 1 94.38 88 LEU B C 1
ATOM 2730 O O . LEU B 1 88 ? 3.152 -11.594 -21.109 1 94.38 88 LEU B O 1
ATOM 2734 N N . HIS B 1 89 ? 3.48 -12.172 -23.281 1 96.19 89 HIS B N 1
ATOM 2735 C CA . HIS B 1 89 ? 2.521 -13.266 -23.297 1 96.19 89 HIS B CA 1
ATOM 2736 C C . HIS B 1 89 ? 1.159 -12.812 -22.781 1 96.19 89 HIS B C 1
ATOM 2738 O O . HIS B 1 89 ? 0.502 -13.539 -22.031 1 96.19 89 HIS B O 1
ATOM 2744 N N . SER B 1 90 ? 0.788 -11.609 -23.156 1 97.12 90 SER B N 1
ATOM 2745 C CA . SER B 1 90 ? -0.406 -10.961 -22.625 1 97.12 90 SER B CA 1
ATOM 2746 C C . SER B 1 90 ? -1.664 -11.758 -22.953 1 97.12 90 SER B C 1
ATOM 2748 O O . SER B 1 90 ? -2.564 -11.875 -22.125 1 97.12 90 SER B O 1
ATOM 2750 N N . GLU B 1 91 ? -1.71 -12.359 -24.141 1 97 91 GLU B N 1
ATOM 2751 C CA . GLU B 1 91 ? -2.889 -13.125 -24.547 1 97 91 GLU B CA 1
ATOM 2752 C C . GLU B 1 91 ? -3.055 -14.367 -23.688 1 97 91 GLU B C 1
ATOM 2754 O O . GLU B 1 91 ? -4.16 -14.672 -23.234 1 97 91 GLU B O 1
ATOM 2759 N N . GLY B 1 92 ? -1.953 -15.062 -23.469 1 98.19 92 GLY B N 1
ATOM 2760 C CA . GLY B 1 92 ? -1.993 -16.219 -22.594 1 98.19 92 GLY B CA 1
ATOM 2761 C C . GLY B 1 92 ? -2.404 -15.891 -21.172 1 98.19 92 GLY B C 1
ATOM 2762 O O . GLY B 1 92 ? -3.232 -16.578 -20.578 1 98.19 92 GLY B O 1
ATOM 2763 N N . LYS B 1 93 ? -1.83 -14.789 -20.641 1 98.31 93 LYS B N 1
ATOM 2764 C CA . LYS B 1 93 ? -2.182 -14.344 -19.297 1 98.31 93 LYS B CA 1
ATOM 2765 C C . LYS B 1 93 ? -3.662 -13.984 -19.203 1 98.31 93 LYS B C 1
ATOM 2767 O O . LYS B 1 93 ? -4.328 -14.312 -18.219 1 98.31 93 LYS B O 1
ATOM 2772 N N . MET B 1 94 ? -4.16 -13.375 -20.234 1 98.12 94 MET B N 1
ATOM 2773 C CA . MET B 1 94 ? -5.566 -12.977 -20.266 1 98.12 94 MET B CA 1
ATOM 2774 C C . MET B 1 94 ? -6.48 -14.195 -20.266 1 98.12 94 MET B C 1
ATOM 2776 O O . MET B 1 94 ? -7.496 -14.211 -19.562 1 98.12 94 MET B O 1
ATOM 2780 N N . ARG B 1 95 ? -6.148 -15.188 -21.062 1 98.25 95 ARG B N 1
ATOM 2781 C CA . ARG B 1 95 ? -6.953 -16.406 -21.156 1 98.25 95 ARG B CA 1
ATOM 2782 C C . ARG B 1 95 ? -6.977 -17.141 -19.828 1 98.25 95 ARG B C 1
ATOM 2784 O O . ARG B 1 95 ? -8.039 -17.562 -19.359 1 98.25 95 ARG B O 1
ATOM 2791 N N . VAL B 1 96 ? -5.805 -17.25 -19.266 1 98.69 96 VAL B N 1
ATOM 2792 C CA . VAL B 1 96 ? -5.672 -17.938 -18 1 98.69 96 VAL B CA 1
ATOM 2793 C C . VAL B 1 96 ? -6.441 -17.188 -16.906 1 98.69 96 VAL B C 1
ATOM 2795 O O . VAL B 1 96 ? -7.145 -17.797 -16.109 1 98.69 96 VAL B O 1
ATOM 2798 N N . ALA B 1 97 ? -6.344 -15.914 -16.891 1 98.81 97 ALA B N 1
ATOM 2799 C CA . ALA B 1 97 ? -7.062 -15.062 -15.938 1 98.81 97 ALA B CA 1
ATOM 2800 C C . ALA B 1 97 ? -8.57 -15.219 -16.094 1 98.81 97 ALA B C 1
ATOM 2802 O O . ALA B 1 97 ? -9.297 -15.359 -15.102 1 98.81 97 ALA B O 1
ATOM 2803 N N . ARG B 1 98 ? -9.023 -15.211 -17.328 1 98.38 98 ARG B N 1
ATOM 2804 C CA . ARG B 1 98 ? -10.453 -15.352 -17.594 1 98.38 98 ARG B CA 1
ATOM 2805 C C . ARG B 1 98 ? -10.984 -16.672 -17.062 1 98.38 98 ARG B C 1
ATOM 2807 O O . ARG B 1 98 ? -12.055 -16.719 -16.438 1 98.38 98 ARG B O 1
ATOM 2814 N N . LYS B 1 99 ? -10.273 -17.703 -17.281 1 98.69 99 LYS B N 1
ATOM 2815 C CA . LYS B 1 99 ? -10.672 -19.031 -16.828 1 98.69 99 LYS B CA 1
ATOM 2816 C C . LYS B 1 99 ? -10.734 -19.094 -15.297 1 98.69 99 LYS B C 1
ATOM 2818 O O . LYS B 1 99 ? -11.586 -19.781 -14.734 1 98.69 99 LYS B O 1
ATOM 2823 N N . ALA B 1 100 ? -9.93 -18.359 -14.641 1 98.75 100 ALA B N 1
ATOM 2824 C CA . ALA B 1 100 ? -9.82 -18.375 -13.188 1 98.75 100 ALA B CA 1
ATOM 2825 C C . ALA B 1 100 ? -11.008 -17.688 -12.531 1 98.75 100 ALA B C 1
ATOM 2827 O O . ALA B 1 100 ? -11.258 -17.859 -11.336 1 98.75 100 ALA B O 1
ATOM 2828 N N . LEU B 1 101 ? -11.766 -16.891 -13.305 1 98.31 101 LEU B N 1
ATOM 2829 C CA . LEU B 1 101 ? -12.898 -16.141 -12.766 1 98.31 101 LEU B CA 1
ATOM 2830 C C . LEU B 1 101 ? -13.93 -17.094 -12.164 1 98.31 101 LEU B C 1
ATOM 2832 O O . LEU B 1 101 ? -14.672 -16.703 -11.25 1 98.31 101 LEU B O 1
ATOM 2836 N N . GLN B 1 102 ? -13.969 -18.328 -12.586 1 97.88 102 GLN B N 1
ATOM 2837 C CA . GLN B 1 102 ? -14.945 -19.312 -12.133 1 97.88 102 GLN B CA 1
ATOM 2838 C C . GLN B 1 102 ? -14.742 -19.656 -10.664 1 97.88 102 GLN B C 1
ATOM 2840 O O . GLN B 1 102 ? -15.648 -20.172 -10.008 1 97.88 102 GLN B O 1
ATOM 2845 N N . PHE B 1 103 ? -13.602 -19.344 -10.125 1 98.19 103 PHE B N 1
ATOM 2846 C CA . PHE B 1 103 ? -13.281 -19.719 -8.758 1 98.19 103 PHE B CA 1
ATOM 2847 C C . PHE B 1 103 ? -13.711 -18.625 -7.781 1 98.19 103 PHE B C 1
ATOM 2849 O O . PHE B 1 103 ? -13.625 -18.812 -6.562 1 98.19 103 PHE B O 1
ATOM 2856 N N . LEU B 1 104 ? -14.164 -17.5 -8.266 1 98.06 104 LEU B N 1
ATOM 2857 C CA . LEU B 1 104 ? -14.609 -16.406 -7.414 1 98.06 104 LEU B CA 1
ATOM 2858 C C . LEU B 1 104 ? -16.047 -16.641 -6.938 1 98.06 104 LEU B C 1
ATOM 2860 O O . LEU B 1 104 ? -16.906 -17.047 -7.723 1 98.06 104 LEU B O 1
ATOM 2864 N N . GLN B 1 105 ? -16.219 -16.375 -5.664 1 96.94 105 GLN B N 1
ATOM 2865 C CA . GLN B 1 105 ? -17.547 -16.422 -5.059 1 96.94 105 GLN B CA 1
ATOM 2866 C C . GLN B 1 105 ? -17.797 -15.164 -4.223 1 96.94 105 GLN B C 1
ATOM 2868 O O . GLN B 1 105 ? -16.906 -14.68 -3.535 1 96.94 105 GLN B O 1
ATOM 2873 N N . PRO B 1 106 ? -19.062 -14.727 -4.273 1 96.62 106 PRO B N 1
ATOM 2874 C CA . PRO B 1 106 ? -19.375 -13.531 -3.48 1 96.62 106 PRO B CA 1
ATOM 2875 C C . PRO B 1 106 ? -19.062 -13.719 -1.996 1 96.62 106 PRO B C 1
ATOM 2877 O O . PRO B 1 106 ? -19.297 -14.797 -1.441 1 96.62 106 PRO B O 1
ATOM 2880 N N . GLY B 1 107 ? -18.438 -12.719 -1.418 1 97.38 107 GLY B N 1
ATOM 2881 C CA . GLY B 1 107 ? -18.203 -12.711 0.015 1 97.38 107 GLY B CA 1
ATOM 2882 C C . GLY B 1 107 ? -16.859 -13.297 0.396 1 97.38 107 GLY B C 1
ATOM 2883 O O . GLY B 1 107 ? -16.453 -13.234 1.557 1 97.38 107 GLY B O 1
ATOM 2884 N N . GLN B 1 108 ? -16.156 -13.75 -0.6 1 98.06 108 GLN B N 1
ATOM 2885 C CA . GLN B 1 108 ? -14.875 -14.398 -0.334 1 98.06 108 GLN B CA 1
ATOM 2886 C C . GLN B 1 108 ? -13.789 -13.359 -0.041 1 98.06 108 GLN B C 1
ATOM 2888 O O . GLN B 1 108 ? -13.891 -12.219 -0.48 1 98.06 108 GLN B O 1
ATOM 2893 N N . THR B 1 109 ? -12.859 -13.781 0.735 1 98.69 109 THR B N 1
ATOM 2894 C CA . THR B 1 109 ? -11.586 -13.078 0.859 1 98.69 109 THR B CA 1
ATOM 2895 C C . THR B 1 109 ? -10.523 -13.742 -0.011 1 98.69 109 THR B C 1
ATOM 2897 O O . THR B 1 109 ? -10.172 -14.906 0.202 1 98.69 109 THR B O 1
ATOM 2900 N N . ILE B 1 110 ? -10.016 -12.961 -0.936 1 98.81 110 ILE B N 1
ATOM 2901 C CA . ILE B 1 110 ? -9.031 -13.547 -1.843 1 98.81 110 ILE B CA 1
ATOM 2902 C C . ILE B 1 110 ? -7.738 -12.742 -1.79 1 98.81 110 ILE B C 1
ATOM 2904 O O . ILE B 1 110 ? -7.746 -11.57 -1.404 1 98.81 110 ILE B O 1
ATOM 2908 N N . VAL B 1 111 ? -6.684 -13.43 -2.131 1 98.88 111 VAL B N 1
ATOM 2909 C CA . VAL B 1 111 ? -5.395 -12.773 -2.332 1 98.88 111 VAL B CA 1
ATOM 2910 C C . VAL B 1 111 ? -5.008 -12.836 -3.809 1 98.88 111 VAL B C 1
ATOM 2912 O O . VAL B 1 111 ? -5.094 -13.891 -4.438 1 98.88 111 VAL B O 1
ATOM 2915 N N . LEU B 1 112 ? -4.676 -11.688 -4.371 1 98.88 112 LEU B N 1
ATOM 2916 C CA . LEU B 1 112 ? -3.986 -11.586 -5.652 1 98.88 112 LEU B CA 1
ATOM 2917 C C . LEU B 1 112 ? -2.516 -11.234 -5.449 1 98.88 112 LEU B C 1
ATOM 2919 O O . LEU B 1 112 ? -2.195 -10.195 -4.867 1 98.88 112 LEU B O 1
ATOM 2923 N N . ASP B 1 113 ? -1.645 -12.109 -5.945 1 98.75 113 ASP B N 1
ATOM 2924 C CA . ASP B 1 113 ? -0.234 -11.773 -5.793 1 98.75 113 ASP B CA 1
ATOM 2925 C C . ASP B 1 113 ? 0.152 -10.609 -6.699 1 98.75 113 ASP B C 1
ATOM 2927 O O . ASP B 1 113 ? -0.693 -10.062 -7.41 1 98.75 113 ASP B O 1
ATOM 2931 N N . GLY B 1 114 ? 1.394 -10.211 -6.672 1 98.12 114 GLY B N 1
ATOM 2932 C CA . GLY B 1 114 ? 1.837 -9.031 -7.395 1 98.12 114 GLY B CA 1
ATOM 2933 C C . GLY B 1 114 ? 2.252 -9.328 -8.828 1 98.12 114 GLY B C 1
ATOM 2934 O O . GLY B 1 114 ? 2.988 -8.547 -9.438 1 98.12 114 GLY B O 1
ATOM 2935 N N . SER B 1 115 ? 1.753 -10.438 -9.398 1 98.06 115 SER B N 1
ATOM 2936 C CA . SER B 1 115 ? 2.166 -10.82 -10.742 1 98.06 115 SER B CA 1
ATOM 2937 C C . SER B 1 115 ? 1.35 -10.094 -11.805 1 98.06 115 SER B C 1
ATOM 2939 O O . SER B 1 115 ? 0.239 -9.633 -11.531 1 98.06 115 SER B O 1
ATOM 2941 N N . SER B 1 116 ? 1.939 -10.008 -12.977 1 98 116 SER B N 1
ATOM 2942 C CA . SER B 1 116 ? 1.216 -9.445 -14.117 1 98 116 SER B CA 1
ATOM 2943 C C . SER B 1 116 ? 0.009 -10.305 -14.477 1 98 116 SER B C 1
ATOM 2945 O O . SER B 1 116 ? -1.022 -9.789 -14.914 1 98 116 SER B O 1
ATOM 2947 N N . THR B 1 117 ? 0.07 -11.594 -14.273 1 98.56 117 THR B N 1
ATOM 2948 C CA . THR B 1 117 ? -1.061 -12.469 -14.57 1 98.56 117 THR B CA 1
ATOM 2949 C C . THR B 1 117 ? -2.223 -12.188 -13.625 1 98.56 117 THR B C 1
ATOM 2951 O O . THR B 1 117 ? -3.375 -12.109 -14.055 1 98.56 117 THR B O 1
ATOM 2954 N N . SER B 1 118 ? -1.925 -12.039 -12.375 1 98.75 118 SER B N 1
ATOM 2955 C CA . SER B 1 118 ? -2.963 -11.68 -11.414 1 98.75 118 SER B CA 1
ATOM 2956 C C . SER B 1 118 ? -3.568 -10.32 -11.734 1 98.75 118 SER B C 1
ATOM 2958 O O . SER B 1 118 ? -4.746 -10.078 -11.469 1 98.75 118 SER B O 1
ATOM 2960 N N . TRP B 1 119 ? -2.744 -9.414 -12.25 1 98.75 119 TRP B N 1
ATOM 2961 C CA . TRP B 1 119 ? -3.26 -8.117 -12.672 1 98.75 119 TRP B CA 1
ATOM 2962 C C . TRP B 1 119 ? -4.297 -8.273 -13.781 1 98.75 119 TRP B C 1
ATOM 2964 O O . TRP B 1 119 ? -5.324 -7.598 -13.781 1 98.75 119 TRP B O 1
ATOM 2974 N N . PHE B 1 120 ? -4.09 -9.164 -14.711 1 98.62 120 PHE B N 1
ATOM 2975 C CA . PHE B 1 120 ? -5.062 -9.43 -15.766 1 98.62 120 PHE B CA 1
ATOM 2976 C C . PHE B 1 120 ? -6.348 -10.008 -15.18 1 98.62 120 PHE B C 1
ATOM 2978 O O . PHE B 1 120 ? -7.441 -9.742 -15.688 1 98.62 120 PHE B O 1
ATOM 2985 N N . LEU B 1 121 ? -6.172 -10.82 -14.141 1 98.81 121 LEU B N 1
ATOM 2986 C CA . LEU B 1 121 ? -7.359 -11.312 -13.445 1 98.81 121 LEU B CA 1
ATOM 2987 C C . LEU B 1 121 ? -8.133 -10.156 -12.828 1 98.81 121 LEU B C 1
ATOM 2989 O O . LEU B 1 121 ? -9.359 -10.07 -12.984 1 98.81 121 LEU B O 1
ATOM 2993 N N . ALA B 1 122 ? -7.465 -9.281 -12.18 1 98.62 122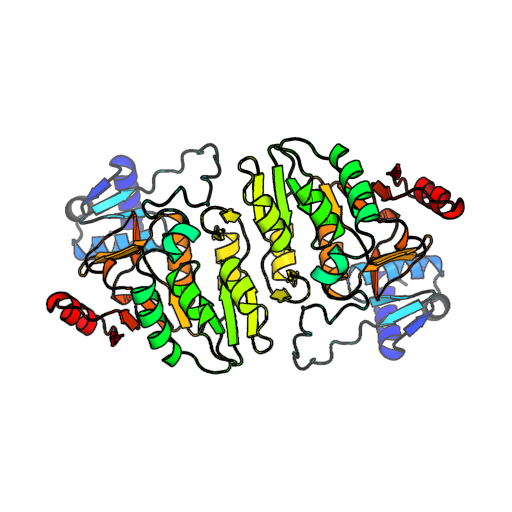 ALA B N 1
ATOM 2994 C CA . ALA B 1 122 ? -8.094 -8.117 -11.555 1 98.62 122 ALA B CA 1
ATOM 2995 C C . ALA B 1 122 ? -8.867 -7.293 -12.578 1 98.62 122 ALA B C 1
ATOM 2997 O O . ALA B 1 122 ? -9.984 -6.844 -12.312 1 98.62 122 ALA B O 1
ATOM 2998 N N . ARG B 1 123 ? -8.297 -7.129 -13.711 1 97.88 123 ARG B N 1
ATOM 2999 C CA . ARG B 1 123 ? -8.891 -6.316 -14.766 1 97.88 123 ARG B CA 1
ATOM 3000 C C . ARG B 1 123 ? -10.211 -6.914 -15.25 1 97.88 123 ARG B C 1
ATOM 3002 O O . ARG B 1 123 ? -11.07 -6.199 -15.766 1 97.88 123 ARG B O 1
ATOM 3009 N N . GLN B 1 124 ? -10.359 -8.172 -15.086 1 97.75 124 GLN B N 1
ATOM 3010 C CA . GLN B 1 124 ? -11.5 -8.875 -15.656 1 97.75 124 GLN B CA 1
ATOM 3011 C C . GLN B 1 124 ? -12.531 -9.211 -14.586 1 97.75 124 GLN B C 1
ATOM 3013 O O . GLN B 1 124 ? -13.586 -9.773 -14.883 1 97.75 124 GLN B O 1
ATOM 3018 N N . MET B 1 125 ? -12.227 -8.844 -13.375 1 97.06 125 MET B N 1
ATOM 3019 C CA . MET B 1 125 ? -13.094 -9.234 -12.266 1 97.06 125 MET B CA 1
ATOM 3020 C C . MET B 1 125 ? -14.477 -8.625 -12.414 1 97.06 125 MET B C 1
ATOM 3022 O O . MET B 1 125 ? -14.609 -7.438 -12.734 1 97.06 125 MET B O 1
ATOM 3026 N N . PRO B 1 126 ? -15.5 -9.43 -12.148 1 91.81 126 PRO B N 1
ATOM 3027 C CA . PRO B 1 126 ? -16.859 -8.891 -12.203 1 91.81 126 PRO B CA 1
ATOM 3028 C C . PRO B 1 126 ? -17.219 -8.07 -10.961 1 91.81 126 PRO B C 1
ATOM 3030 O O . PRO B 1 126 ? -16.469 -8.078 -9.977 1 91.81 126 PRO B O 1
ATOM 3033 N N . GLU B 1 127 ? -18.328 -7.316 -11.102 1 91.5 127 GLU B N 1
ATOM 3034 C CA . GLU B 1 127 ? -18.875 -6.641 -9.922 1 91.5 127 GLU B CA 1
ATOM 3035 C C . GLU B 1 127 ? -19.453 -7.645 -8.93 1 91.5 127 GLU B C 1
ATOM 3037 O O . GLU B 1 127 ? -20.5 -8.25 -9.188 1 91.5 127 GLU B O 1
ATOM 3042 N N . MET B 1 128 ? -18.766 -7.828 -7.887 1 94.56 128 MET B N 1
ATOM 3043 C CA . MET B 1 128 ? -19.156 -8.781 -6.848 1 94.56 128 MET B CA 1
ATOM 3044 C C . MET B 1 128 ? -18.5 -8.414 -5.516 1 94.56 128 MET B C 1
ATOM 3046 O O . MET B 1 128 ? -17.391 -7.879 -5.488 1 94.56 128 MET B O 1
ATOM 3050 N N . ALA B 1 129 ? -19.234 -8.766 -4.484 1 96.5 129 ALA B N 1
ATOM 3051 C CA . ALA B 1 129 ? -18.703 -8.469 -3.156 1 96.5 129 ALA B CA 1
ATOM 3052 C C . ALA B 1 129 ? -17.547 -9.406 -2.807 1 96.5 129 ALA B C 1
ATOM 3054 O O . ALA B 1 129 ? -17.75 -10.609 -2.615 1 96.5 129 ALA B O 1
ATOM 3055 N N . LEU B 1 130 ? -16.344 -8.805 -2.74 1 97.81 130 LEU B N 1
ATOM 3056 C CA . LEU B 1 130 ? -15.141 -9.531 -2.361 1 97.81 130 LEU B CA 1
ATOM 3057 C C . LEU B 1 130 ? -14.242 -8.664 -1.483 1 97.81 130 LEU B C 1
ATOM 3059 O O . LEU B 1 130 ? -14.305 -7.438 -1.543 1 97.81 130 LEU B O 1
ATOM 3063 N N . THR B 1 131 ? -13.578 -9.328 -0.643 1 98.25 131 THR B N 1
ATOM 3064 C CA . THR B 1 131 ? -12.391 -8.727 -0.051 1 98.25 131 THR B CA 1
ATOM 3065 C C . THR B 1 131 ? -11.133 -9.141 -0.811 1 98.25 131 THR B C 1
ATOM 3067 O O . THR B 1 131 ? -10.836 -10.328 -0.933 1 98.25 131 THR B O 1
ATOM 3070 N N . VAL B 1 132 ? -10.445 -8.125 -1.34 1 98.69 132 VAL B N 1
ATOM 3071 C CA . VAL B 1 132 ? -9.242 -8.398 -2.117 1 98.69 132 VAL B CA 1
ATOM 3072 C C . VAL B 1 132 ? -8.016 -7.891 -1.37 1 98.69 132 VAL B C 1
ATOM 3074 O O . VAL B 1 132 ? -7.914 -6.695 -1.073 1 98.69 132 VAL B O 1
ATOM 3077 N N . ILE B 1 133 ? -7.102 -8.789 -1.097 1 98.81 133 ILE B N 1
ATOM 3078 C CA . ILE B 1 133 ? -5.82 -8.477 -0.465 1 98.81 133 ILE B CA 1
ATOM 3079 C C . ILE B 1 133 ? -4.695 -8.609 -1.487 1 98.81 133 ILE B C 1
ATOM 3081 O O . ILE B 1 133 ? -4.641 -9.586 -2.238 1 98.81 133 ILE B O 1
ATOM 3085 N N . THR B 1 134 ? -3.77 -7.645 -1.531 1 98.88 134 THR B N 1
ATOM 3086 C CA . THR B 1 134 ? -2.713 -7.703 -2.535 1 98.88 134 THR B CA 1
ATOM 3087 C C . THR B 1 134 ? -1.508 -6.875 -2.1 1 98.88 134 THR B C 1
ATOM 3089 O O . THR B 1 134 ? -1.653 -5.891 -1.37 1 98.88 134 THR B O 1
ATOM 3092 N N . PRO B 1 135 ? -0.341 -7.309 -2.5 1 98.75 135 PRO B N 1
ATOM 3093 C CA . PRO B 1 135 ? 0.835 -6.453 -2.322 1 98.75 135 PRO B CA 1
ATOM 3094 C C . PRO B 1 135 ? 0.995 -5.43 -3.441 1 98.75 135 PRO B C 1
ATOM 3096 O O . PRO B 1 135 ? 1.867 -4.559 -3.367 1 98.75 135 PRO B O 1
ATOM 3099 N N . SER B 1 136 ? 0.231 -5.422 -4.473 1 98.75 136 SER B N 1
ATOM 3100 C CA . SER B 1 136 ? 0.448 -4.664 -5.699 1 98.75 136 SER B CA 1
ATOM 3101 C C . SER B 1 136 ? -0.341 -3.359 -5.691 1 98.75 136 SER B C 1
ATOM 3103 O O . SER B 1 136 ? -1.571 -3.371 -5.617 1 98.75 136 SER B O 1
ATOM 3105 N N . ILE B 1 137 ? 0.362 -2.307 -5.91 1 98.25 137 ILE B N 1
ATOM 3106 C CA . ILE B 1 137 ? -0.359 -1.041 -5.984 1 98.25 137 ILE B CA 1
ATOM 3107 C C . ILE B 1 137 ? -1.081 -0.937 -7.324 1 98.25 137 ILE B C 1
ATOM 3109 O O . ILE B 1 137 ? -2.107 -0.262 -7.434 1 98.25 137 ILE B O 1
ATOM 3113 N N . ARG B 1 138 ? -0.623 -1.619 -8.328 1 97.75 138 ARG B N 1
ATOM 3114 C CA . ARG B 1 138 ? -1.279 -1.618 -9.633 1 97.75 138 ARG B CA 1
ATOM 3115 C C . ARG B 1 138 ? -2.631 -2.32 -9.562 1 97.75 138 ARG B C 1
ATOM 3117 O O . ARG B 1 138 ? -3.602 -1.87 -10.172 1 97.75 138 ARG B O 1
ATOM 3124 N N . ILE B 1 139 ? -2.641 -3.375 -8.844 1 98.75 139 ILE B N 1
ATOM 3125 C CA . ILE B 1 139 ? -3.9 -4.094 -8.688 1 98.75 139 ILE B CA 1
ATOM 3126 C C . ILE B 1 139 ? -4.883 -3.242 -7.883 1 98.75 139 ILE B C 1
ATOM 3128 O O . ILE B 1 139 ? -6.062 -3.156 -8.219 1 98.75 139 ILE B O 1
ATOM 3132 N N . LEU B 1 140 ? -4.41 -2.57 -6.844 1 98.62 140 LEU B N 1
ATOM 3133 C CA . LEU B 1 140 ? -5.27 -1.661 -6.09 1 98.62 140 LEU B CA 1
ATOM 3134 C C . LEU B 1 140 ? -5.836 -0.574 -6.996 1 98.62 140 LEU B C 1
ATOM 3136 O O . LEU B 1 140 ? -7.035 -0.295 -6.965 1 98.62 140 LEU B O 1
ATOM 3140 N N . GLN B 1 141 ? -5.016 -0.047 -7.812 1 97.06 141 GLN B N 1
ATOM 3141 C CA . GLN B 1 141 ? -5.43 1.016 -8.719 1 97.06 141 GLN B CA 1
ATOM 3142 C C . GLN B 1 141 ? -6.461 0.51 -9.727 1 97.06 141 GLN B C 1
ATOM 3144 O O . GLN B 1 141 ? -7.414 1.218 -10.055 1 97.06 141 GLN B O 1
ATOM 3149 N N . THR B 1 142 ? -6.254 -0.651 -10.164 1 97.44 142 THR B N 1
ATOM 3150 C CA . THR B 1 142 ? -7.141 -1.261 -11.148 1 97.44 142 THR B CA 1
ATOM 3151 C C . THR B 1 142 ? -8.531 -1.491 -10.555 1 97.44 142 THR B C 1
ATOM 3153 O O . THR B 1 142 ? -9.539 -1.336 -11.25 1 97.44 142 THR B O 1
ATOM 3156 N N . LEU B 1 143 ? -8.555 -1.748 -9.273 1 97.94 143 LEU B N 1
ATOM 3157 C CA . LEU B 1 143 ? -9.797 -2.219 -8.672 1 97.94 143 LEU B CA 1
ATOM 3158 C C . LEU B 1 143 ? -10.5 -1.091 -7.918 1 97.94 143 LEU B C 1
ATOM 3160 O O . LEU B 1 143 ? -11.648 -1.237 -7.5 1 97.94 143 LEU B O 1
ATOM 3164 N N . MET B 1 144 ? -9.82 0.055 -7.746 1 94.5 144 MET B N 1
ATOM 3165 C CA . MET B 1 144 ? -10.273 1.054 -6.781 1 94.5 144 MET B CA 1
ATOM 3166 C C . MET B 1 144 ? -11.586 1.69 -7.23 1 94.5 144 MET B C 1
ATOM 3168 O O . MET B 1 144 ? -12.312 2.264 -6.418 1 94.5 144 MET B O 1
ATOM 3172 N N . SER B 1 145 ? -12.008 1.578 -8.5 1 92.69 145 SER B N 1
ATOM 3173 C CA . SER B 1 145 ? -13.266 2.148 -8.969 1 92.69 145 SER B CA 1
ATOM 3174 C C . SER B 1 145 ? -14.43 1.211 -8.695 1 92.69 145 SER B C 1
ATOM 3176 O O . SER B 1 145 ? -15.594 1.604 -8.82 1 92.69 145 SER B O 1
ATOM 3178 N N . ARG B 1 146 ? -14.117 -0.013 -8.273 1 93 146 ARG B N 1
ATOM 3179 C CA . ARG B 1 146 ? -15.156 -1.004 -8 1 93 146 ARG B CA 1
ATOM 3180 C C . ARG B 1 146 ? -15.664 -0.878 -6.566 1 93 146 ARG B C 1
ATOM 3182 O O . ARG B 1 146 ? -15.016 -1.335 -5.629 1 93 146 ARG B O 1
ATOM 3189 N N . ARG B 1 147 ? -16.875 -0.503 -6.398 1 87.81 147 ARG B N 1
ATOM 3190 C CA . ARG B 1 147 ? -17.422 -0.141 -5.09 1 87.81 147 ARG B CA 1
ATOM 3191 C C . ARG B 1 147 ? -17.828 -1.382 -4.301 1 87.81 147 ARG B C 1
ATOM 3193 O O . ARG B 1 147 ? -17.984 -1.321 -3.082 1 87.81 147 ARG B O 1
ATOM 3200 N N . SER B 1 148 ? -18 -2.482 -4.969 1 92.62 148 SER B N 1
ATOM 3201 C CA . SER B 1 148 ? -18.438 -3.713 -4.32 1 92.62 148 SER B CA 1
ATOM 3202 C C . SER B 1 148 ? -17.281 -4.398 -3.59 1 92.62 148 SER B C 1
ATOM 3204 O O . SER B 1 148 ? -17.5 -5.328 -2.811 1 92.62 148 SER B O 1
ATOM 3206 N N . LEU B 1 149 ? -16.062 -3.871 -3.789 1 96.44 149 LEU B N 1
ATOM 3207 C CA . LEU B 1 149 ? -14.883 -4.547 -3.266 1 96.44 149 LEU B CA 1
ATOM 3208 C C . LEU B 1 149 ? -14.391 -3.879 -1.986 1 96.44 149 LEU B C 1
ATOM 3210 O O . LEU B 1 149 ? -14.422 -2.652 -1.871 1 96.44 149 LEU B O 1
ATOM 3214 N N . HIS B 1 150 ? -14.039 -4.668 -1.05 1 97.19 150 HIS B N 1
ATOM 3215 C CA . HIS B 1 150 ? -13.172 -4.234 0.044 1 97.19 150 HIS B CA 1
ATOM 3216 C C . HIS B 1 150 ? -11.711 -4.512 -0.268 1 97.19 150 HIS B C 1
ATOM 3218 O O . HIS B 1 150 ? -11.305 -5.668 -0.412 1 97.19 150 HIS B O 1
ATOM 3224 N N . LEU B 1 151 ? -10.898 -3.471 -0.373 1 98.25 151 LEU B N 1
ATOM 3225 C CA . LEU B 1 151 ? -9.508 -3.604 -0.81 1 98.25 151 LEU B CA 1
ATOM 3226 C C . LEU B 1 151 ? -8.555 -3.451 0.367 1 98.25 151 LEU B C 1
ATOM 3228 O O . LEU B 1 151 ? -8.711 -2.549 1.191 1 98.25 151 LEU B O 1
ATOM 3232 N N . VAL B 1 152 ? -7.578 -4.344 0.423 1 98.44 152 VAL B N 1
ATOM 3233 C CA . VAL B 1 152 ? -6.555 -4.336 1.461 1 98.44 152 VAL B CA 1
ATOM 3234 C C . VAL B 1 152 ? -5.168 -4.414 0.821 1 98.44 152 VAL B C 1
ATOM 3236 O O . VAL B 1 152 ? -4.914 -5.277 -0.02 1 98.44 152 VAL B O 1
ATOM 3239 N N . GLY B 1 153 ? -4.309 -3.502 1.189 1 98.69 153 GLY B N 1
ATOM 3240 C CA . GLY B 1 153 ? -2.906 -3.574 0.808 1 98.69 153 GLY B CA 1
ATOM 3241 C C . GLY B 1 153 ? -2.021 -4.148 1.898 1 98.69 153 GLY B C 1
ATOM 3242 O O . GLY B 1 153 ? -2.219 -3.861 3.08 1 98.69 153 GLY B O 1
ATOM 3243 N N . LEU B 1 154 ? -1.04 -4.844 1.481 1 98.44 154 LEU B N 1
ATOM 3244 C CA . LEU B 1 154 ? -0.216 -5.539 2.463 1 98.44 154 LEU B CA 1
ATOM 3245 C C . LEU B 1 154 ? 0.756 -4.578 3.137 1 98.44 154 LEU B C 1
ATOM 3247 O O . LEU B 1 154 ? 1.109 -4.762 4.305 1 98.44 154 LEU B O 1
ATOM 3251 N N . GLY B 1 155 ? 1.207 -3.586 2.41 1 98.12 155 GLY B N 1
ATOM 3252 C CA . GLY B 1 155 ? 2.18 -2.65 2.951 1 98.12 155 GLY B CA 1
ATOM 3253 C C . GLY B 1 155 ? 3.57 -3.24 3.078 1 98.12 155 GLY B C 1
ATOM 3254 O O . GLY B 1 155 ? 3.822 -4.355 2.613 1 98.12 155 GLY B O 1
ATOM 3255 N N . GLY B 1 156 ? 4.516 -2.383 3.646 1 97.62 156 GLY B N 1
ATOM 3256 C CA . GLY B 1 156 ? 5.906 -2.781 3.805 1 97.62 156 GLY B CA 1
ATOM 3257 C C . GLY B 1 156 ? 6.84 -2.084 2.834 1 97.62 156 GLY B C 1
ATOM 3258 O O . GLY B 1 156 ? 6.578 -0.957 2.41 1 97.62 156 GLY B O 1
ATOM 3259 N N . ASP B 1 157 ? 7.977 -2.789 2.6 1 97.56 157 ASP B N 1
ATOM 3260 C CA . ASP B 1 157 ? 8.961 -2.242 1.667 1 97.56 157 ASP B CA 1
ATOM 3261 C C . ASP B 1 157 ? 8.422 -2.252 0.238 1 97.56 157 ASP B C 1
ATOM 3263 O O . ASP B 1 157 ? 7.941 -3.281 -0.243 1 97.56 157 ASP B O 1
ATOM 3267 N N . PHE B 1 158 ? 8.555 -1.07 -0.354 1 97.94 158 PHE B N 1
ATOM 3268 C CA . PHE B 1 158 ? 7.988 -0.9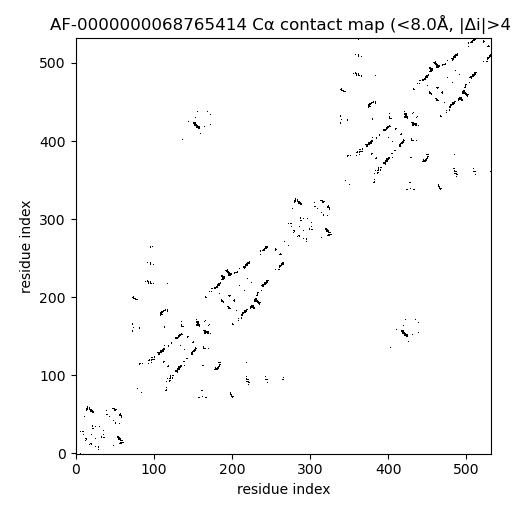41 -1.69 1 97.94 158 PHE B CA 1
ATOM 3269 C C . PHE B 1 158 ? 9.062 -1.104 -2.756 1 97.94 158 PHE B C 1
ATOM 3271 O O . PHE B 1 158 ? 10.102 -0.437 -2.707 1 97.94 158 PHE B O 1
ATOM 3278 N N . SER B 1 159 ? 8.789 -1.996 -3.688 1 97.19 159 SER B N 1
ATOM 3279 C CA . SER B 1 159 ? 9.656 -2.154 -4.852 1 97.19 159 SER B CA 1
ATOM 3280 C C . SER B 1 159 ? 9.109 -1.396 -6.055 1 97.19 159 SER B C 1
ATOM 3282 O O . SER B 1 159 ? 8.094 -1.793 -6.637 1 97.19 159 SER B O 1
ATOM 3284 N N . PRO B 1 160 ? 9.828 -0.396 -6.465 1 95.44 160 PRO B N 1
ATOM 3285 C CA . PRO B 1 160 ? 9.375 0.336 -7.648 1 95.44 160 PRO B CA 1
ATOM 3286 C C . PRO B 1 160 ? 9.352 -0.531 -8.906 1 95.44 160 PRO B C 1
ATOM 3288 O O . PRO B 1 160 ? 8.438 -0.408 -9.727 1 95.44 160 PRO B O 1
ATOM 3291 N N . THR B 1 161 ? 10.25 -1.422 -9.031 1 94.44 161 THR B N 1
ATOM 3292 C CA . THR B 1 161 ? 10.352 -2.264 -10.219 1 94.44 161 THR B CA 1
ATOM 3293 C C . THR B 1 161 ? 9.188 -3.25 -10.281 1 94.44 161 THR B C 1
ATOM 3295 O O . THR B 1 161 ? 8.664 -3.537 -11.359 1 94.44 161 THR B O 1
ATOM 3298 N N . GLU B 1 162 ? 8.75 -3.693 -9.102 1 96.56 162 GLU B N 1
ATOM 3299 C CA . GLU B 1 162 ? 7.68 -4.684 -9.039 1 96.56 162 GLU B CA 1
ATOM 3300 C C . GLU B 1 162 ? 6.332 -4.023 -8.766 1 96.56 162 GLU B C 1
ATOM 3302 O O . GLU B 1 162 ? 5.285 -4.672 -8.867 1 96.56 162 GLU B O 1
ATOM 3307 N N . GLU B 1 163 ? 6.406 -2.748 -8.383 1 97.31 163 GLU B N 1
ATOM 3308 C CA . GLU B 1 163 ? 5.223 -1.992 -7.988 1 97.31 163 GLU B CA 1
ATOM 3309 C C . GLU B 1 163 ? 4.402 -2.756 -6.953 1 97.31 163 GLU B C 1
ATOM 3311 O O . GLU B 1 163 ? 3.18 -2.859 -7.074 1 97.31 163 GLU B O 1
ATOM 3316 N N . SER B 1 164 ? 5.168 -3.289 -5.988 1 98.25 164 SER B N 1
ATOM 3317 C CA . SER B 1 164 ? 4.574 -4.156 -4.973 1 98.25 164 SER B CA 1
ATOM 3318 C C . SER B 1 164 ? 5.34 -4.059 -3.654 1 98.25 164 SER B C 1
ATOM 3320 O O . SER B 1 164 ? 6.488 -3.611 -3.627 1 98.25 164 SER B O 1
ATOM 3322 N N . PHE B 1 165 ? 4.645 -4.512 -2.672 1 98.19 165 PHE B N 1
ATOM 3323 C CA . PHE B 1 165 ? 5.219 -4.516 -1.332 1 98.19 165 PHE B CA 1
ATOM 3324 C C . PHE B 1 165 ? 5.848 -5.867 -1.015 1 98.19 165 PHE B C 1
ATOM 3326 O O . PHE B 1 165 ? 5.359 -6.906 -1.468 1 98.19 165 PHE B O 1
ATOM 3333 N N . PHE B 1 166 ? 6.883 -5.809 -0.218 1 97.56 166 PHE B N 1
ATOM 3334 C CA . PHE B 1 166 ? 7.609 -6.992 0.218 1 97.56 166 PHE B CA 1
ATOM 3335 C C . PHE B 1 166 ? 8.031 -6.867 1.679 1 97.56 166 PHE B C 1
ATOM 3337 O O . PHE B 1 166 ? 7.75 -5.852 2.322 1 97.56 166 PHE B O 1
ATOM 3344 N N . GLY B 1 167 ? 8.555 -8.008 2.191 1 95.25 167 GLY B N 1
ATOM 3345 C CA . GLY B 1 167 ? 9.18 -7.953 3.5 1 95.25 167 GLY B CA 1
ATOM 3346 C C . GLY B 1 167 ? 8.297 -8.492 4.609 1 95.25 167 GLY B C 1
ATOM 3347 O O . GLY B 1 167 ? 7.195 -8.977 4.352 1 95.25 167 GLY B O 1
ATOM 3348 N N . GLU B 1 168 ? 8.805 -8.344 5.781 1 93.81 168 GLU B N 1
ATOM 3349 C CA . GLU B 1 168 ? 8.172 -8.922 6.957 1 93.81 168 GLU B CA 1
ATOM 3350 C C . GLU B 1 168 ? 6.82 -8.266 7.238 1 93.81 168 GLU B C 1
ATOM 3352 O O . GLU B 1 168 ? 5.867 -8.938 7.637 1 93.81 168 GLU B O 1
ATOM 3357 N N . THR B 1 169 ? 6.781 -7.031 7.051 1 95.06 169 THR B N 1
ATOM 3358 C CA . THR B 1 169 ? 5.531 -6.316 7.281 1 95.06 169 THR B CA 1
ATOM 3359 C C . THR B 1 169 ? 4.418 -6.875 6.398 1 95.06 169 THR B C 1
ATOM 3361 O O . THR B 1 169 ? 3.309 -7.125 6.871 1 95.06 169 THR B O 1
ATOM 3364 N N . ALA B 1 170 ? 4.711 -7.059 5.164 1 96.69 170 ALA B N 1
ATOM 3365 C CA . ALA B 1 170 ? 3.736 -7.633 4.238 1 96.69 170 ALA B CA 1
ATOM 3366 C C . ALA B 1 170 ? 3.271 -9.008 4.707 1 96.69 170 ALA B C 1
ATOM 3368 O O . ALA B 1 170 ? 2.072 -9.297 4.711 1 96.69 170 ALA B O 1
ATOM 3369 N N . SER B 1 171 ? 4.211 -9.773 5.148 1 95.19 171 SER B N 1
ATOM 3370 C CA . SER B 1 171 ? 3.912 -11.117 5.625 1 95.19 171 SER B CA 1
ATOM 3371 C C . SER B 1 171 ? 3.039 -11.086 6.875 1 95.19 171 SER B C 1
ATOM 3373 O O . SER B 1 171 ? 2.096 -11.867 7.004 1 95.19 171 SER B O 1
ATOM 3375 N N . ARG B 1 172 ? 3.338 -10.234 7.707 1 94.44 172 ARG B N 1
ATOM 3376 C CA . ARG B 1 172 ? 2.58 -10.102 8.945 1 94.44 172 ARG B CA 1
ATOM 3377 C C . ARG B 1 172 ? 1.139 -9.688 8.664 1 94.44 172 ARG B C 1
ATOM 3379 O O . ARG B 1 172 ? 0.205 -10.219 9.266 1 94.44 172 ARG B O 1
ATOM 3386 N N . THR B 1 173 ? 0.979 -8.719 7.801 1 95.19 173 THR B N 1
ATOM 3387 C CA . THR B 1 173 ? -0.358 -8.266 7.434 1 95.19 173 THR B CA 1
ATOM 3388 C C . THR B 1 173 ? -1.185 -9.414 6.867 1 95.19 173 THR B C 1
ATOM 3390 O O . THR B 1 173 ? -2.363 -9.562 7.199 1 95.19 173 THR B O 1
ATOM 3393 N N . LEU B 1 174 ? -0.577 -10.195 6.125 1 95.81 174 LEU B N 1
ATOM 3394 C CA . LEU B 1 174 ? -1.234 -11.336 5.5 1 95.81 174 LEU B CA 1
ATOM 3395 C C . LEU B 1 174 ? -1.808 -12.281 6.555 1 95.81 174 LEU B C 1
ATOM 3397 O O . LEU B 1 174 ? -2.914 -12.797 6.391 1 95.81 174 LEU B O 1
ATOM 3401 N N . ARG B 1 175 ? -1.188 -12.477 7.617 1 93.81 175 ARG B N 1
ATOM 3402 C CA . ARG B 1 175 ? -1.544 -13.438 8.656 1 93.81 175 ARG B CA 1
ATOM 3403 C C . ARG B 1 175 ? -2.734 -12.953 9.469 1 93.81 175 ARG B C 1
ATOM 3405 O O . ARG B 1 175 ? -3.33 -13.719 10.234 1 93.81 175 ARG B O 1
ATOM 3412 N N . GLU B 1 176 ? -3.1 -11.773 9.297 1 93.31 176 GLU B N 1
ATOM 3413 C CA . GLU B 1 176 ? -4.207 -11.195 10.047 1 93.31 176 GLU B CA 1
ATOM 3414 C C . GLU B 1 176 ? -5.551 -11.547 9.414 1 93.31 176 GLU B C 1
ATOM 3416 O O . GLU B 1 176 ? -6.605 -11.258 9.977 1 93.31 176 GLU B O 1
ATOM 3421 N N . TYR B 1 177 ? -5.516 -12.227 8.297 1 95.25 177 TYR B N 1
ATOM 3422 C CA . TYR B 1 177 ? -6.75 -12.461 7.551 1 95.25 177 TYR B CA 1
ATOM 3423 C C . TYR B 1 177 ? -6.965 -13.953 7.312 1 95.25 177 TYR B C 1
ATOM 3425 O O . TYR B 1 177 ? -6.004 -14.703 7.133 1 95.25 177 TYR B O 1
ATOM 3433 N N . ALA B 1 178 ? -8.211 -14.305 7.391 1 96.19 178 ALA B N 1
ATOM 3434 C CA . ALA B 1 178 ? -8.602 -15.617 6.883 1 96.19 178 ALA B CA 1
ATOM 3435 C C . ALA B 1 178 ? -8.812 -15.578 5.371 1 96.19 178 ALA B C 1
ATOM 3437 O O . ALA B 1 178 ? -9.766 -14.969 4.883 1 96.19 178 ALA B O 1
ATOM 3438 N N . ILE B 1 179 ? -8.016 -16.297 4.664 1 98.19 179 ILE B N 1
ATOM 3439 C CA . ILE B 1 179 ? -8.008 -16.203 3.209 1 98.19 179 ILE B CA 1
ATOM 3440 C C . ILE B 1 179 ? -8.664 -17.438 2.605 1 98.19 179 ILE B C 1
ATOM 3442 O O . ILE B 1 179 ? -8.273 -18.562 2.898 1 98.19 179 ILE B O 1
ATOM 3446 N N . ASP B 1 180 ? -9.656 -17.219 1.772 1 98.69 180 ASP B N 1
ATOM 3447 C CA . ASP B 1 180 ? -10.336 -18.328 1.108 1 98.69 180 ASP B CA 1
ATOM 3448 C C . ASP B 1 180 ? -9.516 -18.859 -0.059 1 98.69 180 ASP B C 1
ATOM 3450 O O . ASP B 1 180 ? -9.266 -20.062 -0.147 1 98.69 180 ASP B O 1
ATOM 3454 N N . THR B 1 181 ? -9.117 -17.938 -0.937 1 98.81 181 THR B N 1
ATOM 3455 C CA . THR B 1 181 ? -8.43 -18.391 -2.146 1 98.81 181 THR B CA 1
ATOM 3456 C C . THR B 1 181 ? -7.246 -17.484 -2.463 1 98.81 181 THR B C 1
ATOM 3458 O O . THR B 1 181 ? -7.352 -16.25 -2.363 1 98.81 181 THR B O 1
ATOM 3461 N N . LEU B 1 182 ? -6.152 -18.062 -2.768 1 98.88 182 LEU B N 1
ATOM 3462 C CA . LEU B 1 182 ? -4.996 -17.375 -3.338 1 98.88 182 LEU B CA 1
ATOM 3463 C C . LEU B 1 182 ? -4.918 -17.609 -4.844 1 98.88 182 LEU B C 1
ATOM 3465 O O . LEU B 1 182 ? -4.91 -18.75 -5.301 1 98.88 182 LEU B O 1
ATOM 3469 N N . PHE B 1 183 ? -4.863 -16.5 -5.617 1 98.94 183 PHE B N 1
ATOM 3470 C CA . PHE B 1 183 ? -4.492 -16.531 -7.023 1 98.94 183 PHE B CA 1
ATOM 3471 C C . PHE B 1 183 ? -3.074 -16 -7.219 1 98.94 183 PHE B C 1
ATOM 3473 O O . PHE B 1 183 ? -2.746 -14.898 -6.77 1 98.94 183 PHE B O 1
ATOM 3480 N N . PHE B 1 184 ? -2.266 -16.797 -7.855 1 98.81 184 PHE B N 1
ATOM 3481 C CA . PHE B 1 184 ? -0.877 -16.375 -8 1 98.81 184 PHE B CA 1
ATOM 3482 C C . PHE B 1 184 ? -0.257 -16.969 -9.258 1 98.81 184 PHE B C 1
ATOM 3484 O O . PHE B 1 184 ? -0.837 -17.859 -9.875 1 98.81 184 PHE B O 1
ATOM 3491 N N . SER B 1 185 ? 0.811 -16.359 -9.672 1 98.5 185 SER B N 1
ATOM 3492 C CA . SER B 1 185 ? 1.613 -16.906 -10.758 1 98.5 185 SER B CA 1
ATOM 3493 C C . SER B 1 185 ? 3.057 -17.141 -10.32 1 98.5 185 SER B C 1
ATOM 3495 O O . SER B 1 185 ? 3.371 -17.047 -9.133 1 98.5 185 SER B O 1
ATOM 3497 N N . CYS B 1 186 ? 3.844 -17.625 -11.281 1 97.06 186 CYS B N 1
ATOM 3498 C CA . CYS B 1 186 ? 5.23 -17.984 -11.008 1 97.06 186 CYS B CA 1
ATOM 3499 C C . CYS B 1 186 ? 6.113 -17.703 -12.219 1 97.06 186 CYS B C 1
ATOM 3501 O O . CYS B 1 186 ? 5.621 -17.297 -13.273 1 97.06 186 CYS B O 1
ATOM 3503 N N . GLN B 1 187 ? 7.355 -17.844 -11.977 1 95.69 187 GLN B N 1
ATOM 3504 C CA . GLN B 1 187 ? 8.305 -17.688 -13.078 1 95.69 187 GLN B CA 1
ATOM 3505 C C . GLN B 1 187 ? 8.367 -18.953 -13.93 1 95.69 187 GLN B C 1
ATOM 3507 O O . GLN B 1 187 ? 8.586 -18.891 -15.141 1 95.69 187 GLN B O 1
ATOM 3512 N N . GLY B 1 188 ? 8.242 -20.031 -13.219 1 96.94 188 GLY B N 1
ATOM 3513 C CA . GLY B 1 188 ? 8.281 -21.297 -13.906 1 96.94 188 GLY B CA 1
ATOM 3514 C C . GLY B 1 188 ? 7.648 -22.438 -13.109 1 96.94 188 GLY B C 1
ATOM 3515 O O . GLY B 1 188 ? 7.562 -22.359 -11.883 1 96.94 188 GLY B O 1
ATOM 3516 N N . LEU B 1 189 ? 7.219 -23.391 -13.875 1 97.62 189 LEU B N 1
ATOM 3517 C CA . LEU B 1 189 ? 6.676 -24.625 -13.312 1 97.62 189 LEU B CA 1
ATOM 3518 C C . LEU B 1 189 ? 7.34 -25.844 -13.938 1 97.62 189 LEU B C 1
ATOM 3520 O O . LEU B 1 189 ? 7.148 -26.125 -15.125 1 97.62 189 LEU B O 1
ATOM 3524 N N . GLU B 1 190 ? 8.031 -26.531 -13.141 1 95.44 190 GLU B N 1
ATOM 3525 C CA . GLU B 1 190 ? 8.711 -27.75 -13.555 1 95.44 190 GLU B CA 1
ATOM 3526 C C . GLU B 1 190 ? 8.109 -28.969 -12.867 1 95.44 190 GLU B C 1
ATOM 3528 O O . GLU B 1 190 ? 7.852 -28.953 -11.664 1 95.44 190 GLU B O 1
ATOM 3533 N N . ARG B 1 191 ? 7.914 -30 -13.641 1 92.19 191 ARG B N 1
ATOM 3534 C CA . ARG B 1 191 ? 7.102 -31.156 -13.234 1 92.19 191 ARG B CA 1
ATOM 3535 C C . ARG B 1 191 ? 7.656 -31.797 -11.969 1 92.19 191 ARG B C 1
ATOM 3537 O O . ARG B 1 191 ? 6.898 -32.188 -11.078 1 92.19 191 ARG B O 1
ATOM 3544 N N . ASP B 1 192 ? 8.93 -31.891 -11.758 1 91.44 192 ASP B N 1
ATOM 3545 C CA . ASP B 1 192 ? 9.531 -32.625 -10.648 1 91.44 192 ASP B CA 1
ATOM 3546 C C . ASP B 1 192 ? 9.836 -31.688 -9.477 1 91.44 192 ASP B C 1
ATOM 3548 O O . ASP B 1 192 ? 9.648 -32.062 -8.32 1 91.44 192 ASP B O 1
ATOM 3552 N N . SER B 1 193 ? 10.195 -30.5 -9.844 1 94 193 SER B N 1
ATOM 3553 C CA . SER B 1 193 ? 10.719 -29.625 -8.805 1 94 193 SER B CA 1
ATOM 3554 C C . SER B 1 193 ? 9.68 -28.578 -8.383 1 94 193 SER B C 1
ATOM 3556 O O . SER B 1 193 ? 9.836 -27.922 -7.348 1 94 193 SER B O 1
ATOM 3558 N N . GLY B 1 194 ? 8.711 -28.422 -9.195 1 96.19 194 GLY B N 1
ATOM 3559 C CA . GLY B 1 194 ? 7.59 -27.609 -8.742 1 96.19 194 GLY B CA 1
ATOM 3560 C C . GLY B 1 194 ? 7.629 -26.188 -9.266 1 96.19 194 GLY B C 1
ATOM 3561 O O . GLY B 1 194 ? 7.895 -25.953 -10.445 1 96.19 194 GLY B O 1
ATOM 3562 N N . LEU B 1 195 ? 7.273 -25.219 -8.375 1 97.69 195 LEU B N 1
ATOM 3563 C CA . LEU B 1 195 ? 7.062 -23.844 -8.789 1 97.69 195 LEU B CA 1
ATOM 3564 C C . LEU B 1 195 ? 8.258 -22.969 -8.406 1 97.69 195 LEU B C 1
ATOM 3566 O O . LEU B 1 195 ? 8.844 -23.156 -7.332 1 97.69 195 LEU B O 1
ATOM 3570 N N . TYR B 1 196 ? 8.531 -21.906 -9.266 1 97 196 TYR B N 1
ATOM 3571 C CA . TYR B 1 196 ? 9.664 -21.031 -9.047 1 97 196 TYR B CA 1
ATOM 3572 C C . TYR B 1 196 ? 9.258 -19.562 -9.188 1 97 196 TYR B C 1
ATOM 3574 O O . TYR B 1 196 ? 8.391 -19.234 -10 1 97 196 TYR B O 1
ATOM 3582 N N . ALA B 1 197 ? 9.969 -18.75 -8.43 1 96.38 197 ALA B N 1
ATOM 3583 C CA . ALA B 1 197 ? 9.805 -17.297 -8.516 1 96.38 197 ALA B CA 1
ATOM 3584 C C . ALA B 1 197 ? 11.047 -16.641 -9.133 1 96.38 197 ALA B C 1
ATOM 3586 O O . ALA B 1 197 ? 12.094 -17.281 -9.25 1 96.38 197 ALA B O 1
ATOM 3587 N N . GLY B 1 198 ? 10.883 -15.438 -9.523 1 93.44 198 GLY B N 1
ATOM 3588 C CA . GLY B 1 198 ? 11.961 -14.711 -10.172 1 93.44 198 GLY B CA 1
ATOM 3589 C C . GLY B 1 198 ? 12.977 -14.156 -9.188 1 93.44 198 GLY B C 1
ATOM 3590 O O . GLY B 1 198 ? 14.094 -13.797 -9.578 1 93.44 198 GLY B O 1
ATOM 3591 N N . THR B 1 199 ? 12.625 -14.023 -7.945 1 93.69 199 THR B N 1
ATOM 3592 C CA . THR B 1 199 ? 13.539 -13.578 -6.898 1 93.69 199 THR B CA 1
ATOM 3593 C C . THR B 1 199 ? 13.242 -14.289 -5.582 1 93.69 199 THR B C 1
ATOM 3595 O O . THR B 1 199 ? 12.164 -14.859 -5.41 1 93.69 199 THR B O 1
ATOM 3598 N N . GLN B 1 200 ? 14.203 -14.172 -4.711 1 94.5 200 GLN B N 1
ATOM 3599 C CA . GLN B 1 200 ? 14.016 -14.734 -3.379 1 94.5 200 GLN B CA 1
ATOM 3600 C C . GLN B 1 200 ? 12.891 -14.023 -2.631 1 94.5 200 GLN B C 1
ATOM 3602 O O . GLN B 1 200 ? 12.125 -14.648 -1.896 1 94.5 200 GLN B O 1
ATOM 3607 N N . ALA B 1 201 ? 12.781 -12.766 -2.832 1 95 201 ALA B N 1
ATOM 3608 C CA . ALA B 1 201 ? 11.75 -11.977 -2.164 1 95 201 ALA B CA 1
ATOM 3609 C C . ALA B 1 201 ? 10.352 -12.406 -2.619 1 95 201 ALA B C 1
ATOM 3611 O O . ALA B 1 201 ? 9.445 -12.539 -1.802 1 95 201 ALA B O 1
ATOM 3612 N N . HIS B 1 202 ? 10.258 -12.633 -3.881 1 96.38 202 HIS B N 1
ATOM 3613 C CA . HIS B 1 202 ? 8.984 -13.125 -4.395 1 96.38 202 HIS B CA 1
ATOM 3614 C C . HIS B 1 202 ? 8.648 -14.492 -3.801 1 96.38 202 HIS B C 1
ATOM 3616 O O . HIS B 1 202 ? 7.516 -14.719 -3.363 1 96.38 202 HIS B O 1
ATOM 3622 N N . ALA B 1 203 ? 9.625 -15.305 -3.826 1 97 203 ALA B N 1
ATOM 3623 C CA . ALA B 1 203 ? 9.398 -16.656 -3.32 1 97 203 ALA B CA 1
ATOM 3624 C C . ALA B 1 203 ? 8.969 -16.625 -1.854 1 97 203 ALA B C 1
ATOM 3626 O O . ALA B 1 203 ? 8.039 -17.328 -1.461 1 97 203 ALA B O 1
ATOM 3627 N N . ALA B 1 204 ? 9.664 -15.836 -1.097 1 96.69 204 ALA B N 1
ATOM 3628 C CA . ALA B 1 204 ? 9.367 -15.742 0.33 1 96.69 204 ALA B CA 1
ATOM 3629 C C . ALA B 1 204 ? 7.926 -15.281 0.562 1 96.69 204 ALA B C 1
ATOM 3631 O O . ALA B 1 204 ? 7.207 -15.867 1.375 1 96.69 204 ALA B O 1
ATOM 3632 N N . LEU B 1 205 ? 7.496 -14.297 -0.127 1 97.56 205 LEU B N 1
ATOM 3633 C CA . LEU B 1 205 ? 6.145 -13.773 0.039 1 97.56 205 LEU B CA 1
ATOM 3634 C C . LEU B 1 205 ? 5.105 -14.773 -0.452 1 97.56 205 LEU B C 1
ATOM 3636 O O . LEU B 1 205 ? 4.086 -14.992 0.205 1 97.56 205 LEU B O 1
ATOM 3640 N N . LEU B 1 206 ? 5.359 -15.398 -1.553 1 97.94 206 LEU B N 1
ATOM 3641 C CA . LEU B 1 206 ? 4.43 -16.375 -2.104 1 97.94 206 LEU B CA 1
ATOM 3642 C C . LEU B 1 206 ? 4.273 -17.562 -1.162 1 97.94 206 LEU B C 1
ATOM 3644 O O . LEU B 1 206 ? 3.172 -18.094 -1 1 97.94 206 LEU B O 1
ATOM 3648 N N . LYS B 1 207 ? 5.352 -17.984 -0.58 1 97.44 207 LYS B N 1
ATOM 3649 C CA . LYS B 1 207 ? 5.277 -19.078 0.379 1 97.44 207 LYS B CA 1
ATOM 3650 C C . LYS B 1 207 ? 4.348 -18.734 1.539 1 97.44 207 LYS B C 1
ATOM 3652 O O . LYS B 1 207 ? 3.561 -19.578 1.981 1 97.44 207 LYS B O 1
ATOM 3657 N N . GLN B 1 208 ? 4.426 -17.516 1.983 1 97.31 208 GLN B N 1
ATOM 3658 C CA . GLN B 1 208 ? 3.537 -17.078 3.055 1 97.31 208 GLN B CA 1
ATOM 3659 C C . GLN B 1 208 ? 2.086 -17.031 2.586 1 97.31 208 GLN B C 1
ATOM 3661 O O . GLN B 1 208 ? 1.176 -17.391 3.338 1 97.31 208 GLN B O 1
ATOM 3666 N N . MET B 1 209 ? 1.862 -16.641 1.398 1 98.25 209 MET B N 1
ATOM 3667 C CA . MET B 1 209 ? 0.512 -16.609 0.844 1 98.25 209 MET B CA 1
ATOM 3668 C C . MET B 1 209 ? -0.065 -18.016 0.727 1 98.25 209 MET B C 1
ATOM 3670 O O . MET B 1 209 ? -1.233 -18.234 1.051 1 98.25 209 MET B O 1
ATOM 3674 N N . LEU B 1 210 ? 0.771 -18.906 0.283 1 97.5 210 LEU B N 1
ATOM 3675 C CA . LEU B 1 210 ? 0.355 -20.297 0.131 1 97.5 210 LEU B CA 1
ATOM 3676 C C . LEU B 1 210 ? -0.069 -20.891 1.472 1 97.5 210 LEU B C 1
ATOM 3678 O O . LEU B 1 210 ? -1.076 -21.594 1.553 1 97.5 210 LEU B O 1
ATOM 3682 N N . LEU B 1 211 ? 0.639 -20.5 2.473 1 95 211 LEU B N 1
ATOM 3683 C CA . LEU B 1 211 ? 0.371 -21.016 3.811 1 95 211 LEU B CA 1
ATOM 3684 C C . LEU B 1 211 ? -0.908 -20.422 4.383 1 95 211 LEU B C 1
ATOM 3686 O O . LEU B 1 211 ? -1.613 -21.062 5.156 1 95 211 LEU B O 1
ATOM 3690 N N . ALA B 1 212 ? -1.264 -19.297 3.975 1 96.31 212 ALA B N 1
ATOM 3691 C CA . ALA B 1 212 ? -2.355 -18.547 4.586 1 96.31 212 ALA B CA 1
ATOM 3692 C C . ALA B 1 212 ? -3.684 -18.859 3.902 1 96.31 212 ALA B C 1
ATOM 3694 O O . ALA B 1 212 ? -4.75 -18.609 4.469 1 96.31 212 ALA B O 1
ATOM 3695 N N . ALA B 1 213 ? -3.684 -19.406 2.748 1 97.81 213 ALA B N 1
ATOM 3696 C CA . ALA B 1 213 ? -4.898 -19.547 1.951 1 97.81 213 ALA B CA 1
ATOM 3697 C C . ALA B 1 213 ? -5.488 -20.938 2.094 1 97.81 213 ALA B C 1
ATOM 3699 O O . ALA B 1 213 ? -4.754 -21.938 2.148 1 97.81 213 ALA B O 1
ATOM 3700 N N . ARG B 1 214 ? -6.773 -21.031 2.109 1 97.81 214 ARG B N 1
ATOM 3701 C CA . ARG B 1 214 ? -7.465 -22.312 2.154 1 97.81 214 ARG B CA 1
ATOM 3702 C C . ARG B 1 214 ? -7.367 -23.031 0.816 1 97.81 214 ARG B C 1
ATOM 3704 O O . ARG B 1 214 ? -7.258 -24.266 0.773 1 97.81 214 ARG B O 1
ATOM 3711 N N . GLN B 1 215 ? -7.465 -22.297 -0.217 1 98.44 215 GLN B N 1
ATOM 3712 C CA . GLN B 1 215 ? -7.336 -22.812 -1.572 1 98.44 215 GLN B CA 1
ATOM 3713 C C . GLN B 1 215 ? -6.285 -22.047 -2.363 1 98.44 215 GLN B C 1
ATOM 3715 O O . GLN B 1 215 ? -6.207 -20.812 -2.271 1 98.44 215 GLN B O 1
ATOM 3720 N N . THR B 1 216 ? -5.516 -22.781 -3.131 1 98.69 216 THR B N 1
ATOM 3721 C CA . THR B 1 216 ? -4.449 -22.156 -3.92 1 98.69 216 THR B CA 1
ATOM 3722 C C . THR B 1 216 ? -4.656 -22.438 -5.406 1 98.69 216 THR B C 1
ATOM 3724 O O . THR B 1 216 ? -4.793 -23.578 -5.82 1 98.69 216 THR B O 1
ATOM 3727 N N . VAL B 1 217 ? -4.684 -21.359 -6.238 1 98.88 217 VAL B N 1
ATOM 3728 C CA . VAL B 1 217 ? -4.895 -21.438 -7.68 1 98.88 217 VAL B CA 1
ATOM 3729 C C . VAL B 1 217 ? -3.73 -20.781 -8.414 1 98.88 217 VAL B C 1
ATOM 3731 O O . VAL B 1 217 ? -3.572 -19.547 -8.359 1 98.88 217 VAL B O 1
ATOM 3734 N N . ALA B 1 218 ? -2.959 -21.562 -9.117 1 98.81 218 ALA B N 1
ATOM 3735 C CA . ALA B 1 218 ? -1.847 -21.031 -9.898 1 98.81 218 ALA B CA 1
ATOM 3736 C C . ALA B 1 218 ? -2.289 -20.688 -11.312 1 98.81 218 ALA B C 1
ATOM 3738 O O . ALA B 1 218 ? -2.934 -21.484 -11.984 1 98.81 218 ALA B O 1
ATOM 3739 N N . LEU B 1 219 ? -1.965 -19.469 -11.703 1 98.81 219 LEU B N 1
ATOM 3740 C CA . LEU B 1 219 ? -2.221 -18.984 -13.055 1 98.81 219 LEU B CA 1
ATOM 3741 C C . LEU B 1 219 ? -0.94 -18.984 -13.883 1 98.81 219 LEU B C 1
ATOM 3743 O O . LEU B 1 219 ? -0.094 -18.094 -13.719 1 98.81 219 LEU B O 1
ATOM 3747 N N . VAL B 1 220 ? -0.856 -19.906 -14.805 1 98.31 220 VAL B N 1
ATOM 3748 C CA . VAL B 1 220 ? 0.418 -20.125 -15.484 1 98.31 220 VAL B CA 1
ATOM 3749 C C . VAL B 1 220 ? 0.196 -20.203 -16.984 1 98.31 220 VAL B C 1
ATOM 3751 O O . VAL B 1 220 ? -0.41 -21.156 -17.484 1 98.31 220 VAL B O 1
ATOM 3754 N N . ASP B 1 221 ? 0.664 -19.172 -17.688 1 97.56 221 ASP B N 1
ATOM 3755 C CA . ASP B 1 221 ? 0.581 -19.266 -19.156 1 97.56 221 ASP B CA 1
ATOM 3756 C C . ASP B 1 221 ? 1.583 -20.281 -19.688 1 97.56 221 ASP B C 1
ATOM 3758 O O . ASP B 1 221 ? 2.545 -20.641 -19 1 97.56 221 ASP B O 1
ATOM 3762 N N . GLY B 1 222 ? 1.409 -20.688 -20.906 1 96.44 222 GLY B N 1
ATOM 3763 C CA . GLY B 1 222 ? 2.146 -21.797 -21.5 1 96.44 222 GLY B CA 1
ATOM 3764 C C . GLY B 1 222 ? 3.648 -21.578 -21.5 1 96.44 222 GLY B C 1
ATOM 3765 O O . GLY B 1 222 ? 4.422 -22.531 -21.469 1 96.44 222 GLY B O 1
ATOM 3766 N N . SER B 1 223 ? 4.117 -20.375 -21.484 1 95.56 223 SER B N 1
ATOM 3767 C CA . SER B 1 223 ? 5.535 -20.047 -21.594 1 95.56 223 SER B CA 1
ATOM 3768 C C . SER B 1 223 ? 6.297 -20.422 -20.328 1 95.56 223 SER B C 1
ATOM 3770 O O . SER B 1 223 ? 7.527 -20.484 -20.328 1 95.56 223 SER B O 1
ATOM 3772 N N . LYS B 1 224 ? 5.574 -20.734 -19.266 1 96.31 224 LYS B N 1
ATOM 3773 C CA . LYS B 1 224 ? 6.207 -20.953 -17.969 1 96.31 224 LYS B CA 1
ATOM 3774 C C . LYS B 1 224 ? 6.324 -22.453 -17.688 1 96.31 224 LYS B C 1
ATOM 3776 O O . LYS B 1 224 ? 7.012 -22.859 -16.734 1 96.31 224 LYS B O 1
ATOM 3781 N N . LEU B 1 225 ? 5.641 -23.281 -18.484 1 96.81 225 LEU B N 1
ATOM 3782 C CA . LEU B 1 225 ? 5.656 -24.719 -18.266 1 96.81 225 LEU B CA 1
ATOM 3783 C C . LEU B 1 225 ? 7.004 -25.312 -18.656 1 96.81 225 LEU B C 1
ATOM 3785 O O . LEU B 1 225 ? 7.57 -24.969 -19.688 1 96.81 225 LEU B O 1
ATOM 3789 N N . GLY B 1 226 ? 7.504 -26.125 -17.797 1 95.44 226 GLY B N 1
ATOM 3790 C CA . GLY B 1 226 ? 8.773 -26.781 -18.047 1 95.44 226 GLY B CA 1
ATOM 3791 C C . GLY B 1 226 ? 9.977 -25.922 -17.734 1 95.44 226 GLY B C 1
ATOM 3792 O O . GLY B 1 226 ? 11.102 -26.25 -18.109 1 95.44 226 GLY B O 1
ATOM 3793 N N . ARG B 1 227 ? 9.703 -24.844 -17.062 1 94.5 227 ARG B N 1
ATOM 3794 C CA . ARG B 1 227 ? 10.773 -23.906 -16.719 1 94.5 227 ARG B CA 1
ATOM 3795 C C . ARG B 1 227 ? 10.992 -23.828 -15.219 1 94.5 227 ARG B C 1
ATOM 3797 O O . ARG B 1 227 ? 10.078 -24.109 -14.438 1 94.5 227 ARG B O 1
ATOM 3804 N N . THR B 1 228 ? 12.195 -23.469 -14.922 1 94.62 228 THR B N 1
ATOM 3805 C CA . THR B 1 228 ? 12.516 -23.188 -13.531 1 94.62 228 THR B CA 1
ATOM 3806 C C . THR B 1 228 ? 12.602 -21.672 -13.297 1 94.62 228 THR B C 1
ATOM 3808 O O . THR B 1 228 ? 11.984 -20.891 -14.023 1 94.62 228 THR B O 1
ATOM 3811 N N . GLY B 1 229 ? 13.172 -21.297 -12.234 1 93.06 229 GLY B N 1
ATOM 3812 C CA . GLY B 1 229 ? 13.375 -19.906 -11.891 1 93.06 229 GLY B CA 1
ATOM 3813 C C . GLY B 1 229 ? 14.508 -19.688 -10.898 1 93.06 229 GLY B C 1
ATOM 3814 O O . GLY B 1 229 ? 15.43 -20.5 -10.82 1 93.06 229 GLY B O 1
ATOM 3815 N N . VAL B 1 230 ? 14.438 -18.594 -10.281 1 91.88 230 VAL B N 1
ATOM 3816 C CA . VAL B 1 230 ? 15.539 -18.203 -9.406 1 91.88 230 VAL B CA 1
ATOM 3817 C C . VAL B 1 230 ? 15.359 -18.844 -8.031 1 91.88 230 VAL B C 1
ATOM 3819 O O . VAL B 1 230 ? 16.312 -19.359 -7.453 1 91.88 230 VAL B O 1
ATOM 3822 N N . ALA B 1 231 ? 14.148 -18.797 -7.535 1 95.81 231 ALA B N 1
ATOM 3823 C CA . ALA B 1 231 ? 13.891 -19.297 -6.188 1 95.81 231 ALA B CA 1
ATOM 3824 C C . ALA B 1 231 ? 12.664 -20.203 -6.164 1 95.81 231 ALA B C 1
ATOM 3826 O O . ALA B 1 231 ? 11.625 -19.859 -6.727 1 95.81 231 ALA B O 1
ATOM 3827 N N . ARG B 1 232 ? 12.812 -21.25 -5.422 1 96.12 232 ARG B N 1
ATOM 3828 C CA . ARG B 1 232 ? 11.711 -22.219 -5.363 1 96.12 232 ARG B CA 1
ATOM 3829 C C . ARG B 1 232 ? 10.617 -21.734 -4.414 1 96.12 232 ARG B C 1
ATOM 3831 O O . ARG B 1 232 ? 10.906 -21.234 -3.326 1 96.12 232 ARG B O 1
ATOM 3838 N N . ILE B 1 233 ? 9.367 -21.922 -4.859 1 96.62 233 ILE B N 1
ATOM 3839 C CA . ILE B 1 233 ? 8.195 -21.547 -4.078 1 96.62 233 ILE B CA 1
ATOM 3840 C C . ILE B 1 233 ? 7.648 -22.781 -3.338 1 96.62 233 ILE B C 1
ATOM 3842 O O . ILE B 1 233 ? 7.281 -22.688 -2.166 1 96.62 233 ILE B O 1
ATOM 3846 N N . GLY B 1 234 ? 7.539 -23.828 -4.043 1 95.19 234 GLY B N 1
ATOM 3847 C CA . GLY B 1 234 ? 6.934 -25.062 -3.535 1 95.19 234 GLY B CA 1
ATOM 3848 C C . GLY B 1 234 ? 6.742 -26.109 -4.605 1 95.19 234 GLY B C 1
ATOM 3849 O O . GLY B 1 234 ? 7.051 -25.891 -5.773 1 95.19 234 GLY B O 1
ATOM 3850 N N . GLY B 1 235 ? 6.242 -27.25 -4.078 1 94.81 235 GLY B N 1
ATOM 3851 C CA . GLY B 1 235 ? 5.953 -28.328 -4.996 1 94.81 235 GLY B CA 1
ATOM 3852 C C . GLY B 1 235 ? 4.504 -28.359 -5.449 1 94.81 235 GLY B C 1
ATOM 3853 O O . GLY B 1 235 ? 3.705 -27.516 -5.043 1 94.81 235 GLY B O 1
ATOM 3854 N N . LEU B 1 236 ? 4.207 -29.328 -6.336 1 95.12 236 LEU B N 1
ATOM 3855 C CA . LEU B 1 236 ? 2.85 -29.469 -6.844 1 95.12 236 LEU B CA 1
ATOM 3856 C C . LEU B 1 236 ? 1.882 -29.812 -5.719 1 95.12 236 LEU B C 1
ATOM 3858 O O . LEU B 1 236 ? 0.687 -29.531 -5.809 1 95.12 236 LEU B O 1
ATOM 3862 N N . GLY B 1 237 ? 2.391 -30.375 -4.668 1 93.62 237 GLY B N 1
ATOM 3863 C CA . GLY B 1 237 ? 1.566 -30.75 -3.529 1 93.62 237 GLY B CA 1
ATOM 3864 C C . GLY B 1 237 ? 0.981 -29.562 -2.795 1 93.62 237 GLY B C 1
ATOM 3865 O O . GLY B 1 237 ? 0.034 -29.703 -2.02 1 93.62 237 GLY B O 1
ATOM 3866 N N . GLU B 1 238 ? 1.495 -28.406 -3.004 1 93.88 238 GLU B N 1
ATOM 3867 C CA . GLU B 1 238 ? 1.018 -27.188 -2.357 1 93.88 238 GLU B CA 1
ATOM 3868 C C . GLU B 1 238 ? -0.062 -26.516 -3.195 1 93.88 238 GLU B C 1
ATOM 3870 O O . GLU B 1 238 ? -0.624 -25.5 -2.785 1 93.88 238 GLU B O 1
ATOM 3875 N N . LEU B 1 239 ? -0.363 -27.141 -4.309 1 96.5 239 LEU B N 1
ATOM 3876 C CA . LEU B 1 239 ? -1.278 -26.516 -5.262 1 96.5 239 LEU B CA 1
ATOM 3877 C C . LEU B 1 239 ? -2.611 -27.266 -5.293 1 96.5 239 LEU B C 1
ATOM 3879 O O . LEU B 1 239 ? -2.643 -28.484 -5.398 1 96.5 239 LEU B O 1
ATOM 3883 N N . ASP B 1 240 ? -3.674 -26.516 -5.176 1 98.06 240 ASP B N 1
ATOM 3884 C CA . ASP B 1 240 ? -4.992 -27.125 -5.328 1 98.06 240 ASP B CA 1
ATOM 3885 C C . ASP B 1 240 ? -5.414 -27.156 -6.797 1 98.06 240 ASP B C 1
ATOM 3887 O O . ASP B 1 240 ? -6.027 -28.125 -7.25 1 98.06 240 ASP B O 1
ATOM 3891 N N . CYS B 1 241 ? -5.07 -26.078 -7.512 1 98.44 241 CYS B N 1
ATOM 3892 C CA . CYS B 1 241 ? -5.527 -25.969 -8.891 1 98.44 241 CYS B CA 1
ATOM 3893 C C . CYS B 1 241 ? -4.48 -25.266 -9.758 1 98.44 241 CYS B C 1
ATOM 3895 O O . CYS B 1 241 ? -3.855 -24.297 -9.328 1 98.44 241 CYS B O 1
ATOM 3897 N N . LEU B 1 242 ? -4.305 -25.797 -10.898 1 98.44 242 LEU B N 1
ATOM 3898 C CA . LEU B 1 242 ? -3.504 -25.156 -11.938 1 98.44 242 LEU B CA 1
ATOM 3899 C C . LEU B 1 242 ? -4.379 -24.719 -13.109 1 98.44 242 LEU B C 1
ATOM 3901 O O . LEU B 1 242 ? -5.07 -25.547 -13.711 1 98.44 242 LEU B O 1
ATOM 3905 N N . VAL B 1 243 ? -4.391 -23.438 -13.383 1 98.81 243 VAL B N 1
ATOM 3906 C CA . VAL B 1 243 ? -5.012 -22.922 -14.594 1 98.81 243 VAL B CA 1
ATOM 3907 C C . VAL B 1 243 ? -3.939 -22.594 -15.625 1 98.81 243 VAL B C 1
ATOM 3909 O O . VAL B 1 243 ? -3.039 -21.781 -15.367 1 98.81 243 VAL B O 1
ATOM 3912 N N . THR B 1 244 ? -4.004 -23.219 -16.734 1 98.5 244 THR B N 1
ATOM 3913 C CA . THR B 1 244 ? -2.971 -23.031 -17.75 1 98.5 244 THR B CA 1
ATOM 3914 C C . THR B 1 244 ? -3.543 -23.234 -19.141 1 98.5 244 THR B C 1
ATOM 3916 O O . THR B 1 244 ? -4.734 -23.516 -19.297 1 98.5 244 THR B O 1
ATOM 3919 N N . GLU B 1 245 ? -2.689 -22.922 -20.156 1 97.31 245 GLU B N 1
ATOM 3920 C CA . GLU B 1 245 ? -3.055 -23.172 -21.547 1 97.31 245 GLU B CA 1
ATOM 3921 C C . GLU B 1 245 ? -2.836 -24.625 -21.922 1 97.31 245 GLU B C 1
ATOM 3923 O O . GLU B 1 245 ? -2.207 -25.375 -21.172 1 97.31 245 GLU B O 1
ATOM 3928 N N . ARG B 1 246 ? -3.43 -24.938 -23.078 1 95.12 246 ARG B N 1
ATOM 3929 C CA . ARG B 1 246 ? -3.271 -26.312 -23.562 1 95.12 246 ARG B CA 1
ATOM 3930 C C . ARG B 1 246 ? -1.798 -26.656 -23.766 1 95.12 246 ARG B C 1
ATOM 3932 O O . ARG B 1 246 ? -1.025 -25.844 -24.266 1 95.12 246 ARG B O 1
ATOM 3939 N N . PHE B 1 247 ? -1.501 -27.828 -23.219 1 93.62 247 PHE B N 1
ATOM 3940 C CA . PHE B 1 247 ? -0.134 -28.312 -23.359 1 93.62 247 PHE B CA 1
ATOM 3941 C C . PHE B 1 247 ? -0.115 -29.828 -23.531 1 93.62 247 PHE B C 1
ATOM 3943 O O . PHE B 1 247 ? -1.121 -30.5 -23.297 1 93.62 247 PHE B O 1
ATOM 3950 N N . VAL B 1 248 ? 1.017 -30.297 -24.047 1 93 248 VAL B N 1
ATOM 3951 C CA . VAL B 1 248 ? 1.2 -31.734 -24.188 1 93 248 VAL B CA 1
ATOM 3952 C C . VAL B 1 248 ? 2.398 -32.188 -23.344 1 93 248 VAL B C 1
ATOM 3954 O O . VAL B 1 248 ? 3.547 -32.031 -23.781 1 93 248 VAL B O 1
ATOM 3957 N N . ASP B 1 249 ? 2.127 -32.719 -22.25 1 93.81 249 ASP B N 1
ATOM 3958 C CA . ASP B 1 249 ? 3.098 -33.281 -21.312 1 93.81 249 ASP B CA 1
ATOM 3959 C C . ASP B 1 249 ? 2.443 -34.312 -20.406 1 93.81 249 ASP B C 1
ATOM 3961 O O . ASP B 1 249 ? 2.064 -34 -19.266 1 93.81 249 ASP B O 1
ATOM 3965 N N . PRO B 1 250 ? 2.42 -35.5 -20.906 1 94.25 250 PRO B N 1
ATOM 3966 C CA . PRO B 1 250 ? 1.736 -36.562 -20.156 1 94.25 250 PRO B CA 1
ATOM 3967 C C . PRO B 1 250 ? 2.33 -36.75 -18.766 1 94.25 250 PRO B C 1
ATOM 3969 O O . PRO B 1 250 ? 1.612 -37.125 -17.828 1 94.25 250 PRO B O 1
ATOM 3972 N N . LEU B 1 251 ? 3.559 -36.531 -18.672 1 94.69 251 LEU B N 1
ATOM 3973 C CA . LEU B 1 251 ? 4.207 -36.719 -17.375 1 94.69 251 LEU B CA 1
ATOM 3974 C C . LEU B 1 251 ? 3.746 -35.656 -16.375 1 94.69 251 LEU B C 1
ATOM 3976 O O . LEU B 1 251 ? 3.518 -35.938 -15.203 1 94.69 251 LEU B O 1
ATOM 3980 N N . LEU B 1 252 ? 3.639 -34.469 -16.812 1 94.62 252 LEU B N 1
ATOM 3981 C CA . LEU B 1 252 ? 3.135 -33.406 -15.961 1 94.62 252 LEU B CA 1
ATOM 3982 C C . LEU B 1 252 ? 1.696 -33.688 -15.539 1 94.62 252 LEU B C 1
ATOM 3984 O O . LEU B 1 252 ? 1.336 -33.469 -14.375 1 94.62 252 LEU B O 1
ATOM 3988 N N . GLU B 1 253 ? 0.909 -34.094 -16.453 1 94.31 253 GLU B N 1
ATOM 3989 C CA . GLU B 1 253 ? -0.477 -34.438 -16.141 1 94.31 253 GLU B CA 1
ATOM 3990 C C . GLU B 1 253 ? -0.555 -35.531 -15.07 1 94.31 253 GLU B C 1
ATOM 3992 O O . GLU B 1 253 ? -1.387 -35.469 -14.164 1 94.31 253 GLU B O 1
ATOM 3997 N N . LYS B 1 254 ? 0.258 -36.531 -15.219 1 94.38 254 LYS B N 1
ATOM 3998 C CA . LYS B 1 254 ? 0.309 -37.625 -14.242 1 94.38 254 LYS B CA 1
ATOM 3999 C C . LYS B 1 254 ? 0.698 -37.094 -12.867 1 94.38 254 LYS B C 1
ATOM 4001 O O . LYS B 1 254 ? 0.107 -37.5 -11.859 1 94.38 254 LYS B O 1
ATOM 4006 N N . GLU B 1 255 ? 1.7 -36.25 -12.859 1 93.88 255 GLU B N 1
ATOM 4007 C CA . GLU B 1 255 ? 2.141 -35.688 -11.594 1 93.88 255 GLU B CA 1
ATOM 4008 C C . GLU B 1 255 ? 1.025 -34.875 -10.938 1 93.88 255 GLU B C 1
ATOM 4010 O O . GLU B 1 255 ? 0.852 -34.906 -9.719 1 93.88 255 GLU B O 1
ATOM 4015 N N . MET B 1 256 ? 0.328 -34.125 -11.672 1 95 256 MET B N 1
ATOM 4016 C CA . MET B 1 256 ? -0.788 -33.344 -11.164 1 95 256 MET B CA 1
ATOM 4017 C C . MET B 1 256 ? -1.846 -34.25 -10.531 1 95 256 MET B C 1
ATOM 4019 O O . MET B 1 256 ? -2.371 -33.938 -9.461 1 95 256 MET B O 1
ATOM 4023 N N . THR B 1 257 ? -2.129 -35.312 -11.25 1 94.25 257 THR B N 1
ATOM 4024 C CA . THR B 1 257 ? -3.092 -36.281 -10.742 1 94.25 257 THR B CA 1
ATOM 4025 C C . THR B 1 257 ? -2.602 -36.875 -9.43 1 94.25 257 THR B C 1
ATOM 4027 O O . THR B 1 257 ? -3.365 -37 -8.461 1 94.25 257 THR B O 1
ATOM 4030 N N . TRP B 1 258 ? -1.38 -37.219 -9.391 1 94.06 258 TRP B N 1
ATOM 4031 C CA . TRP B 1 258 ? -0.777 -37.844 -8.219 1 94.06 258 TRP B CA 1
ATOM 4032 C C . TRP B 1 258 ? -0.871 -36.938 -7.004 1 94.06 258 TRP B C 1
ATOM 4034 O O . TRP B 1 258 ? -1.074 -37.375 -5.879 1 94.06 258 TRP B O 1
ATOM 4044 N N . HIS B 1 259 ? -0.744 -35.656 -7.184 1 94 259 HIS B N 1
ATOM 4045 C CA . HIS B 1 259 ? -0.733 -34.688 -6.098 1 94 259 HIS B CA 1
ATOM 4046 C C . HIS B 1 259 ? -2.119 -34.094 -5.879 1 94 259 HIS B C 1
ATOM 4048 O O . HIS B 1 259 ? -2.281 -33.156 -5.086 1 94 259 HIS B O 1
ATOM 4054 N N . ASN B 1 260 ? -3.07 -34.594 -6.625 1 95.38 260 ASN B N 1
ATOM 4055 C CA . ASN B 1 260 ? -4.461 -34.156 -6.516 1 95.38 260 ASN B CA 1
ATOM 4056 C C . ASN B 1 260 ? -4.621 -32.688 -6.879 1 95.38 260 ASN B C 1
ATOM 4058 O O . ASN B 1 260 ? -5.324 -31.953 -6.188 1 95.38 260 ASN B O 1
ATOM 4062 N N . VAL B 1 261 ? -3.859 -32.25 -7.867 1 97.44 261 VAL B N 1
ATOM 4063 C CA . VAL B 1 261 ? -3.984 -30.906 -8.398 1 97.44 261 VAL B CA 1
ATOM 4064 C C . VAL B 1 261 ? -5.035 -30.875 -9.508 1 97.44 261 VAL B C 1
ATOM 4066 O O . VAL B 1 261 ? -4.918 -31.594 -10.5 1 97.44 261 VAL B O 1
ATOM 4069 N N . SER B 1 262 ? -6.035 -30.078 -9.336 1 97.62 262 SER B N 1
ATOM 4070 C CA . SER B 1 262 ? -7.027 -29.906 -10.391 1 97.62 262 SER B CA 1
ATOM 4071 C C . SER B 1 262 ? -6.457 -29.109 -11.555 1 97.62 262 SER B C 1
ATOM 4073 O O . 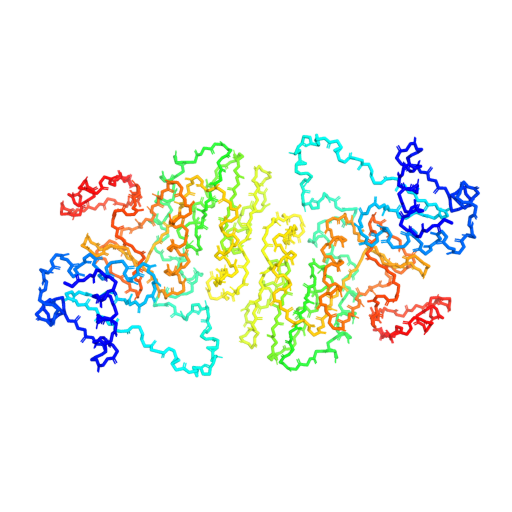SER B 1 262 ? -5.844 -28.062 -11.352 1 97.62 262 SER B O 1
ATOM 4075 N N . LEU B 1 263 ? -6.625 -29.594 -12.719 1 97.19 263 LEU B N 1
ATOM 4076 C CA . LEU B 1 263 ? -6.125 -28.938 -13.922 1 97.19 263 LEU B CA 1
ATOM 4077 C C . LEU B 1 263 ? -7.266 -28.266 -14.688 1 97.19 263 LEU B C 1
ATOM 4079 O O . LEU B 1 263 ? -8.25 -28.922 -15.023 1 97.19 263 LEU B O 1
ATOM 4083 N N . GLN B 1 264 ? -7.156 -26.953 -14.898 1 97.88 264 GLN B N 1
ATOM 4084 C CA . GLN B 1 264 ? -8.086 -26.188 -15.719 1 97.88 264 GLN B CA 1
ATOM 4085 C C . GLN B 1 264 ? -7.402 -25.625 -16.969 1 97.88 264 GLN B C 1
ATOM 4087 O O . GLN B 1 264 ? -6.477 -24.828 -16.859 1 97.88 264 GLN B O 1
ATOM 4092 N N . ILE B 1 265 ? -7.922 -26.031 -18.125 1 97.81 265 ILE B N 1
ATOM 4093 C CA . ILE B 1 265 ? -7.34 -25.578 -19.375 1 97.81 265 ILE B CA 1
ATOM 4094 C C . ILE B 1 265 ? -8.094 -24.344 -19.875 1 97.81 265 ILE B C 1
ATOM 4096 O O . ILE B 1 265 ? -9.32 -24.359 -20 1 97.81 265 ILE B O 1
ATOM 4100 N N . ALA B 1 266 ? -7.328 -23.344 -20.109 1 96.75 266 ALA B N 1
ATOM 4101 C CA . ALA B 1 266 ? -7.879 -22.078 -20.594 1 96.75 266 ALA B CA 1
ATOM 4102 C C . ALA B 1 266 ? -7.93 -22.031 -22.109 1 96.75 266 ALA B C 1
ATOM 4104 O O . ALA B 1 266 ? -7.141 -22.703 -22.781 1 96.75 266 ALA B O 1
#

Organism: NCBI:txid1432552

Nearest PDB structures (foldseek):
  7l6l-assembly1_E  TM=9.508E-01  e=3.452E-15  Escherichia coli K-12
  2pex-assembly1_A  TM=9.029E-01  e=2.051E-02  Xanthomonas campestris
  7clf-assembly1_A  TM=2.903E-01  e=1.686E-04  Serratia marcescens
  8tbs-assembly2_H  TM=4.234E-01  e=1.349E-01  Homo sapiens
  8tbs-assembly1_D  TM=4.517E-01  e=1.828E-01  Homo sapiens

Secondary structure (DSSP, 8-state):
--HHHHHHHHHHHHHHHSEEEHHHHHHHHTS-HHHHHHHHHHHHHTTSEEEETTEEEE-------------SSPP--TT--HHHHHHTTHHHHHHHHHHHGGG--TT-EEEE-SSHHHHHHHHH--S--EEEEESBHHHHHHHTT-TTEEEEE--EEEETTTTEEESHHHHHHHTTS-EEEEEE--SEEETTTEEEESSHHHHHHHHHHHHHEEEEEEEE-GGGBT---SEEEE-GGG-SEEEE-----HHHHHHHHHTT-EEEE-/--HHHHHHHHHHHHHHHSEEEHHHHHHHHTS-HHHHHHHHHHHHHTTSEEEETTEEEE-------------SSPP--TT--HHHHHHTTHHHHHHHHHHHGGG--TT-EEEE-SSHHHHHHHHH--S--EEEEESBHHHHHHHTT-TTEEEEE--EEEETTTTEEESHHHHHHHHTS-EEEEEE--SEEETTTEEEESSHHHHHHHHHHHHHEEEEEEEE-GGGBT---SEEEE-GGG-SEEEE-----HHHHHHHHHTT-EEEE-

Solvent-accessible surface area (backbone atoms only — not comparable to full-atom values): 27204 Å² total; per-residue (Å²): 129,54,72,68,59,46,51,53,49,52,50,52,50,15,60,74,59,42,57,39,37,41,66,55,50,13,64,74,69,73,47,53,55,67,56,43,53,49,49,51,50,52,36,33,72,68,64,55,30,48,77,51,97,67,23,39,31,28,47,70,70,76,57,86,55,75,73,60,72,69,70,54,50,66,64,91,31,95,72,51,37,40,72,55,38,51,65,51,64,40,67,46,26,41,41,23,23,57,57,53,56,76,76,65,53,77,72,37,29,34,34,39,44,60,39,48,39,35,40,41,29,57,73,64,56,71,96,48,42,29,35,44,35,28,34,19,56,62,49,48,61,71,44,46,82,45,82,51,47,45,43,32,36,30,14,22,44,46,28,56,58,51,40,24,35,28,49,66,52,20,54,54,50,53,70,75,48,82,32,48,34,30,39,35,56,63,48,7,36,23,78,88,73,16,33,11,13,58,25,59,45,51,13,54,52,49,40,52,47,60,72,50,25,74,34,34,37,37,42,40,36,60,90,24,60,75,26,66,56,70,18,74,47,43,47,59,71,72,32,45,27,40,29,20,43,80,77,91,51,71,66,46,55,50,50,30,55,74,42,61,28,45,79,43,75,71,128,55,71,68,60,46,49,53,49,51,48,52,50,14,60,73,60,42,58,40,36,42,67,56,50,13,65,74,68,74,46,52,54,65,56,44,54,50,48,52,51,52,35,33,73,68,65,53,30,48,78,52,96,65,24,39,30,29,46,72,70,76,58,86,58,74,77,62,69,70,67,52,49,66,64,91,31,94,69,51,38,41,73,54,38,50,65,52,64,40,67,44,26,41,40,23,23,58,55,52,55,74,76,65,53,78,71,37,32,34,34,37,43,61,40,49,41,35,40,43,28,58,73,65,56,73,98,46,42,29,34,43,34,28,33,19,56,60,49,48,60,69,44,44,82,45,83,52,46,45,44,32,36,31,14,23,45,46,27,58,59,51,41,24,36,27,48,67,51,20,54,54,50,54,70,78,49,82,32,48,36,30,38,34,59,62,49,6,35,22,77,87,71,17,33,10,14,58,25,62,46,51,14,55,53,48,40,52,47,59,71,51,26,74,35,34,36,38,44,41,36,61,89,23,60,74,26,65,54,70,19,71,47,42,48,59,70,71,31,46,28,41,29,20,44,80,75,92,50,71,66,46,54,50,50,31,57,75,44,61,28,44,78,42,76,71

Sequence (532 aa):
MLPLERHRLIVELLGQHGVMRVNEIAQATRVSRETIRRDLSELERKGILTRSHGGALAAENPLPATRAAASALPVEDSQGSFQHRTLLHSEGKMRVARKALQFLQPGQTIVLDGSSTSWFLARQMPEMALTVITPSIRILQTLMSRRSLHLVGLGGDFSPTEESFFGETASRTLREYAIDTLFFSCQGLERDSGLYAGTQAHAALLKQMLLAARQTVALVDGSKLGRTGVARIGGLGELDCLVTERFVDPLLEKEMTWHNVSLQIAMLPLERHRLIVELLGQHGVMRVNEIAQATRVSRETIRRDLSELERKGILTRSHGGALAAENPLPATRAAASALPVEDSQGSFQHRTLLHSEGKMRVARKALQFLQPGQTIVLDGSSTSWFLARQMPEMALTVITPSIRILQTLMSRRSLHLVGLGGDFSPTEESFFGETASRTLREYAIDTLFFSCQGLERDSGLYAGTQAHAALLKQMLLAARQTVALVDGSKLGRTGVARIGGLGELDCLVTERFVDPLLEKEMTWHNVSLQIA

Foldseek 3Di:
DDLVVLLVVLLVVLQVVQKDFLVRSCVVSVHDSVVSVVSLVVCVVVVQWDDDVRIIGGPPPPPVPPCPVPQLEFDAFPQWFQVSQLPPPVVFLLVLLVLCLVVDDAPFEEEQELHSSSLSNLLPHDQGAYEYEYFAVSSCVSNVVRPNYHYHHLDDDADPRSNGHFDDSSLVSLQVDQHAEYEYEAQAQAQPQGGEHRGPRSLVSLLSVLVRYPAYEYRYEPVRYNDYHDGGNDHLLSHQEYRYADDDDVSSVVSNVVSNYHYHHD/DDLVVLLVVLLVVLQVVQKDFLVRSCVVSVHDSVVSVVSLVVCVVVVQWDDDVRIIGGPPPPPVPPCPVPPLEDDAFPQWFQVSQLVPPVVFLLVLLVLCLVVDDAPFEEEQELHSSSLSNLLPHDQGAYEYEYFAVSSCVSCVVRPNYHYHHLDDDADPRSNGHFDDSSLVSLQVDQHAEYEYEAQAQAQPQGGHHRGPRSLVSLLSVLVRYPAYEYRYEPVRYNDYHDGDNDHLLSHQEYRYADDDDVSSVVSNVVSNYHYHHD

Radius of gyration: 28.04 Å; Cα contacts (8 Å, |Δi|>4): 1093; chains: 2; bounding box: 57×84×73 Å